Protein AF-A0A0C2CAP5-F1 (afdb_monomer_lite)

Sequence (432 aa):
MDYRCILIKFTSTAYALGDEIAAARPPFKQPLPSIPDRLLALMHGGPRNQCVFIHPQMMTFPEAQAATAAPPQESRSNHVREGPNVNIHMTAHPATVALGLMYMRTGNAAIARELALPATISMLEEIRPDLIFVRVLARSLVLWDQIEPTDAWIDKQIPGIIHEYVQSVLKFPSSVEVDISEKEQAYWDEVVDRETVAEVYLYAMSGACFAMSLKYSGAIGDTYESVSMILEDRLRYLMHDFNIESIDWPARHLIRAATRSVVNLCADMMLTSMAILNVGRGKVDTIRFARYRRSHDYELSYWSHYLWKYHEEMSVHRSLAMLFLGEGRLYHQPLRFLWTHAVEPRLLVPMCRKKNKPIQCDIEIRFKIASPLPYFGTAPMVLPPIDDMASIALRGAGVEEIHFDLTKEDRKRDLMEILTTGHGRVAITVTE

Structure (mmCIF, N/CA/C/O backbone):
data_AF-A0A0C2CAP5-F1
#
_entry.id   AF-A0A0C2CAP5-F1
#
loop_
_atom_site.group_PDB
_atom_site.id
_atom_site.type_symbol
_atom_site.label_atom_id
_atom_site.label_alt_id
_atom_site.label_comp_id
_atom_site.label_asym_id
_atom_site.label_entity_id
_atom_site.label_seq_id
_atom_site.pdbx_PDB_ins_code
_atom_site.Cartn_x
_atom_site.Cartn_y
_atom_site.Cartn_z
_atom_site.occupancy
_atom_site.B_iso_or_equiv
_atom_site.auth_seq_id
_atom_site.auth_comp_id
_atom_site.auth_asym_id
_atom_site.auth_atom_id
_atom_site.pdbx_PDB_model_num
ATOM 1 N N . MET A 1 1 ? -12.476 16.167 -25.157 1.00 24.86 1 MET A N 1
ATOM 2 C CA . MET A 1 1 ? -11.668 15.445 -24.150 1.00 24.86 1 MET A CA 1
ATOM 3 C C . MET A 1 1 ? -12.607 14.996 -23.045 1.00 24.86 1 MET A C 1
ATOM 5 O O . MET A 1 1 ? -12.873 15.751 -22.120 1.00 24.86 1 MET A O 1
ATOM 9 N N . ASP A 1 2 ? -13.191 13.808 -23.196 1.00 23.02 2 ASP A N 1
ATOM 10 C CA . ASP A 1 2 ? -14.144 13.261 -22.229 1.00 23.02 2 ASP A CA 1
ATOM 11 C C . ASP A 1 2 ? -13.398 12.554 -21.093 1.00 23.02 2 ASP A C 1
ATOM 13 O O . ASP A 1 2 ? -13.140 11.351 -21.129 1.00 23.02 2 ASP A O 1
ATOM 17 N N . TYR A 1 3 ? -13.098 13.302 -20.031 1.00 24.47 3 TYR A N 1
ATOM 18 C CA . TYR A 1 3 ? -12.662 12.750 -18.740 1.00 24.47 3 TYR A CA 1
ATOM 19 C C . TYR A 1 3 ? -13.713 11.806 -18.109 1.00 24.47 3 TYR A C 1
ATOM 21 O O . TYR A 1 3 ? -13.427 11.101 -17.141 1.00 24.47 3 TYR A O 1
ATOM 29 N N . ARG A 1 4 ? -14.917 11.722 -18.699 1.00 24.28 4 ARG A N 1
ATOM 30 C CA . ARG A 1 4 ? -15.974 10.763 -18.352 1.00 24.28 4 ARG A CA 1
ATOM 31 C C . ARG A 1 4 ? -15.560 9.308 -18.598 1.00 24.28 4 ARG A C 1
ATOM 33 O O . ARG A 1 4 ? -15.917 8.454 -17.798 1.00 24.28 4 ARG A O 1
ATOM 40 N N . CYS A 1 5 ? -14.739 9.008 -19.607 1.00 29.70 5 CYS A N 1
ATOM 41 C CA . CYS A 1 5 ? -14.359 7.619 -19.915 1.00 29.70 5 CYS A CA 1
ATOM 42 C C . CYS A 1 5 ? -13.440 6.962 -18.869 1.00 29.70 5 CYS A C 1
ATOM 44 O O . CYS A 1 5 ? -13.413 5.738 -18.773 1.00 29.70 5 CYS A O 1
ATOM 46 N N . ILE A 1 6 ? -12.693 7.743 -18.080 1.00 33.69 6 ILE A N 1
ATOM 47 C CA . ILE A 1 6 ? -11.801 7.204 -17.037 1.00 33.69 6 ILE A CA 1
ATOM 48 C C . ILE A 1 6 ? -12.577 6.994 -15.727 1.00 33.69 6 ILE A C 1
ATOM 50 O O . ILE A 1 6 ? -12.426 5.954 -15.089 1.00 33.69 6 ILE A O 1
ATOM 54 N N . LEU A 1 7 ? -13.495 7.906 -15.377 1.00 30.42 7 LEU A N 1
ATOM 55 C CA . LEU A 1 7 ? -14.393 7.725 -14.226 1.00 30.42 7 LEU A CA 1
ATOM 56 C C . LEU A 1 7 ? -15.429 6.603 -14.441 1.00 30.42 7 LEU A C 1
ATOM 58 O O . LEU A 1 7 ? -15.764 5.884 -13.500 1.00 30.42 7 LEU A O 1
ATOM 62 N N . ILE A 1 8 ? -15.901 6.403 -15.678 1.00 34.19 8 ILE A N 1
ATOM 63 C CA . ILE A 1 8 ? -16.797 5.284 -16.024 1.00 34.19 8 ILE A CA 1
ATOM 64 C C . ILE A 1 8 ? -16.083 3.925 -15.849 1.00 34.19 8 ILE A C 1
ATOM 66 O O . ILE A 1 8 ? -16.714 2.926 -15.513 1.00 34.19 8 ILE A O 1
ATOM 70 N N . LYS A 1 9 ? -14.750 3.872 -15.981 1.00 40.16 9 LYS A N 1
ATOM 71 C CA . LYS A 1 9 ? -13.981 2.634 -15.764 1.00 40.16 9 LYS A CA 1
ATOM 72 C C . LYS A 1 9 ? -13.825 2.284 -14.283 1.00 40.16 9 LYS A C 1
ATOM 74 O O . LYS A 1 9 ? -13.980 1.117 -13.943 1.00 40.16 9 LYS A O 1
ATOM 79 N N . PHE A 1 10 ? -13.636 3.276 -13.410 1.00 34.44 10 PHE A N 1
ATOM 80 C CA . PHE A 1 10 ? -13.612 3.074 -11.951 1.00 34.44 10 PHE A CA 1
ATOM 81 C C . PHE A 1 10 ? -14.962 2.597 -11.392 1.00 34.44 10 PHE A C 1
ATOM 83 O O . PHE A 1 10 ? -15.010 1.817 -10.447 1.00 34.44 10 PHE A O 1
ATOM 90 N N . THR A 1 11 ? -16.071 3.046 -11.988 1.00 37.19 11 THR A N 1
ATOM 91 C CA . THR A 1 11 ? -17.415 2.591 -11.599 1.00 37.19 11 THR A CA 1
ATOM 92 C C . THR A 1 11 ? -17.711 1.186 -12.117 1.00 37.19 11 THR A C 1
ATOM 94 O O . THR A 1 11 ? -18.304 0.402 -11.386 1.00 37.19 11 THR A O 1
ATOM 97 N N . SER A 1 12 ? -17.239 0.809 -13.312 1.00 38.91 12 SER A N 1
ATOM 98 C CA . SER A 1 12 ? -17.447 -0.550 -13.840 1.00 38.91 12 SER A CA 1
ATOM 99 C C . SER A 1 12 ? -16.808 -1.661 -12.991 1.00 38.91 12 SER A C 1
ATOM 101 O O . SER A 1 12 ? -17.379 -2.743 -12.902 1.00 38.91 12 SER A O 1
ATOM 103 N N . THR A 1 13 ? -15.684 -1.393 -12.314 1.00 41.78 13 THR A N 1
ATOM 104 C CA . THR A 1 13 ? -15.052 -2.342 -11.381 1.00 41.78 13 THR A CA 1
ATOM 105 C C . THR A 1 13 ? -15.752 -2.428 -10.031 1.00 41.78 13 THR A C 1
ATOM 107 O O . THR A 1 13 ? -15.792 -3.509 -9.456 1.00 41.78 13 THR A O 1
ATOM 110 N N . ALA A 1 14 ? -16.369 -1.345 -9.547 1.00 41.25 14 ALA A N 1
ATOM 111 C CA . ALA A 1 14 ? -17.201 -1.402 -8.340 1.00 41.25 14 ALA A CA 1
ATOM 112 C C . ALA A 1 14 ? -18.446 -2.296 -8.527 1.00 41.25 14 ALA A C 1
ATOM 114 O O . ALA A 1 14 ? -18.949 -2.859 -7.561 1.00 41.25 14 ALA A O 1
ATOM 115 N N . TYR A 1 15 ? -18.910 -2.470 -9.772 1.00 41.75 15 TYR A N 1
ATOM 116 C CA . TYR A 1 15 ? -19.996 -3.391 -10.130 1.00 41.75 15 TYR A CA 1
ATOM 117 C C . TYR A 1 15 ? -19.538 -4.837 -10.402 1.00 41.75 15 TYR A C 1
ATOM 119 O O . TYR A 1 15 ? -20.384 -5.689 -10.657 1.00 41.75 15 TYR A O 1
ATOM 127 N N . ALA A 1 16 ? -18.233 -5.132 -10.365 1.00 45.25 16 ALA A N 1
ATOM 128 C CA . ALA A 1 16 ? -17.669 -6.428 -10.751 1.00 45.25 16 ALA A CA 1
ATOM 129 C C . ALA A 1 16 ? -16.913 -7.117 -9.600 1.00 45.25 16 ALA A C 1
ATOM 131 O O . ALA A 1 16 ? -15.831 -7.668 -9.805 1.00 45.25 16 ALA A O 1
ATOM 132 N N . LEU A 1 17 ? -17.481 -7.100 -8.388 1.00 42.06 17 LEU A N 1
ATOM 133 C CA . LEU A 1 17 ? -17.112 -8.080 -7.367 1.00 42.06 17 LEU A CA 1
ATOM 134 C C . LEU A 1 17 ? -17.599 -9.467 -7.824 1.00 42.06 17 LEU A C 1
ATOM 136 O O . LEU A 1 17 ? -18.781 -9.776 -7.719 1.00 42.06 17 LEU A O 1
ATOM 140 N N . GLY A 1 18 ? -16.674 -10.294 -8.313 1.00 38.62 18 GLY A N 1
ATOM 141 C CA . GLY A 1 18 ? -16.852 -11.741 -8.448 1.00 38.62 18 GLY A CA 1
ATOM 142 C C . GLY A 1 18 ? -17.388 -12.247 -9.793 1.00 38.62 18 GLY A C 1
ATOM 143 O O . GLY A 1 18 ? -18.200 -11.615 -10.466 1.00 38.62 18 GLY A O 1
ATOM 144 N N . ASP A 1 19 ? -16.930 -13.448 -10.153 1.00 44.41 19 ASP A N 1
ATOM 145 C CA . ASP A 1 19 ? -17.206 -14.233 -11.370 1.00 44.41 19 ASP A CA 1
ATOM 146 C C . ASP A 1 19 ? -18.698 -14.502 -11.692 1.00 44.41 19 ASP A C 1
ATOM 148 O O . ASP A 1 19 ? -19.014 -15.141 -12.699 1.00 44.41 19 ASP A O 1
ATOM 152 N N . GLU A 1 20 ? -19.649 -14.001 -10.902 1.00 42.31 20 GLU A N 1
ATOM 153 C CA . GLU A 1 20 ? -21.086 -14.263 -11.075 1.00 42.31 20 GLU A CA 1
ATOM 154 C C . GLU A 1 20 ? -21.636 -13.755 -12.419 1.00 42.31 20 GLU A C 1
ATOM 156 O O . GLU A 1 20 ? -22.567 -14.329 -12.987 1.00 42.31 20 GLU A O 1
ATOM 161 N N . ILE A 1 21 ? -21.012 -12.732 -13.009 1.00 44.47 21 ILE A N 1
ATOM 162 C CA . ILE A 1 21 ? -21.429 -12.179 -14.305 1.00 44.47 21 ILE A CA 1
ATOM 163 C C . ILE A 1 21 ? -21.061 -13.113 -15.483 1.00 44.47 21 ILE A C 1
ATOM 165 O O . ILE A 1 21 ? -21.644 -13.000 -16.571 1.00 44.47 21 ILE A O 1
ATOM 169 N N . ALA A 1 22 ? -20.128 -14.054 -15.294 1.00 44.94 22 ALA A N 1
ATOM 170 C CA . ALA A 1 22 ? -19.727 -15.012 -16.326 1.00 44.94 22 ALA A CA 1
ATOM 171 C C . ALA A 1 22 ? -20.716 -16.186 -16.472 1.00 44.94 22 ALA A C 1
ATOM 173 O O . ALA A 1 22 ? -20.894 -16.692 -17.580 1.00 44.94 22 ALA A O 1
ATOM 174 N N . ALA A 1 23 ? -21.407 -16.575 -15.394 1.00 42.22 23 ALA A N 1
ATOM 175 C CA . ALA A 1 23 ? -22.261 -17.768 -15.361 1.00 42.22 23 ALA A CA 1
ATOM 176 C C . ALA A 1 23 ? -23.598 -17.622 -16.120 1.00 42.22 23 ALA A C 1
ATOM 178 O O . ALA A 1 23 ? -24.215 -18.619 -16.487 1.00 42.22 23 ALA A O 1
ATOM 179 N N . ALA A 1 24 ? -24.048 -16.395 -16.397 1.00 45.56 24 ALA A N 1
ATOM 180 C CA . ALA A 1 24 ? -25.378 -16.126 -16.956 1.00 45.56 24 ALA A CA 1
ATOM 181 C C . ALA A 1 24 ? -25.428 -15.977 -18.495 1.00 45.56 24 ALA A C 1
ATOM 183 O O . ALA A 1 24 ? -26.396 -15.421 -19.017 1.00 45.56 24 ALA A O 1
ATOM 184 N N . ARG A 1 25 ? -24.392 -16.385 -19.251 1.00 53.19 25 ARG A N 1
ATOM 185 C CA . ARG A 1 25 ? -24.240 -15.958 -20.660 1.00 53.19 25 ARG A CA 1
ATOM 186 C C . ARG A 1 25 ? -24.262 -17.104 -21.686 1.00 53.19 25 ARG A C 1
ATOM 188 O O . ARG A 1 25 ? -23.592 -18.113 -21.489 1.00 53.19 25 ARG A O 1
ATOM 195 N N . PRO A 1 26 ? -24.991 -16.947 -22.812 1.00 46.16 26 PRO A N 1
ATOM 196 C CA . PRO A 1 26 ? -25.122 -17.986 -23.830 1.00 46.16 26 PRO A CA 1
ATOM 197 C C . PRO A 1 26 ? -23.797 -18.233 -24.595 1.00 46.16 26 PRO A C 1
ATOM 199 O O . PRO A 1 26 ? -23.129 -17.273 -24.984 1.00 46.16 26 PRO A O 1
ATOM 202 N N . PRO A 1 27 ? -23.434 -19.501 -24.875 1.00 49.66 27 PRO A N 1
ATOM 203 C CA . PRO A 1 27 ? -22.063 -19.908 -25.223 1.00 49.66 27 PRO A CA 1
ATOM 204 C C . PRO A 1 27 ? -21.533 -19.558 -26.631 1.00 49.66 27 PRO A C 1
ATOM 206 O O . PRO A 1 27 ? -20.337 -19.691 -26.855 1.00 49.66 27 PRO A O 1
ATOM 209 N N . PHE A 1 28 ? -22.354 -19.108 -27.591 1.00 46.69 28 PHE A N 1
ATOM 210 C CA . PHE A 1 28 ? -21.954 -19.122 -29.019 1.00 46.69 28 PHE A CA 1
ATOM 211 C C . PHE A 1 28 ? -21.959 -17.774 -29.762 1.00 46.69 28 PHE A C 1
ATOM 213 O O . PHE A 1 28 ? -21.743 -17.741 -30.972 1.00 46.69 28 PHE A O 1
ATOM 220 N N . LYS A 1 29 ? -22.173 -16.641 -29.083 1.00 44.88 29 LYS A N 1
ATOM 221 C CA . LYS A 1 29 ? -22.168 -15.309 -29.725 1.00 44.88 29 LYS A CA 1
ATOM 222 C C . LYS A 1 29 ? -21.405 -14.283 -28.880 1.00 44.88 29 LYS A C 1
ATOM 224 O O . LYS A 1 29 ? -22.004 -13.410 -28.264 1.00 44.88 29 LYS A O 1
ATOM 229 N N . GLN A 1 30 ? -20.075 -14.361 -28.854 1.00 54.34 30 GLN A N 1
ATOM 230 C CA . GLN A 1 30 ? -19.252 -13.225 -28.423 1.00 54.34 30 GLN A CA 1
ATOM 231 C C . GLN A 1 30 ? -18.540 -12.608 -29.632 1.00 54.34 30 GLN A C 1
ATOM 233 O O . GLN A 1 30 ? -17.558 -13.167 -30.105 1.00 54.34 30 GLN A O 1
ATOM 238 N N . PRO A 1 31 ? -19.006 -11.455 -30.144 1.00 59.59 31 PRO A N 1
ATOM 239 C CA . PRO A 1 31 ? -18.235 -10.667 -31.103 1.00 59.59 31 PRO A CA 1
ATOM 240 C C . PRO A 1 31 ? -17.106 -9.854 -30.438 1.00 59.59 31 PRO A C 1
ATOM 242 O O . PRO A 1 31 ? -16.344 -9.205 -31.146 1.00 59.59 31 PRO A O 1
ATOM 245 N N . LEU A 1 32 ? -17.002 -9.846 -29.098 1.00 65.06 32 LEU A N 1
ATOM 246 C CA . LEU A 1 32 ? -16.056 -9.019 -28.338 1.00 65.06 32 LEU A CA 1
ATOM 247 C C . LEU A 1 32 ? -15.257 -9.851 -27.319 1.00 65.06 32 LEU A C 1
ATOM 249 O O . LEU A 1 32 ? -15.851 -10.746 -26.713 1.00 65.06 32 LEU A O 1
ATOM 253 N N . PRO A 1 33 ? -13.969 -9.526 -27.074 1.00 74.56 33 PRO A N 1
ATOM 254 C CA . PRO A 1 33 ? -13.145 -10.198 -26.064 1.00 74.56 33 PRO A CA 1
ATOM 255 C C . PRO A 1 33 ? -13.708 -10.060 -24.642 1.00 74.56 33 PRO A C 1
ATOM 257 O O . PRO A 1 33 ? -14.533 -9.179 -24.356 1.00 74.56 33 PRO A O 1
ATOM 260 N N . SER A 1 34 ? -13.236 -10.906 -23.722 1.00 82.00 34 SER A N 1
ATOM 261 C CA . SER A 1 34 ? -13.647 -10.859 -22.315 1.00 82.00 34 SER A CA 1
ATOM 262 C C . SER A 1 34 ? -13.276 -9.512 -21.657 1.00 82.00 34 SER A C 1
ATOM 264 O O . SER A 1 34 ? -12.495 -8.725 -22.190 1.00 82.00 34 SER A O 1
ATOM 266 N N . ILE A 1 35 ? -13.890 -9.156 -20.517 1.00 85.25 35 ILE A N 1
ATOM 267 C CA . ILE A 1 35 ? -13.495 -7.930 -19.781 1.00 85.25 35 ILE A CA 1
ATOM 268 C C . ILE A 1 35 ? -11.997 -7.960 -19.398 1.00 85.25 35 ILE A C 1
ATOM 270 O O . ILE A 1 35 ? -11.329 -6.961 -19.668 1.00 85.25 35 ILE A O 1
ATOM 274 N N . PRO A 1 36 ? -11.450 -9.067 -18.856 1.00 86.44 36 PRO A N 1
ATOM 275 C CA . PRO A 1 36 ? -10.016 -9.198 -18.599 1.00 86.44 36 PRO A CA 1
ATOM 276 C C . PRO A 1 36 ? -9.158 -8.960 -19.842 1.00 86.44 36 PRO A C 1
ATOM 278 O O . PRO A 1 36 ? -8.284 -8.101 -19.806 1.00 86.44 36 PRO A O 1
ATOM 281 N N . ASP A 1 37 ? -9.461 -9.625 -20.963 1.00 87.50 37 ASP A N 1
ATOM 282 C CA . ASP A 1 37 ? -8.672 -9.497 -22.201 1.00 87.50 37 ASP A CA 1
ATOM 283 C C . ASP A 1 37 ? -8.687 -8.062 -22.735 1.00 87.50 37 ASP A C 1
ATOM 285 O O . ASP A 1 37 ? -7.682 -7.544 -23.220 1.00 87.50 37 ASP A O 1
ATOM 289 N N . ARG A 1 38 ? -9.825 -7.374 -22.593 1.00 87.50 38 ARG A N 1
ATOM 290 C CA . ARG A 1 38 ? -9.953 -5.954 -22.940 1.00 87.50 38 ARG A CA 1
ATOM 291 C C . ARG A 1 38 ? -9.074 -5.069 -22.079 1.00 87.50 38 ARG A C 1
ATOM 293 O O . ARG A 1 38 ? -8.452 -4.147 -22.596 1.00 87.50 38 ARG A O 1
ATOM 300 N N . LEU A 1 39 ? -9.048 -5.307 -20.772 1.00 89.94 39 LEU A N 1
ATOM 301 C CA . LEU A 1 39 ? -8.201 -4.545 -19.861 1.00 89.94 39 LEU A CA 1
ATOM 302 C C . LEU A 1 39 ? -6.716 -4.847 -20.097 1.00 89.94 39 LEU A C 1
ATOM 304 O O . LEU A 1 39 ? -5.910 -3.924 -20.057 1.00 89.94 39 LEU A O 1
ATOM 308 N N . LEU A 1 40 ? -6.361 -6.091 -20.424 1.00 91.12 40 LEU A N 1
ATOM 309 C CA . LEU A 1 40 ? -5.001 -6.468 -20.810 1.00 91.12 40 LEU A CA 1
ATOM 310 C C . LEU A 1 40 ? -4.564 -5.768 -22.102 1.00 91.12 40 LEU A C 1
ATOM 312 O O . LEU A 1 40 ? -3.477 -5.199 -22.142 1.00 91.12 40 LEU A O 1
ATOM 316 N N . ALA A 1 41 ? -5.431 -5.699 -23.114 1.00 89.50 41 ALA A N 1
ATOM 317 C CA . ALA A 1 41 ? -5.161 -4.950 -24.343 1.00 89.50 41 ALA A CA 1
ATOM 318 C C . ALA A 1 41 ? -5.044 -3.430 -24.102 1.00 89.50 41 ALA A C 1
ATOM 320 O O . ALA A 1 41 ? -4.257 -2.754 -24.763 1.00 89.50 41 ALA A O 1
ATOM 321 N N . LEU A 1 42 ? -5.779 -2.877 -23.129 1.00 90.81 42 LEU A N 1
ATOM 322 C CA . LEU A 1 42 ? -5.586 -1.492 -22.681 1.00 90.81 42 LEU A CA 1
ATOM 323 C C . LEU A 1 42 ? -4.270 -1.293 -21.904 1.00 90.81 42 LEU A C 1
ATOM 325 O O . LEU A 1 42 ? -3.729 -0.191 -21.914 1.00 90.81 42 LEU A O 1
ATOM 329 N N . MET A 1 43 ? -3.774 -2.325 -21.219 1.00 91.75 43 MET A N 1
ATOM 330 C CA . MET A 1 43 ? -2.545 -2.273 -20.424 1.00 91.75 43 MET A CA 1
ATOM 331 C C . MET A 1 43 ? -1.284 -2.412 -21.278 1.00 91.75 43 MET A C 1
ATOM 333 O O . MET A 1 43 ? -0.402 -1.563 -21.194 1.00 91.75 43 MET A O 1
ATOM 337 N N . HIS A 1 44 ? -1.207 -3.457 -22.102 1.00 90.12 44 HIS A N 1
ATOM 338 C CA . HIS A 1 44 ? -0.050 -3.742 -22.955 1.00 90.12 44 HIS A CA 1
ATOM 339 C C . HIS A 1 44 ? -0.065 -2.967 -24.273 1.00 90.12 44 HIS A C 1
ATOM 341 O O . HIS A 1 44 ? 0.968 -2.810 -24.916 1.00 90.12 44 HIS A O 1
ATOM 347 N N . GLY A 1 45 ? -1.232 -2.466 -24.671 1.00 86.75 45 GLY A N 1
ATOM 348 C CA . GLY A 1 45 ? -1.449 -1.948 -26.010 1.00 86.75 45 GLY A CA 1
ATOM 349 C C . GLY A 1 45 ? -1.946 -3.042 -26.949 1.00 86.75 45 GLY A C 1
ATOM 350 O O . GLY A 1 45 ? -1.701 -4.234 -26.778 1.00 86.75 45 GLY A O 1
ATOM 351 N N . GLY A 1 46 ? -2.713 -2.620 -27.944 1.00 85.06 46 GLY A N 1
ATOM 352 C CA . GLY A 1 46 ? -3.378 -3.512 -28.880 1.00 85.06 46 GLY A CA 1
ATOM 353 C C . GLY A 1 46 ? -4.317 -2.736 -29.796 1.00 85.06 46 GLY A C 1
ATOM 354 O O . GLY A 1 46 ? -4.479 -1.517 -29.638 1.00 85.06 46 GLY A O 1
ATOM 355 N N . PRO A 1 47 ? -4.938 -3.409 -30.770 1.00 84.19 47 PRO A N 1
ATOM 356 C CA . PRO A 1 47 ? -5.841 -2.758 -31.700 1.00 84.19 47 PRO A CA 1
ATOM 357 C C . PRO A 1 47 ? -7.130 -2.337 -30.980 1.00 84.19 47 PRO A C 1
ATOM 359 O O . PRO A 1 47 ? -7.703 -3.059 -30.161 1.00 84.19 47 PRO A O 1
ATOM 362 N N . ARG A 1 48 ? -7.613 -1.130 -31.287 1.00 77.50 48 ARG A N 1
ATOM 363 C CA . ARG A 1 48 ? -8.747 -0.519 -30.574 1.00 77.50 48 ARG A CA 1
ATOM 364 C C . ARG A 1 48 ? -10.048 -1.319 -30.682 1.00 77.50 48 ARG A C 1
ATOM 366 O O . ARG A 1 48 ? -10.863 -1.276 -29.764 1.00 77.50 48 ARG A O 1
ATOM 373 N N . ASN A 1 49 ? -10.234 -2.056 -31.775 1.00 76.25 49 ASN A N 1
ATOM 374 C CA . ASN A 1 49 ? -11.403 -2.912 -32.000 1.00 76.25 49 ASN A CA 1
ATOM 375 C C . ASN A 1 49 ? -11.567 -4.002 -30.928 1.00 76.25 49 ASN A C 1
ATOM 377 O O . ASN A 1 49 ? -12.687 -4.429 -30.663 1.00 76.25 49 ASN A O 1
ATOM 381 N N . GLN A 1 50 ? -10.477 -4.412 -30.280 1.00 71.69 50 GLN A N 1
ATOM 382 C CA . GLN A 1 50 ? -10.521 -5.377 -29.194 1.00 71.69 50 GLN A CA 1
ATOM 383 C C . GLN A 1 50 ? -10.974 -4.734 -27.883 1.00 71.69 50 GLN A C 1
ATOM 385 O O . GLN A 1 50 ? -11.503 -5.446 -27.050 1.00 71.69 50 GLN A O 1
ATOM 390 N N . CYS A 1 51 ? -10.873 -3.410 -27.710 1.00 71.00 51 CYS A N 1
ATOM 391 C CA . CYS A 1 51 ? -11.060 -2.700 -26.436 1.00 71.00 51 CYS A CA 1
ATOM 392 C C . CYS A 1 51 ? -12.434 -2.011 -26.273 1.00 71.00 51 CYS A C 1
ATOM 394 O O . CYS A 1 51 ? -12.531 -0.942 -25.662 1.00 71.00 51 CYS A O 1
ATOM 396 N N . VAL A 1 52 ? -13.507 -2.583 -26.829 1.00 68.69 52 VAL A N 1
ATOM 397 C CA . VAL A 1 52 ? -14.851 -1.972 -26.801 1.00 68.69 52 VAL A CA 1
ATOM 398 C C . VAL A 1 52 ? -15.608 -2.340 -25.519 1.00 68.69 52 VAL A C 1
ATOM 400 O O . VAL A 1 52 ? -15.848 -3.518 -25.242 1.00 68.69 52 VAL A O 1
ATOM 403 N N . PHE A 1 53 ? -16.036 -1.325 -24.761 1.00 62.69 53 PHE A N 1
ATOM 404 C CA . PHE A 1 53 ? -16.940 -1.455 -23.612 1.00 62.69 53 PHE A CA 1
ATOM 405 C C . PHE A 1 53 ? -18.331 -0.965 -24.024 1.00 62.69 53 PHE A C 1
ATOM 407 O O . PHE A 1 53 ? -18.485 0.187 -24.426 1.00 62.69 53 PHE A O 1
ATOM 414 N N . ILE A 1 54 ? -19.340 -1.835 -23.961 1.00 59.31 54 ILE A N 1
ATOM 415 C CA . ILE A 1 54 ? -20.714 -1.467 -24.322 1.00 59.31 54 ILE A CA 1
ATOM 416 C C . ILE A 1 54 ? -21.303 -0.638 -23.175 1.00 59.31 54 ILE A C 1
ATOM 418 O O . ILE A 1 54 ? -21.335 -1.096 -22.034 1.00 59.31 54 ILE A O 1
ATOM 422 N N . HIS A 1 55 ? -21.760 0.581 -23.468 1.00 48.56 55 HIS A N 1
ATOM 423 C CA . HIS A 1 55 ? -22.408 1.436 -22.473 1.00 48.56 55 HIS A CA 1
ATOM 424 C C . HIS A 1 55 ? -23.791 0.862 -22.098 1.00 48.56 55 HIS A C 1
ATOM 426 O O . HIS A 1 55 ? -24.521 0.456 -23.003 1.00 48.56 55 HIS A O 1
ATOM 432 N N . PRO A 1 56 ? -24.224 0.873 -20.821 1.00 44.72 56 PRO A N 1
ATOM 433 C CA . PRO A 1 56 ? -25.535 0.343 -20.416 1.00 44.72 56 PRO A CA 1
ATOM 434 C C . PRO A 1 56 ? -26.721 0.957 -21.179 1.00 44.72 56 PRO A C 1
ATOM 436 O O . PRO A 1 56 ? -27.675 0.263 -21.506 1.00 44.72 56 PRO A O 1
ATOM 439 N N . GLN A 1 57 ? -26.630 2.236 -21.558 1.00 43.16 57 GLN A N 1
ATOM 440 C CA . GLN A 1 57 ? -27.655 2.915 -22.371 1.00 43.16 57 GLN A CA 1
ATOM 441 C C . GLN A 1 57 ? -27.748 2.397 -23.821 1.00 43.16 57 GLN A C 1
ATOM 443 O O . GLN A 1 57 ? -28.764 2.610 -24.474 1.00 43.16 57 GLN A O 1
ATOM 448 N N . MET A 1 58 ? -26.721 1.708 -24.336 1.00 42.12 58 MET A N 1
ATOM 449 C CA . MET A 1 58 ? -26.785 1.028 -25.639 1.00 42.12 58 MET A CA 1
ATOM 450 C C . MET A 1 58 ? -27.515 -0.320 -25.560 1.00 42.12 58 MET A C 1
ATOM 452 O O . MET A 1 58 ? -27.922 -0.841 -26.590 1.00 42.12 58 MET A O 1
ATOM 456 N N . MET A 1 59 ? -27.712 -0.879 -24.359 1.00 42.78 59 MET A N 1
ATOM 457 C CA . MET A 1 59 ? -28.498 -2.105 -24.165 1.00 42.78 59 MET A CA 1
ATOM 458 C C . MET A 1 59 ? -30.010 -1.829 -24.094 1.00 42.78 59 MET A C 1
ATOM 460 O O . MET A 1 59 ? -30.804 -2.742 -24.291 1.00 42.78 59 MET A O 1
ATOM 464 N N . THR A 1 60 ? -30.424 -0.583 -23.826 1.00 38.06 60 THR A N 1
ATOM 465 C CA . THR A 1 60 ? -31.835 -0.194 -23.629 1.00 38.06 60 THR A CA 1
ATOM 466 C C . THR A 1 60 ? -32.573 0.253 -24.895 1.00 38.06 60 THR A C 1
ATOM 468 O O . THR A 1 60 ? -33.778 0.471 -24.827 1.00 38.06 60 THR A O 1
ATOM 471 N N . PHE A 1 61 ? -31.906 0.367 -26.050 1.00 33.38 61 PHE A N 1
ATOM 472 C CA . PHE A 1 61 ? -32.542 0.784 -27.310 1.00 33.38 61 PHE A CA 1
ATOM 473 C C . PHE A 1 61 ? -32.241 -0.204 -28.450 1.00 33.38 61 PHE A C 1
ATOM 475 O O . PHE A 1 61 ? -31.212 -0.070 -29.114 1.00 33.38 61 PHE A O 1
ATOM 482 N N . PRO A 1 62 ? -33.131 -1.181 -28.721 1.00 37.03 62 PRO A N 1
ATOM 483 C CA . PRO A 1 62 ? -32.950 -2.152 -29.805 1.00 37.03 62 PRO A CA 1
ATOM 484 C C . PRO A 1 62 ? -33.087 -1.559 -31.221 1.00 37.03 62 PRO A C 1
ATOM 486 O O . PRO A 1 62 ? -32.736 -2.221 -32.192 1.00 37.03 62 PRO A O 1
ATOM 489 N N . GLU A 1 63 ? -33.601 -0.333 -31.368 1.00 31.70 63 GLU A N 1
ATOM 490 C CA . GLU A 1 63 ? -34.041 0.206 -32.669 1.00 31.70 63 GLU A CA 1
ATOM 491 C C . GLU A 1 63 ? -33.006 1.062 -33.422 1.00 31.70 63 GLU A C 1
ATOM 493 O O . GLU A 1 63 ? -33.257 1.479 -34.549 1.00 31.70 63 GLU A O 1
ATOM 498 N N . ALA A 1 64 ? -31.805 1.286 -32.882 1.00 35.06 64 ALA A N 1
ATOM 499 C CA . ALA A 1 64 ? -30.797 2.126 -33.548 1.00 35.06 64 ALA A CA 1
ATOM 500 C C . ALA A 1 64 ? -29.950 1.399 -34.622 1.00 35.06 64 ALA A C 1
ATOM 502 O O . ALA A 1 64 ? -28.929 1.927 -35.058 1.00 35.06 64 ALA A O 1
ATOM 503 N N . GLN A 1 65 ? -30.337 0.190 -35.051 1.00 35.75 65 GLN A N 1
ATOM 504 C CA . GLN A 1 65 ? -29.619 -0.599 -36.071 1.00 35.75 65 GLN A CA 1
ATOM 505 C C . GLN A 1 65 ? -30.340 -0.691 -37.427 1.00 35.75 65 GLN A C 1
ATOM 507 O O . GLN A 1 65 ? -30.028 -1.564 -38.237 1.00 35.75 65 GLN A O 1
ATOM 512 N N . ALA A 1 66 ? -31.261 0.227 -37.728 1.00 34.38 66 ALA A N 1
ATOM 513 C CA . ALA A 1 66 ? -31.807 0.362 -39.076 1.00 34.38 66 ALA A CA 1
ATOM 514 C C . ALA A 1 66 ? -31.046 1.432 -39.885 1.00 34.38 66 ALA A C 1
ATOM 516 O O . ALA A 1 66 ? -31.273 2.627 -39.747 1.00 34.38 66 ALA A O 1
ATOM 517 N N . ALA A 1 67 ? -30.163 0.937 -40.757 1.00 39.88 67 ALA A N 1
ATOM 518 C CA . ALA A 1 67 ? -29.726 1.524 -42.026 1.00 39.88 67 ALA A CA 1
ATOM 519 C C . ALA A 1 67 ? -29.103 2.937 -42.036 1.00 39.88 67 ALA A C 1
ATOM 521 O O . ALA A 1 67 ? -29.778 3.949 -42.186 1.00 39.88 67 ALA A O 1
ATOM 522 N N . THR A 1 68 ? -27.772 2.977 -42.141 1.00 31.67 68 THR A N 1
ATOM 523 C CA . THR A 1 68 ? -27.089 3.905 -43.063 1.00 31.67 68 THR A CA 1
ATOM 524 C C . THR A 1 68 ? -25.946 3.165 -43.759 1.00 31.67 68 THR A C 1
ATOM 526 O O . THR A 1 68 ? -25.057 2.618 -43.117 1.00 31.67 68 THR A O 1
ATOM 529 N N . ALA A 1 69 ? -26.000 3.102 -45.092 1.00 39.75 69 ALA A N 1
ATOM 530 C CA . ALA A 1 69 ? -25.050 2.400 -45.958 1.00 39.75 69 ALA A CA 1
ATOM 531 C C . ALA A 1 69 ? -23.826 3.271 -46.310 1.00 39.75 69 ALA A C 1
ATOM 533 O O . ALA A 1 69 ? -23.419 3.349 -47.467 1.00 39.75 69 ALA A O 1
ATOM 534 N N . ALA A 1 70 ? -23.257 3.956 -45.319 1.00 34.78 70 ALA A N 1
ATOM 535 C CA . ALA A 1 70 ? -22.003 4.688 -45.456 1.00 34.78 70 ALA A CA 1
ATOM 536 C C . ALA A 1 70 ? -20.979 4.084 -44.485 1.00 34.78 70 ALA A C 1
ATOM 538 O O . ALA A 1 70 ? -21.347 3.801 -43.341 1.00 34.78 70 ALA A O 1
ATOM 539 N N . PRO A 1 71 ? -19.713 3.859 -44.897 1.00 37.12 71 PRO A N 1
ATOM 540 C CA . PRO A 1 71 ? -18.682 3.453 -43.951 1.00 37.12 71 PRO A CA 1
ATOM 541 C C . PRO A 1 71 ? -18.630 4.498 -42.828 1.00 37.12 71 PRO A C 1
ATOM 543 O O . PRO A 1 71 ? -18.712 5.693 -43.131 1.00 37.12 71 PRO A O 1
ATOM 546 N N . PRO A 1 72 ? -18.541 4.090 -41.548 1.00 46.53 72 PRO A N 1
ATOM 547 C CA . PRO A 1 72 ? -18.528 5.033 -40.441 1.00 46.53 72 PRO A CA 1
ATOM 548 C C . PRO A 1 72 ? -17.365 5.998 -40.654 1.00 46.53 72 PRO A C 1
ATOM 550 O O . PRO A 1 72 ? -16.198 5.608 -40.621 1.00 46.53 72 PRO A O 1
ATOM 553 N N . GLN A 1 73 ? -17.692 7.256 -40.942 1.00 47.28 73 GLN A N 1
ATOM 554 C CA . GLN A 1 73 ? -16.709 8.312 -41.096 1.00 47.28 73 GLN A CA 1
ATOM 555 C C . GLN A 1 73 ? -16.010 8.433 -39.738 1.00 47.28 73 GLN A C 1
ATOM 557 O O . GLN A 1 73 ? -16.665 8.741 -38.741 1.00 47.28 73 GLN A O 1
ATOM 562 N N . GLU A 1 74 ? -14.717 8.097 -39.663 1.00 54.94 74 GLU A N 1
ATOM 563 C CA . GLU A 1 74 ? -13.958 8.197 -38.415 1.00 54.94 74 GLU A CA 1
ATOM 564 C C . GLU A 1 74 ? -14.075 9.634 -37.903 1.00 54.94 74 GLU A C 1
ATOM 566 O O . GLU A 1 74 ? -13.479 10.555 -38.465 1.00 54.94 74 GLU A O 1
ATOM 571 N N . SER A 1 75 ? -14.867 9.837 -36.850 1.00 57.81 75 SER A N 1
ATOM 572 C CA . SER A 1 75 ? -14.960 11.109 -36.141 1.00 57.81 75 SER A CA 1
ATOM 573 C C . SER A 1 75 ? -13.617 11.367 -35.463 1.00 57.81 75 SER A C 1
ATOM 575 O O . SER A 1 75 ? -13.403 11.016 -34.301 1.00 57.81 75 SER A O 1
ATOM 577 N N . ARG A 1 76 ? -12.674 11.931 -36.215 1.00 63.59 76 ARG A N 1
ATOM 578 C CA . ARG A 1 76 ? -11.338 12.269 -35.733 1.00 63.59 76 ARG A CA 1
ATOM 579 C C . ARG A 1 76 ? -11.432 13.517 -34.872 1.00 63.59 76 ARG A C 1
ATOM 581 O O . ARG A 1 76 ? -12.068 14.499 -35.242 1.00 63.59 76 ARG A O 1
ATOM 588 N N . SER A 1 77 ? -10.804 13.474 -33.703 1.00 75.31 77 SER A N 1
ATOM 589 C CA . SER A 1 77 ? -10.729 14.656 -32.853 1.00 75.31 77 SER A CA 1
ATOM 590 C C . SER A 1 77 ? -9.789 15.690 -33.485 1.00 75.31 77 SER A C 1
AT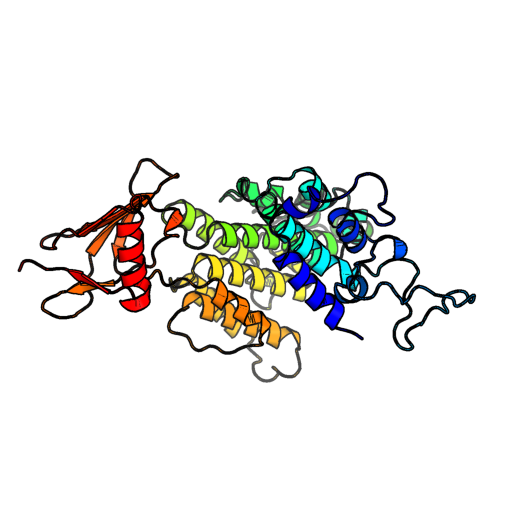OM 592 O O . SER A 1 77 ? -8.734 15.328 -34.003 1.00 75.31 77 SER A O 1
ATOM 594 N N . ASN A 1 78 ? -10.141 16.975 -33.411 1.00 81.38 78 ASN A N 1
ATOM 595 C CA . ASN A 1 78 ? -9.302 18.052 -33.956 1.00 81.38 78 ASN A CA 1
ATOM 596 C C . ASN A 1 78 ? -8.016 18.291 -33.140 1.00 81.38 78 ASN A C 1
ATOM 598 O O . ASN A 1 78 ? -7.085 18.913 -33.638 1.00 81.38 78 ASN A O 1
ATOM 602 N N . HIS A 1 79 ? -7.964 17.819 -31.887 1.00 79.44 79 HIS A N 1
ATOM 603 C CA . HIS A 1 79 ? -6.865 18.094 -30.951 1.00 79.44 79 HIS A CA 1
ATOM 604 C C . HIS A 1 79 ? -5.909 16.917 -30.741 1.00 79.44 79 HIS A C 1
ATOM 606 O O . HIS A 1 79 ? -4.754 17.131 -30.390 1.00 79.44 79 HIS A O 1
ATOM 612 N N . VAL A 1 80 ? -6.378 15.680 -30.916 1.00 80.06 80 VAL A N 1
ATOM 613 C CA . VAL A 1 80 ? -5.593 14.467 -30.659 1.00 80.06 80 VAL A CA 1
ATOM 614 C C . VAL A 1 80 ? -5.696 13.545 -31.864 1.00 80.06 80 VAL A C 1
ATOM 616 O O . VAL A 1 80 ? -6.776 13.060 -32.215 1.00 80.06 80 VAL A O 1
ATOM 619 N N . ARG A 1 81 ? -4.548 13.280 -32.488 1.00 80.94 81 ARG A N 1
ATOM 620 C CA . ARG A 1 81 ? -4.421 12.265 -33.528 1.00 80.94 81 ARG A CA 1
ATOM 621 C C . ARG A 1 81 ? -4.095 10.933 -32.869 1.00 80.94 81 ARG A C 1
ATOM 623 O O . ARG A 1 81 ? -2.955 10.687 -32.493 1.00 80.94 81 ARG A O 1
ATOM 630 N N . GLU A 1 82 ? -5.100 10.083 -32.735 1.00 78.75 82 GLU A N 1
ATOM 631 C CA . GLU A 1 82 ? -4.911 8.723 -32.237 1.00 78.75 82 GLU A CA 1
ATOM 632 C C . GLU A 1 82 ? -4.658 7.756 -33.402 1.00 78.75 82 GLU A C 1
ATOM 634 O O . GLU A 1 82 ? -5.210 7.919 -34.491 1.00 78.75 82 GLU A O 1
ATOM 639 N N . GLY A 1 83 ? -3.790 6.768 -33.178 1.00 81.62 83 GLY A N 1
ATOM 640 C CA . GLY A 1 83 ? -3.553 5.678 -34.123 1.00 81.62 83 GLY A CA 1
ATOM 641 C C . GLY A 1 83 ? -4.616 4.570 -34.035 1.00 81.62 83 GLY A C 1
ATOM 642 O O . GLY A 1 83 ? -5.524 4.638 -33.201 1.00 81.62 83 GLY A O 1
ATOM 643 N N . PRO A 1 84 ? -4.485 3.513 -34.860 1.00 82.25 84 PRO A N 1
ATOM 644 C CA . PRO A 1 84 ? -5.368 2.340 -34.804 1.00 82.25 84 PRO A CA 1
ATOM 645 C C . PRO A 1 84 ? -5.222 1.551 -33.492 1.00 82.25 84 PRO A C 1
ATOM 647 O O . PRO A 1 84 ? -6.152 0.861 -33.063 1.00 82.25 84 PRO A O 1
ATOM 650 N N . ASN A 1 85 ? -4.068 1.684 -32.835 1.00 85.25 85 ASN A N 1
ATOM 651 C CA . ASN A 1 85 ? -3.781 1.070 -31.549 1.00 85.25 85 ASN A CA 1
ATOM 652 C C . ASN A 1 85 ? -4.205 1.969 -30.386 1.00 85.25 85 ASN A C 1
ATOM 654 O O . ASN A 1 85 ? -4.325 3.193 -30.498 1.00 85.25 85 ASN A O 1
ATOM 658 N N . VAL A 1 86 ? -4.439 1.333 -29.247 1.00 86.56 86 VAL A N 1
ATOM 659 C CA . VAL A 1 86 ? -4.739 2.010 -27.991 1.00 86.56 86 VAL A CA 1
ATOM 660 C C . VAL A 1 86 ? -3.526 2.804 -27.510 1.00 86.56 86 VAL A C 1
ATOM 662 O O . VAL A 1 86 ? -2.395 2.329 -27.546 1.00 86.56 86 VAL A O 1
ATOM 665 N N . ASN A 1 87 ? -3.780 4.014 -27.007 1.00 87.88 87 ASN A N 1
ATOM 666 C CA . ASN A 1 87 ? -2.761 4.819 -26.352 1.00 87.88 87 ASN A CA 1
ATOM 667 C C . ASN A 1 87 ? -2.514 4.324 -24.913 1.00 87.88 87 ASN A C 1
ATOM 669 O O . ASN A 1 87 ? -3.254 4.682 -23.984 1.00 87.88 87 ASN A O 1
ATOM 673 N N . ILE A 1 88 ? -1.470 3.513 -24.725 1.00 88.75 88 ILE A N 1
ATOM 674 C CA . ILE A 1 88 ? -1.083 2.940 -23.423 1.00 88.75 88 ILE A CA 1
ATOM 675 C C . ILE A 1 88 ? -0.794 4.019 -22.372 1.00 88.75 88 ILE A C 1
ATOM 677 O O . ILE A 1 88 ? -1.162 3.874 -21.210 1.00 88.75 88 ILE A O 1
ATOM 681 N N . HIS A 1 89 ? -0.273 5.174 -22.788 1.00 86.25 89 HIS A N 1
ATOM 682 C CA . HIS A 1 89 ? 0.063 6.292 -21.904 1.00 86.25 89 HIS A CA 1
ATOM 683 C C . HIS A 1 89 ? -1.132 6.889 -21.153 1.00 86.25 89 HIS A C 1
ATOM 685 O O . HIS A 1 89 ? -0.940 7.551 -20.130 1.00 86.25 89 HIS A O 1
ATOM 691 N N . MET A 1 90 ? -2.348 6.681 -21.664 1.00 86.75 90 MET A N 1
ATOM 692 C CA . MET A 1 90 ? -3.595 7.124 -21.035 1.00 86.75 90 MET A CA 1
ATOM 693 C C . MET A 1 90 ? -4.386 5.978 -20.406 1.00 86.75 90 MET A C 1
ATOM 695 O O . MET A 1 90 ? -5.207 6.207 -19.519 1.00 86.75 90 MET A O 1
ATOM 699 N N . THR A 1 91 ? -4.205 4.758 -20.906 1.00 90.12 91 THR A N 1
ATOM 700 C CA . THR A 1 91 ? -5.105 3.637 -20.616 1.00 90.12 91 THR A CA 1
ATOM 701 C C . THR A 1 91 ? -4.490 2.579 -19.717 1.00 90.12 91 THR A C 1
ATOM 703 O O . THR A 1 91 ? -5.245 1.941 -18.986 1.00 90.12 91 THR A O 1
ATOM 706 N N . ALA A 1 92 ? -3.162 2.451 -19.690 1.00 91.00 92 ALA A N 1
ATOM 707 C CA . ALA A 1 92 ? -2.503 1.381 -18.961 1.00 91.00 92 ALA A CA 1
ATOM 708 C C . ALA A 1 92 ? -2.682 1.516 -17.448 1.00 91.00 92 ALA A C 1
ATOM 710 O O . ALA A 1 92 ? -3.195 0.601 -16.818 1.00 91.00 92 ALA A O 1
ATOM 711 N N . HIS A 1 93 ? -2.397 2.691 -16.880 1.00 91.94 93 HIS A N 1
ATOM 712 C CA . HIS A 1 93 ? -2.561 2.951 -15.445 1.00 91.94 93 HIS A CA 1
ATOM 713 C C . HIS A 1 93 ? -3.974 2.609 -14.915 1.00 91.94 93 HIS A C 1
ATOM 715 O O . HIS A 1 93 ? -4.081 1.783 -14.006 1.00 91.94 93 HIS A O 1
ATOM 721 N N . PRO A 1 94 ? -5.083 3.150 -15.472 1.00 90.44 94 PRO A N 1
ATOM 722 C CA . PRO A 1 94 ? -6.419 2.783 -15.001 1.00 90.44 94 PRO A CA 1
ATOM 723 C C . PRO A 1 94 ? -6.795 1.327 -15.314 1.00 90.44 94 PRO A C 1
ATOM 725 O O . PRO A 1 94 ? -7.557 0.737 -14.551 1.00 90.44 94 PRO A O 1
ATOM 728 N N . ALA A 1 95 ? -6.285 0.731 -16.399 1.00 91.31 95 ALA A N 1
ATOM 729 C CA . ALA A 1 95 ? -6.543 -0.674 -16.715 1.00 91.31 95 ALA A CA 1
ATOM 730 C C . ALA A 1 95 ? -5.869 -1.626 -15.716 1.00 91.31 95 ALA A C 1
ATOM 732 O O . ALA A 1 95 ? -6.510 -2.570 -15.261 1.00 91.31 95 ALA A O 1
ATOM 733 N N . THR A 1 96 ? -4.626 -1.347 -15.314 1.00 94.81 96 THR A N 1
ATOM 734 C CA . THR A 1 96 ? -3.896 -2.115 -14.297 1.00 94.81 96 THR A CA 1
ATOM 735 C C . THR A 1 96 ? -4.601 -2.053 -12.942 1.00 94.81 96 THR A C 1
ATOM 737 O O . THR A 1 96 ? -4.818 -3.093 -12.323 1.00 94.81 96 THR A O 1
ATOM 740 N N . VAL A 1 97 ? -5.034 -0.861 -12.506 1.00 93.12 97 VAL A N 1
ATOM 741 C CA . VAL A 1 97 ? -5.826 -0.716 -11.268 1.00 93.12 97 VAL A CA 1
ATOM 742 C C . VAL A 1 97 ? -7.134 -1.499 -11.367 1.00 93.12 97 VAL A C 1
ATOM 744 O O . VAL A 1 97 ? -7.489 -2.221 -10.438 1.00 93.12 97 VAL A O 1
ATOM 747 N N . ALA A 1 98 ? -7.841 -1.393 -12.495 1.00 89.81 98 ALA A N 1
ATOM 748 C CA . ALA A 1 98 ? -9.100 -2.099 -12.691 1.00 89.81 98 ALA A CA 1
ATOM 749 C C . ALA A 1 98 ? -8.924 -3.626 -12.644 1.00 89.81 98 ALA A C 1
ATOM 751 O O . ALA A 1 98 ? -9.693 -4.300 -11.966 1.00 89.81 98 ALA A O 1
ATOM 752 N N . LEU A 1 99 ? -7.892 -4.168 -13.299 1.00 90.56 99 LEU A N 1
ATOM 753 C CA . LEU A 1 99 ? -7.556 -5.594 -13.228 1.00 90.56 99 LEU A CA 1
ATOM 754 C C . LEU A 1 99 ? -7.238 -6.036 -11.798 1.00 90.56 99 LEU A C 1
ATOM 756 O O . LEU A 1 99 ? -7.762 -7.054 -11.351 1.00 90.56 99 LEU A O 1
ATOM 760 N N . GLY A 1 100 ? -6.425 -5.257 -11.078 1.00 91.69 100 GLY A N 1
ATOM 761 C CA . GLY A 1 100 ? -6.069 -5.543 -9.688 1.00 91.69 100 GLY A CA 1
ATOM 762 C C . GLY A 1 100 ? -7.282 -5.587 -8.759 1.00 91.69 100 GLY A C 1
ATOM 763 O O . GLY A 1 100 ? -7.382 -6.491 -7.937 1.00 91.69 100 GLY A O 1
ATOM 764 N N . LEU A 1 101 ? -8.226 -4.650 -8.917 1.00 90.62 101 LEU A N 1
ATOM 765 C CA . LEU A 1 101 ? -9.462 -4.608 -8.127 1.00 90.62 101 LEU A CA 1
ATOM 766 C C . LEU A 1 101 ? -10.451 -5.713 -8.520 1.00 90.62 101 LEU A C 1
ATOM 768 O O . LEU A 1 101 ? -11.054 -6.322 -7.643 1.00 90.62 101 LEU A O 1
ATOM 772 N N . MET A 1 102 ? -10.599 -5.999 -9.816 1.00 89.44 102 MET A N 1
ATOM 773 C CA . MET A 1 102 ? -11.513 -7.034 -10.317 1.00 89.44 102 MET A CA 1
ATOM 774 C C . MET A 1 102 ? -11.119 -8.437 -9.838 1.00 89.44 102 MET A C 1
ATOM 776 O O . MET A 1 102 ? -11.984 -9.262 -9.567 1.00 89.44 102 MET A O 1
ATOM 780 N N . TYR A 1 103 ? -9.816 -8.695 -9.708 1.00 90.25 103 TYR A N 1
ATOM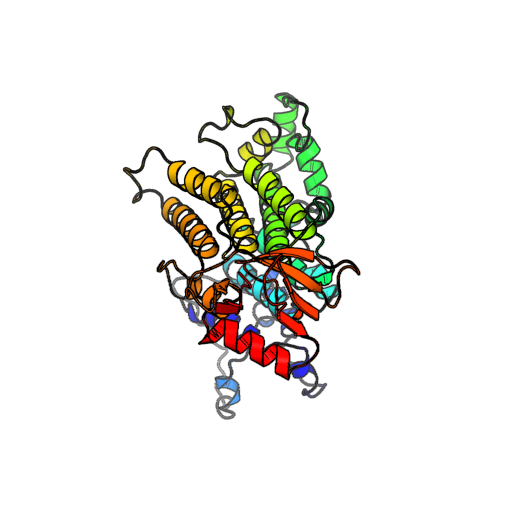 781 C CA . TYR A 1 103 ? -9.267 -9.966 -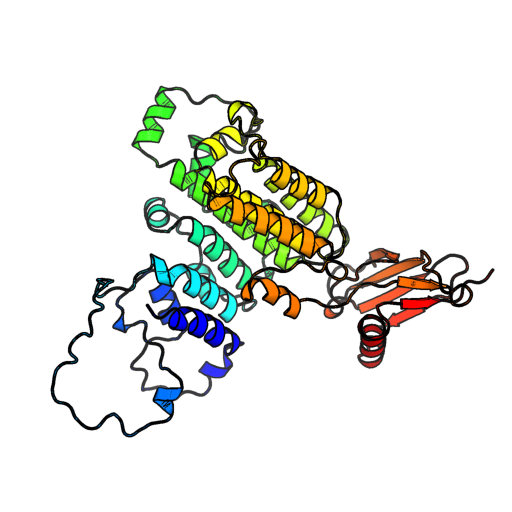9.234 1.00 90.25 103 TYR A CA 1
ATOM 782 C C . TYR A 1 103 ? -8.711 -9.894 -7.806 1.00 90.25 103 TYR A C 1
ATOM 784 O O . TYR A 1 103 ? -7.955 -10.779 -7.392 1.00 90.25 103 TYR A O 1
ATOM 792 N N . MET A 1 104 ? -9.072 -8.864 -7.041 1.00 91.38 104 MET A N 1
ATOM 793 C CA . MET A 1 104 ? -8.578 -8.669 -5.681 1.00 91.38 104 MET A CA 1
ATOM 794 C C . MET A 1 104 ? -8.898 -9.889 -4.807 1.00 91.38 104 MET A C 1
ATOM 796 O O . MET A 1 104 ? -10.035 -10.354 -4.776 1.00 91.38 104 MET A O 1
ATOM 800 N N . ARG A 1 105 ? -7.890 -10.406 -4.091 1.00 91.94 105 ARG A N 1
ATOM 801 C CA . ARG A 1 105 ? -7.987 -11.590 -3.209 1.00 91.94 105 ARG A CA 1
ATOM 802 C C . ARG A 1 105 ? -8.469 -12.883 -3.888 1.00 91.94 105 ARG A C 1
ATOM 804 O O . ARG A 1 105 ? -8.868 -13.815 -3.202 1.00 91.94 105 ARG A O 1
ATOM 811 N N . THR A 1 106 ? -8.421 -12.976 -5.218 1.00 91.00 106 THR A N 1
ATOM 812 C CA . THR A 1 106 ? -8.840 -14.199 -5.933 1.00 91.00 106 THR A CA 1
ATOM 813 C C . THR A 1 106 ? -7.744 -15.261 -6.023 1.00 91.00 106 THR A C 1
ATOM 815 O O . THR A 1 106 ? -8.039 -16.419 -6.304 1.00 91.00 106 THR A O 1
ATOM 818 N N . GLY A 1 107 ? -6.469 -14.887 -5.851 1.00 91.75 107 GLY A N 1
ATOM 819 C CA . GLY A 1 107 ? -5.344 -15.810 -6.024 1.00 91.75 107 GLY A CA 1
ATOM 820 C C . GLY A 1 107 ? -5.109 -16.262 -7.474 1.00 91.75 107 GLY A C 1
ATOM 821 O O . GLY A 1 107 ? -4.368 -17.217 -7.705 1.00 91.75 107 GLY A O 1
ATOM 822 N N . ASN A 1 108 ? -5.717 -15.602 -8.470 1.00 93.31 108 ASN A N 1
ATOM 823 C CA . ASN A 1 108 ? -5.610 -16.004 -9.873 1.00 93.31 108 ASN A CA 1
ATOM 824 C C . ASN A 1 108 ? -4.183 -15.805 -10.425 1.00 93.31 108 ASN A C 1
ATOM 826 O O . ASN A 1 108 ? -3.764 -14.695 -10.767 1.00 93.31 108 ASN A O 1
ATOM 830 N N . ALA A 1 109 ? -3.452 -16.913 -10.570 1.00 95.12 109 ALA A N 1
ATOM 831 C CA . ALA A 1 109 ? -2.067 -16.917 -11.032 1.00 95.12 109 ALA A CA 1
ATOM 832 C C . ALA A 1 109 ? -1.887 -16.480 -12.498 1.00 95.12 109 ALA A C 1
ATOM 834 O O . ALA A 1 109 ? -0.814 -15.989 -12.848 1.00 95.12 109 ALA A O 1
ATOM 835 N N . ALA A 1 110 ? -2.899 -16.647 -13.357 1.00 94.44 110 ALA A N 1
ATOM 836 C CA . ALA A 1 110 ? -2.810 -16.252 -14.763 1.00 94.44 110 ALA A CA 1
ATOM 837 C C . ALA A 1 110 ? -2.789 -14.724 -14.889 1.00 94.44 110 ALA A C 1
ATOM 839 O O . ALA A 1 110 ? -1.850 -14.164 -15.445 1.00 94.44 110 ALA A O 1
ATOM 840 N N . ILE A 1 111 ? -3.749 -14.041 -14.262 1.00 92.81 111 ILE A N 1
ATOM 841 C CA . ILE A 1 111 ? -3.796 -12.571 -14.250 1.00 92.81 111 ILE A CA 1
ATOM 842 C C . ILE A 1 111 ? -2.598 -11.986 -13.501 1.00 92.81 111 ILE A C 1
ATOM 844 O O . ILE A 1 111 ? -2.009 -10.998 -13.937 1.00 92.81 111 ILE A O 1
ATOM 848 N N . ALA A 1 112 ? -2.180 -12.617 -12.401 1.00 95.06 112 ALA A N 1
ATOM 849 C CA . ALA A 1 112 ? -0.992 -12.186 -11.675 1.00 95.06 112 ALA A CA 1
ATOM 850 C C . ALA A 1 112 ? 0.300 -12.286 -12.510 1.00 95.06 112 ALA A C 1
ATOM 852 O O . ALA A 1 112 ? 1.235 -11.523 -12.266 1.00 95.06 112 ALA A O 1
ATOM 853 N N . ARG A 1 113 ? 0.363 -13.204 -13.487 1.00 95.75 113 ARG A N 1
ATOM 854 C CA . ARG A 1 113 ? 1.476 -13.305 -14.443 1.00 95.75 113 ARG A CA 1
ATOM 855 C C . ARG A 1 113 ? 1.453 -12.159 -15.449 1.00 95.75 113 ARG A C 1
ATOM 857 O O . ARG A 1 113 ? 2.497 -11.567 -15.682 1.00 95.75 113 ARG A O 1
ATOM 864 N N . GLU A 1 114 ? 0.283 -11.801 -15.970 1.00 94.94 114 GLU A N 1
ATOM 865 C CA . GLU A 1 114 ? 0.137 -10.655 -16.880 1.00 94.94 114 GLU A CA 1
ATOM 866 C C . GLU A 1 114 ? 0.475 -9.320 -16.191 1.00 94.94 114 GLU A C 1
ATOM 868 O O . GLU A 1 114 ? 1.084 -8.421 -16.770 1.00 94.94 114 GLU A O 1
ATOM 873 N N . LEU A 1 115 ? 0.137 -9.184 -14.905 1.00 95.44 115 LEU A N 1
ATOM 874 C CA . LEU A 1 115 ? 0.486 -8.004 -14.110 1.00 95.44 115 LEU A CA 1
ATOM 875 C C . LEU A 1 115 ? 1.974 -7.950 -13.726 1.00 95.44 115 LEU A C 1
ATOM 877 O O . LEU A 1 115 ? 2.452 -6.871 -13.380 1.00 95.44 115 LEU A O 1
ATOM 881 N N . ALA A 1 116 ? 2.706 -9.067 -13.793 1.00 95.62 116 ALA A N 1
ATOM 882 C CA . ALA A 1 116 ? 4.108 -9.132 -13.394 1.00 95.62 116 ALA A CA 1
ATOM 883 C C . ALA A 1 116 ? 5.010 -8.258 -14.274 1.00 95.62 116 ALA A C 1
ATOM 885 O O . ALA A 1 116 ? 4.767 -8.061 -15.466 1.00 95.62 116 ALA A O 1
ATOM 886 N N . LEU A 1 117 ? 6.074 -7.735 -13.671 1.00 96.00 117 LEU A N 1
ATOM 887 C CA . LEU A 1 117 ? 7.076 -6.964 -14.391 1.00 96.00 117 LEU A CA 1
ATOM 888 C C . LEU A 1 117 ? 7.862 -7.881 -15.351 1.00 96.00 117 LEU A C 1
ATOM 890 O O . LEU A 1 117 ? 8.192 -9.007 -14.967 1.00 96.00 117 LEU A O 1
ATOM 894 N N . PRO A 1 118 ? 8.156 -7.436 -16.587 1.00 94.31 118 PRO A N 1
ATOM 895 C CA . PRO A 1 118 ? 8.969 -8.200 -17.528 1.00 94.31 118 PRO A CA 1
ATOM 896 C C . PRO A 1 118 ? 10.372 -8.514 -16.998 1.00 94.31 118 PRO A C 1
ATOM 898 O O . PRO A 1 118 ? 10.937 -7.765 -16.204 1.00 94.31 118 PRO A O 1
ATOM 901 N N . ALA A 1 119 ? 10.953 -9.611 -17.486 1.00 90.75 119 ALA A N 1
ATOM 902 C CA . ALA A 1 119 ? 12.280 -10.078 -17.076 1.00 90.75 119 ALA A CA 1
ATOM 903 C C . ALA A 1 119 ? 13.440 -9.507 -17.917 1.00 90.75 119 ALA A C 1
ATOM 905 O O . ALA A 1 119 ? 14.593 -9.832 -17.658 1.00 90.75 119 ALA A O 1
ATOM 906 N N . THR A 1 120 ? 13.155 -8.687 -18.931 1.00 91.44 120 THR A N 1
ATOM 907 C CA . THR A 1 120 ? 14.153 -8.136 -19.865 1.00 91.44 120 THR A CA 1
ATOM 908 C C . THR A 1 120 ? 14.126 -6.615 -19.848 1.00 91.44 120 THR A C 1
ATOM 910 O O . THR A 1 120 ? 13.038 -6.037 -19.887 1.00 91.44 120 THR A O 1
ATOM 913 N N . ILE A 1 121 ? 15.300 -5.978 -19.878 1.00 89.25 121 ILE A N 1
ATOM 914 C CA . ILE A 1 121 ? 15.430 -4.515 -19.795 1.00 89.25 121 ILE A CA 1
ATOM 915 C C . ILE A 1 121 ? 14.672 -3.786 -20.911 1.00 89.25 121 ILE A C 1
ATOM 917 O O . ILE A 1 121 ? 13.910 -2.877 -20.619 1.00 89.25 121 ILE A O 1
ATOM 921 N N . SER A 1 122 ? 14.735 -4.272 -22.154 1.00 90.06 122 SER A N 1
ATOM 922 C CA . SER A 1 122 ? 14.053 -3.630 -23.287 1.00 90.06 122 SER A CA 1
ATOM 923 C C . SER A 1 122 ? 12.531 -3.566 -23.111 1.00 90.06 122 SER A C 1
ATOM 925 O O . SER A 1 122 ? 11.903 -2.576 -23.454 1.00 90.06 122 SER A O 1
ATOM 927 N N . MET A 1 123 ? 11.921 -4.595 -22.511 1.00 91.38 123 MET A N 1
ATOM 928 C CA . MET A 1 123 ? 10.484 -4.569 -22.194 1.00 91.38 123 MET A CA 1
ATOM 929 C C . MET A 1 123 ? 10.161 -3.678 -20.986 1.00 91.38 123 MET A C 1
ATOM 931 O O . MET A 1 123 ? 9.019 -3.251 -20.836 1.00 91.38 123 MET A O 1
ATOM 935 N N . LEU A 1 124 ? 11.126 -3.447 -20.089 1.00 92.06 124 LEU A N 1
ATOM 936 C CA . LEU A 1 124 ? 10.971 -2.515 -18.971 1.00 92.06 124 LEU A CA 1
ATOM 937 C C . LEU A 1 124 ? 11.062 -1.063 -19.454 1.00 92.06 124 LEU A C 1
ATOM 939 O O . LEU A 1 124 ? 10.256 -0.256 -19.010 1.00 92.06 124 LEU A O 1
ATOM 943 N N . GLU A 1 125 ? 11.943 -0.765 -20.411 1.00 90.75 125 GLU A N 1
ATOM 944 C CA . GLU A 1 125 ? 12.063 0.550 -21.067 1.00 90.75 125 GLU A CA 1
ATOM 945 C C . GLU A 1 125 ? 10.786 0.951 -21.833 1.00 90.75 125 GLU A C 1
ATOM 947 O O . GLU A 1 125 ? 10.447 2.129 -21.929 1.00 90.75 125 GLU A O 1
ATOM 952 N N . GLU A 1 126 ? 10.022 -0.022 -22.344 1.00 89.25 126 GLU A N 1
ATOM 953 C CA . GLU A 1 126 ? 8.715 0.226 -22.976 1.00 89.25 126 GLU A CA 1
ATOM 954 C C . GLU A 1 126 ? 7.619 0.629 -21.972 1.00 89.25 126 GLU A C 1
ATOM 956 O O . GLU A 1 126 ? 6.583 1.194 -22.347 1.00 89.25 126 GLU A O 1
ATOM 961 N N . ILE A 1 127 ? 7.815 0.330 -20.685 1.00 91.38 127 ILE A N 1
ATOM 962 C CA . ILE A 1 127 ? 6.847 0.609 -19.631 1.00 91.38 127 ILE A CA 1
ATOM 963 C C . ILE A 1 127 ? 7.166 1.958 -19.006 1.00 91.38 127 ILE A C 1
ATOM 965 O O . ILE A 1 127 ? 8.263 2.208 -18.523 1.00 91.38 127 ILE A O 1
ATOM 969 N N . ARG A 1 128 ? 6.153 2.823 -18.917 1.00 89.62 128 ARG A N 1
ATOM 970 C CA . ARG A 1 128 ? 6.306 4.070 -18.169 1.00 89.62 128 ARG A CA 1
ATOM 971 C C . ARG A 1 128 ? 6.638 3.766 -16.688 1.00 89.62 128 ARG A C 1
ATOM 973 O O . ARG A 1 128 ? 5.905 2.984 -16.078 1.00 89.62 128 ARG A O 1
ATOM 980 N N . PRO A 1 129 ? 7.648 4.418 -16.089 1.00 86.31 129 PRO A N 1
ATOM 981 C CA . PRO A 1 129 ? 8.114 4.130 -14.728 1.00 86.31 129 PRO A CA 1
ATOM 982 C C . PRO A 1 129 ? 7.028 4.127 -13.635 1.00 86.31 129 PRO A C 1
ATOM 984 O O . PRO A 1 129 ? 6.975 3.217 -12.813 1.00 86.31 129 PRO A O 1
ATOM 987 N N . ASP A 1 130 ? 6.080 5.070 -13.650 1.00 87.25 130 ASP A N 1
ATOM 988 C CA . ASP A 1 130 ? 4.971 5.123 -12.676 1.00 87.25 130 ASP A CA 1
ATOM 989 C C . ASP A 1 130 ? 4.038 3.898 -12.747 1.00 87.25 130 ASP A C 1
ATOM 991 O O . ASP A 1 130 ? 3.411 3.522 -11.753 1.00 87.25 130 ASP A O 1
ATOM 995 N N . LEU A 1 131 ? 3.939 3.254 -13.914 1.00 94.31 131 LEU A N 1
ATOM 996 C CA . LEU A 1 131 ? 3.131 2.053 -14.102 1.00 94.31 131 LEU A CA 1
ATOM 997 C C . LEU A 1 131 ? 3.747 0.846 -13.386 1.00 94.31 131 LEU A C 1
ATOM 999 O O . LEU A 1 131 ? 3.006 -0.055 -12.992 1.00 94.31 131 LEU A O 1
ATOM 1003 N N . ILE A 1 132 ? 5.066 0.837 -13.164 1.00 96.56 132 ILE A N 1
ATOM 1004 C CA . ILE A 1 132 ? 5.772 -0.215 -12.417 1.00 96.56 132 ILE A CA 1
ATOM 1005 C C . ILE A 1 132 ? 5.186 -0.344 -11.009 1.00 96.56 132 ILE A C 1
ATOM 1007 O O . ILE A 1 132 ? 4.805 -1.443 -10.598 1.00 96.56 132 ILE A O 1
ATOM 1011 N N . PHE A 1 133 ? 5.012 0.785 -10.312 1.00 96.62 133 PHE A N 1
ATOM 1012 C CA . PHE A 1 133 ? 4.393 0.833 -8.984 1.00 96.62 133 PHE A CA 1
ATOM 1013 C C . PHE A 1 133 ? 3.002 0.191 -8.993 1.00 96.62 133 PHE A C 1
ATOM 1015 O O . PHE A 1 133 ? 2.694 -0.679 -8.177 1.00 96.62 133 PHE A O 1
ATOM 1022 N N . VAL A 1 134 ? 2.158 0.591 -9.948 1.00 96.06 134 VAL A N 1
ATOM 1023 C CA . VAL A 1 134 ? 0.769 0.121 -10.028 1.00 96.06 134 VAL A CA 1
ATOM 1024 C C . VAL A 1 134 ? 0.692 -1.350 -10.418 1.00 96.06 134 VAL A C 1
ATOM 1026 O O . VAL A 1 134 ? -0.183 -2.053 -9.921 1.00 96.06 134 VAL A O 1
ATOM 1029 N N . ARG A 1 135 ? 1.598 -1.844 -11.266 1.00 97.06 135 ARG A N 1
ATOM 1030 C CA . ARG A 1 135 ? 1.672 -3.265 -11.633 1.00 97.06 135 ARG A CA 1
ATOM 1031 C C . ARG A 1 135 ? 2.027 -4.135 -10.437 1.00 97.06 135 ARG A C 1
ATOM 1033 O O . ARG A 1 135 ? 1.334 -5.123 -10.191 1.00 97.06 135 ARG A O 1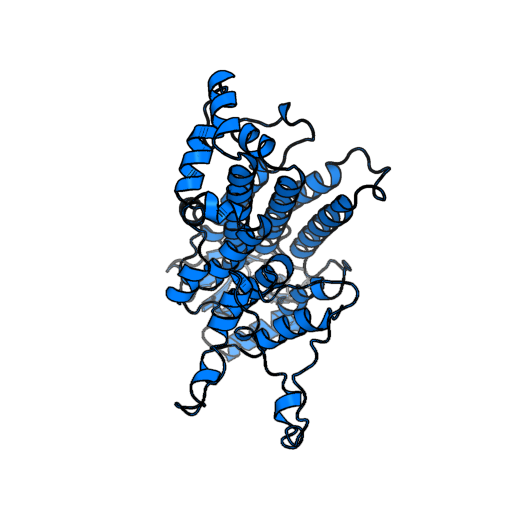
ATOM 1040 N N . VAL A 1 136 ? 3.032 -3.737 -9.655 1.00 97.88 136 VAL A N 1
ATOM 1041 C CA . VAL A 1 136 ? 3.400 -4.439 -8.416 1.00 97.88 136 VAL A CA 1
ATOM 1042 C C . VAL A 1 136 ? 2.252 -4.401 -7.409 1.00 97.88 136 VAL A C 1
ATOM 1044 O O . VAL A 1 136 ? 1.891 -5.442 -6.855 1.00 97.88 136 VAL A O 1
ATOM 1047 N N . LEU A 1 137 ? 1.622 -3.238 -7.222 1.00 97.50 137 LEU A N 1
ATOM 1048 C CA . LEU A 1 137 ? 0.471 -3.092 -6.333 1.00 97.50 137 LEU A CA 1
ATOM 1049 C C . LEU A 1 137 ? -0.700 -3.979 -6.776 1.00 97.50 137 LEU A C 1
ATOM 1051 O O . LEU A 1 137 ? -1.179 -4.793 -5.993 1.00 97.50 137 LEU A O 1
ATOM 1055 N N . ALA A 1 138 ? -1.136 -3.876 -8.032 1.00 96.81 138 ALA A N 1
ATOM 1056 C CA . ALA A 1 138 ? -2.252 -4.649 -8.572 1.00 96.81 138 ALA A CA 1
ATOM 1057 C C . ALA A 1 138 ? -1.995 -6.157 -8.484 1.00 96.81 138 ALA A C 1
ATOM 1059 O O . ALA A 1 138 ? -2.867 -6.899 -8.039 1.00 96.81 138 ALA A O 1
ATOM 1060 N N . ARG A 1 139 ? -0.786 -6.616 -8.833 1.00 97.56 139 ARG A N 1
ATOM 1061 C CA . ARG A 1 139 ? -0.395 -8.024 -8.682 1.00 97.56 139 ARG A CA 1
ATOM 1062 C C . ARG A 1 139 ? -0.473 -8.478 -7.224 1.00 97.56 139 ARG A C 1
ATOM 1064 O O . ARG A 1 139 ? -0.984 -9.564 -6.955 1.00 97.56 139 ARG A O 1
ATOM 1071 N N . SER A 1 140 ? -0.002 -7.646 -6.297 1.00 97.75 140 SER A N 1
ATOM 1072 C CA . SER A 1 140 ? -0.052 -7.930 -4.859 1.00 97.75 140 SER A CA 1
ATOM 1073 C C . SER A 1 140 ? -1.491 -7.982 -4.334 1.00 97.75 140 SER A C 1
ATOM 1075 O O . SER A 1 140 ? -1.800 -8.828 -3.504 1.00 97.75 140 SER A O 1
ATOM 1077 N N . LEU A 1 141 ? -2.400 -7.146 -4.854 1.00 95.06 141 LEU A N 1
ATOM 1078 C CA . LEU A 1 141 ? -3.832 -7.202 -4.523 1.00 95.06 141 LEU A CA 1
ATOM 1079 C C . LEU A 1 141 ? -4.495 -8.501 -5.003 1.00 95.06 141 LEU A C 1
ATOM 1081 O O . LEU A 1 141 ? -5.343 -9.049 -4.297 1.00 95.06 141 LEU A O 1
ATOM 1085 N N . VAL A 1 142 ? -4.110 -9.013 -6.177 1.00 94.88 142 VAL A N 1
ATOM 1086 C CA . VAL A 1 142 ? -4.600 -10.305 -6.689 1.00 94.88 142 VAL A CA 1
ATOM 1087 C C . VAL A 1 142 ? -4.080 -11.466 -5.840 1.00 94.88 142 VAL A C 1
ATOM 1089 O O . VAL A 1 142 ? -4.853 -12.340 -5.445 1.00 94.88 142 VAL A O 1
ATOM 1092 N N . LEU A 1 143 ? -2.783 -11.456 -5.519 1.00 96.69 143 LEU A N 1
ATOM 1093 C CA . LEU A 1 143 ? -2.098 -12.467 -4.702 1.00 96.69 143 LEU A CA 1
ATOM 1094 C C . LEU A 1 143 ? -2.031 -12.074 -3.217 1.00 96.69 143 LEU A C 1
ATOM 1096 O O . LEU A 1 143 ? -1.014 -12.281 -2.556 1.00 96.69 143 LEU A O 1
ATOM 1100 N N . TRP A 1 144 ? -3.119 -11.506 -2.695 1.00 95.00 144 TRP A N 1
ATOM 1101 C CA . TRP A 1 144 ? -3.184 -10.892 -1.364 1.00 95.00 144 TRP A CA 1
ATOM 1102 C C . TRP A 1 144 ? -2.653 -11.780 -0.232 1.00 95.00 144 TRP A C 1
ATOM 1104 O O . TRP A 1 144 ? -1.928 -11.323 0.659 1.00 95.00 144 TRP A O 1
ATOM 1114 N N . ASP A 1 145 ? -2.974 -13.070 -0.273 1.00 94.00 145 ASP A N 1
ATOM 1115 C CA . ASP A 1 145 ? -2.611 -14.008 0.788 1.00 94.00 145 ASP A CA 1
ATOM 1116 C C . ASP A 1 145 ? -1.102 -14.282 0.837 1.00 94.00 145 ASP A C 1
ATOM 1118 O O . ASP A 1 145 ? -0.576 -14.541 1.915 1.00 94.00 145 ASP A O 1
ATOM 1122 N N . GLN A 1 146 ? -0.388 -14.105 -0.281 1.00 95.88 146 GLN A N 1
ATOM 1123 C CA . GLN A 1 146 ? 1.059 -14.333 -0.395 1.00 95.88 146 GLN A CA 1
ATOM 1124 C C . GLN A 1 146 ? 1.917 -13.158 0.090 1.00 95.88 146 GLN A C 1
ATOM 1126 O O . GLN A 1 146 ? 3.140 -13.259 0.081 1.00 95.88 146 GLN A O 1
ATOM 1131 N N . ILE A 1 147 ? 1.313 -12.022 0.450 1.00 96.81 147 ILE A N 1
ATOM 1132 C CA . ILE A 1 147 ? 2.050 -10.884 1.015 1.00 96.81 147 ILE A CA 1
ATOM 1133 C C . ILE A 1 147 ? 2.589 -11.277 2.397 1.00 96.81 147 ILE A C 1
ATOM 1135 O O . ILE A 1 147 ? 1.805 -11.672 3.259 1.00 96.81 147 ILE A O 1
ATOM 1139 N N . GLU A 1 148 ? 3.893 -11.139 2.617 1.00 95.69 148 GLU A N 1
ATOM 1140 C CA . GLU A 1 148 ? 4.562 -11.461 3.884 1.00 95.69 148 GLU A CA 1
ATOM 1141 C C . GLU A 1 148 ? 5.247 -10.212 4.461 1.00 95.69 148 GLU A C 1
ATOM 1143 O O . GLU A 1 148 ? 5.728 -9.380 3.690 1.00 95.69 148 GLU A O 1
ATOM 1148 N N . PRO A 1 149 ? 5.334 -10.060 5.795 1.00 95.31 149 PRO A N 1
ATOM 1149 C CA . PRO A 1 149 ? 5.949 -8.902 6.440 1.00 95.31 149 PRO A CA 1
ATOM 1150 C C . PRO A 1 149 ? 7.481 -9.060 6.495 1.00 95.31 149 PRO A C 1
ATOM 1152 O O . PRO A 1 149 ? 8.069 -9.072 7.573 1.00 95.31 149 PRO A O 1
ATOM 1155 N N . THR A 1 150 ? 8.123 -9.269 5.341 1.00 96.44 150 THR A N 1
ATOM 1156 C CA . THR A 1 150 ? 9.566 -9.542 5.233 1.00 96.44 150 THR A CA 1
ATOM 1157 C C . THR A 1 150 ? 10.206 -8.766 4.082 1.00 96.44 150 THR A C 1
ATOM 1159 O O . THR A 1 150 ? 9.587 -8.563 3.036 1.00 96.44 150 THR A O 1
ATOM 1162 N N . ASP A 1 151 ? 11.478 -8.383 4.236 1.00 94.12 151 ASP A N 1
ATOM 1163 C CA . ASP A 1 151 ? 12.273 -7.778 3.157 1.00 94.12 151 ASP A CA 1
ATOM 1164 C C . ASP A 1 151 ? 12.365 -8.699 1.935 1.00 94.12 151 ASP A C 1
ATOM 1166 O O . ASP A 1 151 ? 12.168 -8.268 0.800 1.00 94.12 151 ASP A O 1
ATOM 1170 N N . ALA A 1 152 ? 12.541 -10.002 2.176 1.00 96.06 152 ALA A N 1
ATOM 1171 C CA . ALA A 1 152 ? 12.616 -11.012 1.125 1.00 96.06 152 ALA A CA 1
ATOM 1172 C C . ALA A 1 152 ? 11.357 -11.048 0.244 1.00 96.06 152 ALA A C 1
ATOM 1174 O O . ALA A 1 152 ? 11.433 -11.397 -0.934 1.00 96.06 152 ALA A O 1
ATOM 1175 N N . TRP A 1 153 ? 10.185 -10.712 0.790 1.00 97.12 153 TRP A N 1
ATOM 1176 C CA . TRP A 1 153 ? 8.964 -10.624 -0.003 1.00 97.12 153 TRP A CA 1
ATOM 1177 C C . TRP A 1 153 ? 8.944 -9.396 -0.921 1.00 97.12 153 TRP A C 1
ATOM 1179 O O . TRP A 1 153 ? 8.494 -9.508 -2.067 1.00 97.12 153 TRP A O 1
ATOM 1189 N N . ILE A 1 154 ? 9.460 -8.256 -0.449 1.00 96.38 154 ILE A N 1
ATOM 1190 C CA . ILE A 1 154 ? 9.612 -7.034 -1.253 1.00 96.38 154 ILE A CA 1
ATOM 1191 C C . ILE A 1 154 ? 10.580 -7.295 -2.404 1.00 96.38 154 ILE A C 1
ATOM 1193 O O . ILE A 1 154 ? 10.245 -7.028 -3.558 1.00 96.38 154 ILE A O 1
ATOM 1197 N N . ASP A 1 155 ? 11.734 -7.897 -2.111 1.00 93.94 155 ASP A N 1
ATOM 1198 C CA . ASP A 1 155 ? 12.767 -8.169 -3.112 1.00 93.94 155 ASP A CA 1
ATOM 1199 C C . ASP A 1 155 ? 12.269 -9.106 -4.218 1.00 93.94 155 ASP A C 1
ATOM 1201 O O . ASP A 1 155 ? 12.626 -8.928 -5.381 1.00 93.94 155 ASP A O 1
ATOM 1205 N N . LYS A 1 156 ? 11.371 -10.049 -3.897 1.00 95.88 156 LYS A N 1
ATOM 1206 C CA . LYS A 1 156 ? 10.713 -10.927 -4.884 1.00 95.88 156 LYS A CA 1
ATOM 1207 C C . LYS A 1 156 ? 9.793 -10.188 -5.862 1.00 95.88 156 LYS A C 1
ATOM 1209 O O . LYS A 1 156 ? 9.442 -10.766 -6.890 1.00 95.88 156 LYS A O 1
ATOM 1214 N N . GLN A 1 157 ? 9.352 -8.964 -5.555 1.00 96.06 157 GLN A N 1
ATOM 1215 C CA . GLN A 1 157 ? 8.526 -8.173 -6.480 1.00 96.06 157 GLN A CA 1
ATOM 1216 C C . GLN A 1 157 ? 9.360 -7.465 -7.553 1.00 96.06 157 GLN A C 1
ATOM 1218 O O . GLN A 1 157 ? 8.810 -7.024 -8.564 1.00 96.06 157 GLN A O 1
ATOM 1223 N N . ILE A 1 158 ? 10.671 -7.359 -7.341 1.00 95.69 158 ILE A N 1
ATOM 1224 C CA . ILE A 1 158 ? 11.611 -6.703 -8.245 1.00 95.69 158 ILE A CA 1
ATOM 1225 C C . ILE A 1 158 ? 12.202 -7.775 -9.180 1.00 95.69 158 ILE A C 1
ATOM 1227 O O . ILE A 1 158 ? 12.624 -8.831 -8.702 1.00 95.69 158 ILE A O 1
ATOM 1231 N N . PRO A 1 159 ? 12.237 -7.559 -10.510 1.00 95.25 159 PRO A N 1
ATOM 1232 C CA . PRO A 1 159 ? 12.817 -8.524 -11.440 1.00 95.25 159 PRO A CA 1
ATOM 1233 C C . PRO A 1 159 ? 14.276 -8.842 -11.099 1.00 95.25 159 PRO A C 1
ATOM 1235 O O . PRO A 1 159 ? 15.055 -7.933 -10.821 1.00 95.25 159 PRO A O 1
ATOM 1238 N N . GLY A 1 160 ? 14.669 -10.118 -11.191 1.00 93.19 160 GLY A N 1
ATOM 1239 C CA . GLY A 1 160 ? 16.042 -10.553 -10.889 1.00 93.19 160 GLY A CA 1
ATOM 1240 C C . GLY A 1 160 ? 17.106 -9.794 -11.688 1.00 93.19 160 GLY A C 1
ATOM 1241 O O . GLY A 1 160 ? 18.118 -9.390 -11.127 1.00 93.19 160 GLY A O 1
ATOM 1242 N N . ILE A 1 161 ? 16.811 -9.481 -12.954 1.00 92.50 161 ILE A N 1
ATOM 1243 C CA . ILE A 1 161 ? 17.689 -8.678 -13.811 1.00 92.50 161 ILE A CA 1
ATOM 1244 C C . ILE A 1 161 ? 17.978 -7.289 -13.218 1.00 92.50 161 ILE A C 1
ATOM 1246 O O . ILE A 1 161 ? 19.103 -6.809 -13.276 1.00 92.50 161 ILE A O 1
ATOM 1250 N N . ILE A 1 162 ? 16.989 -6.652 -12.583 1.00 94.06 162 ILE A N 1
ATOM 1251 C CA . ILE A 1 162 ? 17.165 -5.340 -11.953 1.00 94.06 162 ILE A CA 1
ATOM 1252 C C . ILE A 1 162 ? 18.029 -5.464 -10.701 1.00 94.06 162 ILE A C 1
ATOM 1254 O O . ILE A 1 162 ? 18.893 -4.621 -10.499 1.00 94.06 162 ILE A O 1
ATOM 1258 N N . HIS A 1 163 ? 17.877 -6.526 -9.902 1.00 92.06 163 HIS A N 1
ATOM 1259 C CA . HIS A 1 163 ? 18.791 -6.780 -8.779 1.00 92.06 163 HIS A CA 1
ATOM 1260 C C . HIS A 1 163 ? 20.243 -6.915 -9.246 1.00 92.06 163 HIS A C 1
ATOM 1262 O O . HIS A 1 163 ? 21.131 -6.296 -8.663 1.00 92.06 163 HIS A O 1
ATOM 1268 N N . GLU A 1 164 ? 20.484 -7.656 -10.329 1.00 90.19 164 GLU A N 1
ATOM 1269 C CA . GLU A 1 164 ? 21.825 -7.828 -10.904 1.00 90.19 164 GLU A CA 1
ATOM 1270 C C . GLU A 1 164 ? 22.426 -6.497 -11.387 1.00 90.19 164 GLU A C 1
ATOM 1272 O O . GLU A 1 164 ? 23.592 -6.203 -11.106 1.00 90.19 164 GLU A O 1
ATOM 1277 N N . TYR A 1 165 ? 21.645 -5.651 -12.067 1.00 89.50 165 TYR A N 1
ATOM 1278 C CA . TYR A 1 165 ? 22.108 -4.332 -12.513 1.00 89.50 165 TYR A CA 1
ATOM 1279 C C . TYR A 1 165 ? 22.306 -3.348 -11.358 1.00 89.50 165 TYR A C 1
ATOM 1281 O O . TYR A 1 165 ? 23.294 -2.619 -11.334 1.00 89.50 165 TYR A O 1
ATOM 1289 N N . VAL A 1 166 ? 21.420 -3.335 -10.365 1.00 88.62 166 VAL A N 1
ATOM 1290 C CA . VAL A 1 166 ? 21.549 -2.453 -9.196 1.00 88.62 166 VAL A CA 1
ATOM 1291 C C . VAL A 1 166 ? 22.796 -2.815 -8.378 1.00 88.62 166 VAL A C 1
ATOM 1293 O O . VAL A 1 166 ? 23.532 -1.927 -7.947 1.00 88.62 166 VAL A O 1
ATOM 1296 N N . GLN A 1 167 ? 23.109 -4.105 -8.242 1.00 88.44 167 GLN A N 1
ATOM 1297 C CA . GLN A 1 167 ? 24.332 -4.560 -7.577 1.00 88.44 167 GLN A CA 1
ATOM 1298 C 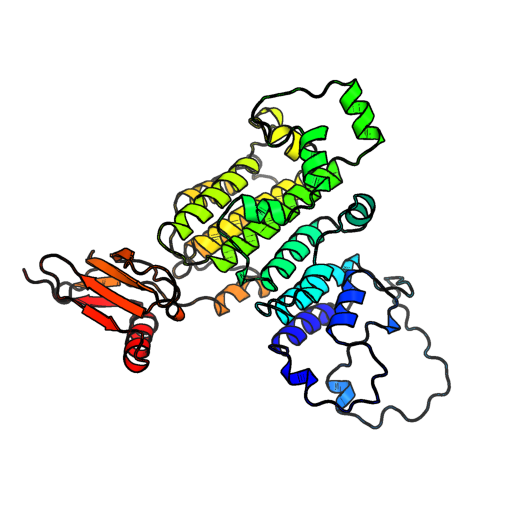C . GLN A 1 167 ? 25.592 -4.271 -8.399 1.00 88.44 167 GLN A C 1
ATOM 1300 O O . GLN A 1 167 ? 26.601 -3.828 -7.850 1.00 88.44 167 GLN A O 1
ATOM 1305 N N . SER A 1 168 ? 25.555 -4.518 -9.709 1.00 84.19 168 SER A N 1
ATOM 1306 C CA . SER A 1 168 ? 26.740 -4.403 -10.566 1.00 84.19 168 SER A CA 1
ATOM 1307 C C . SER A 1 168 ? 27.061 -2.956 -10.947 1.00 84.19 168 SER A C 1
ATOM 1309 O O . SER A 1 168 ? 28.224 -2.561 -10.859 1.00 84.19 168 SER A O 1
ATOM 1311 N N . VAL A 1 169 ? 26.048 -2.158 -11.290 1.00 82.31 169 VAL A N 1
ATOM 1312 C CA . VAL A 1 169 ? 26.185 -0.778 -11.781 1.00 82.31 169 VAL A CA 1
ATOM 1313 C C . VAL A 1 169 ? 26.087 0.238 -10.652 1.00 82.31 169 VAL A C 1
ATOM 1315 O O . VAL A 1 169 ? 26.897 1.154 -10.586 1.00 82.31 169 VAL A O 1
ATOM 1318 N N . LEU A 1 170 ? 25.112 0.087 -9.750 1.00 83.50 170 LEU A N 1
ATOM 1319 C CA . LEU A 1 170 ? 24.835 1.075 -8.697 1.00 83.50 170 LEU A CA 1
ATOM 1320 C C . LEU A 1 170 ? 25.462 0.701 -7.346 1.00 83.50 170 LEU A C 1
ATOM 1322 O O . LEU A 1 170 ? 25.341 1.461 -6.390 1.00 83.50 170 LEU A O 1
ATOM 1326 N N . LYS A 1 171 ? 26.123 -0.464 -7.255 1.00 83.38 171 LYS A N 1
ATOM 1327 C CA . LYS A 1 171 ? 26.738 -1.009 -6.030 1.00 83.38 171 LYS A CA 1
ATOM 1328 C C . LYS A 1 171 ? 25.775 -1.047 -4.832 1.00 83.38 171 LYS A C 1
ATOM 1330 O O . LYS A 1 171 ? 26.202 -0.981 -3.684 1.00 83.38 171 LYS A O 1
ATOM 1335 N N . PHE A 1 172 ? 24.473 -1.196 -5.074 1.00 82.81 172 PHE A N 1
ATOM 1336 C CA . PHE A 1 172 ? 23.437 -1.208 -4.038 1.00 82.81 172 PHE A CA 1
ATOM 1337 C C . PHE A 1 172 ? 22.863 -2.628 -3.850 1.00 82.81 172 PHE A C 1
ATOM 1339 O O . PHE A 1 172 ? 22.695 -3.337 -4.843 1.00 82.81 172 PHE A O 1
ATOM 1346 N N . PRO A 1 173 ? 22.547 -3.084 -2.617 1.00 76.38 173 PRO A N 1
ATOM 1347 C CA . PRO A 1 173 ? 22.683 -2.419 -1.315 1.00 76.38 173 PRO A CA 1
ATOM 1348 C C . PRO A 1 173 ? 24.006 -2.776 -0.600 1.00 76.38 173 PRO A C 1
ATOM 1350 O O . PRO A 1 173 ? 23.998 -3.103 0.586 1.00 76.38 173 PRO A O 1
ATOM 1353 N N . SER A 1 174 ? 25.151 -2.790 -1.299 1.00 75.44 174 SER A N 1
ATOM 1354 C CA . SER A 1 174 ? 26.444 -3.076 -0.648 1.00 75.44 174 SER A CA 1
ATOM 1355 C C . SER A 1 174 ? 26.682 -2.058 0.456 1.00 75.44 174 SER A C 1
ATOM 1357 O O . SER A 1 174 ? 26.596 -0.880 0.174 1.00 75.44 174 SER A O 1
ATOM 1359 N N . SER A 1 175 ? 27.030 -2.463 1.677 1.00 70.94 175 SER A N 1
ATOM 1360 C CA . SER A 1 175 ? 27.391 -1.534 2.763 1.00 70.94 175 SER A CA 1
ATOM 1361 C C . SER A 1 175 ? 28.836 -1.031 2.686 1.00 70.94 175 SER A C 1
ATOM 1363 O O . SER A 1 175 ? 29.213 -0.127 3.427 1.00 70.94 175 SER A O 1
ATOM 1365 N N . VAL A 1 176 ? 29.644 -1.605 1.792 1.00 74.69 176 VAL A N 1
ATOM 1366 C CA . VAL A 1 176 ? 31.023 -1.182 1.537 1.00 74.69 176 VAL A CA 1
ATOM 1367 C C . VAL A 1 176 ? 31.020 -0.141 0.428 1.00 74.69 176 VAL A C 1
ATOM 1369 O O . VAL A 1 176 ? 30.570 -0.456 -0.675 1.00 74.69 176 VAL A O 1
ATOM 1372 N N . GLU A 1 177 ? 31.526 1.060 0.729 1.00 69.88 177 GLU A N 1
ATOM 1373 C CA . GLU A 1 177 ? 31.716 2.137 -0.247 1.00 69.88 177 GLU A CA 1
ATOM 1374 C C . GLU A 1 177 ? 32.740 1.699 -1.292 1.00 69.88 177 GLU A C 1
ATOM 1376 O O . GLU A 1 177 ? 33.910 1.455 -0.996 1.00 69.88 177 GLU A O 1
ATOM 1381 N N . VAL A 1 178 ? 32.251 1.523 -2.517 1.00 73.44 178 VAL A N 1
ATOM 1382 C CA . VAL A 1 178 ? 33.059 1.175 -3.681 1.00 73.44 178 VAL A CA 1
ATOM 1383 C C . VAL A 1 178 ? 32.797 2.237 -4.730 1.00 73.44 178 VAL A C 1
ATOM 1385 O O . VAL A 1 178 ? 31.711 2.288 -5.312 1.00 73.44 178 VAL A O 1
ATOM 1388 N N . ASP A 1 179 ? 33.800 3.077 -4.962 1.00 70.62 179 ASP A N 1
ATOM 1389 C CA . ASP A 1 179 ? 33.759 4.052 -6.042 1.00 70.62 179 ASP A CA 1
ATOM 1390 C C . ASP A 1 179 ? 33.772 3.338 -7.394 1.00 70.62 179 ASP A C 1
ATOM 1392 O O . ASP A 1 179 ? 34.544 2.403 -7.633 1.00 70.62 179 ASP A O 1
ATOM 1396 N N . ILE A 1 180 ? 32.911 3.795 -8.298 1.00 72.31 180 ILE A N 1
ATOM 1397 C CA . ILE A 1 180 ? 32.870 3.305 -9.672 1.00 72.31 180 ILE A CA 1
ATOM 1398 C C . ILE A 1 180 ? 34.023 3.974 -10.426 1.00 72.31 180 ILE A C 1
ATOM 1400 O O . ILE A 1 180 ? 34.106 5.200 -10.492 1.00 72.31 180 ILE A O 1
ATOM 1404 N N . SER A 1 181 ? 34.930 3.180 -11.001 1.00 79.75 181 SER A N 1
ATOM 1405 C CA . SER A 1 181 ? 36.017 3.722 -11.826 1.00 79.75 181 SER A CA 1
ATOM 1406 C C . SER A 1 181 ? 35.450 4.442 -13.054 1.00 79.75 181 SER A C 1
ATOM 1408 O O . SER A 1 181 ? 34.509 3.945 -13.664 1.00 79.75 181 SER A O 1
ATOM 1410 N N . GLU A 1 182 ? 36.073 5.537 -13.503 1.00 78.25 182 GLU A N 1
ATOM 1411 C CA . GLU A 1 182 ? 35.657 6.274 -14.714 1.00 78.25 182 GLU A CA 1
ATOM 1412 C C . GLU A 1 182 ? 35.483 5.370 -15.950 1.00 78.25 182 GLU A C 1
ATOM 1414 O O . GLU A 1 182 ? 34.600 5.595 -16.774 1.00 78.25 182 GLU A O 1
ATOM 1419 N N . LYS A 1 183 ? 36.292 4.308 -16.070 1.00 79.31 183 LYS A N 1
ATOM 1420 C CA . LYS A 1 183 ? 36.189 3.331 -17.169 1.00 79.31 183 LYS A CA 1
ATOM 1421 C C . LYS A 1 183 ? 34.960 2.433 -17.052 1.00 79.31 183 LYS A C 1
ATOM 1423 O O . LYS A 1 183 ? 34.325 2.129 -18.055 1.00 79.31 183 LYS A O 1
ATOM 1428 N N . GLU A 1 184 ? 34.654 1.995 -15.835 1.00 78.12 184 GLU A N 1
ATOM 1429 C CA . GLU A 1 184 ? 33.453 1.211 -15.543 1.00 78.12 184 GLU A CA 1
ATOM 1430 C C . GLU A 1 184 ? 32.207 2.081 -15.731 1.00 78.12 184 GLU A C 1
ATOM 1432 O O . GLU A 1 184 ? 31.223 1.643 -16.322 1.00 78.12 184 GLU A O 1
ATOM 1437 N N . GLN A 1 185 ? 32.292 3.348 -15.324 1.00 75.44 185 GLN A N 1
ATOM 1438 C CA . GLN A 1 185 ? 31.248 4.333 -15.538 1.00 75.44 185 GLN A CA 1
ATOM 1439 C C . GLN A 1 185 ? 30.974 4.546 -17.036 1.00 75.44 185 GLN A C 1
ATOM 1441 O O . GLN A 1 185 ? 29.834 4.395 -17.468 1.00 75.44 185 GLN A O 1
ATOM 1446 N N . ALA A 1 186 ? 32.002 4.795 -17.850 1.00 79.19 186 ALA A N 1
ATOM 1447 C CA . ALA A 1 186 ? 31.829 4.977 -19.292 1.00 79.19 186 ALA A CA 1
ATOM 1448 C C . ALA A 1 186 ? 31.213 3.746 -19.986 1.00 79.19 186 ALA A C 1
ATOM 1450 O O . ALA A 1 186 ? 30.342 3.899 -20.835 1.00 79.19 186 ALA A O 1
ATOM 1451 N N . TYR A 1 187 ? 31.619 2.532 -19.593 1.00 81.56 187 TYR A N 1
ATOM 1452 C CA . TYR A 1 187 ? 31.051 1.292 -20.132 1.00 81.56 187 TYR A CA 1
ATOM 1453 C C . TYR A 1 187 ? 29.552 1.176 -19.841 1.00 81.56 187 TYR A C 1
ATOM 1455 O O . TYR A 1 187 ? 28.756 0.917 -20.740 1.00 81.56 187 TYR A O 1
ATOM 1463 N N . TRP A 1 188 ? 29.147 1.386 -18.587 1.00 77.06 188 TRP A N 1
ATOM 1464 C CA . TRP A 1 188 ? 27.741 1.243 -18.223 1.00 77.06 188 TRP A CA 1
ATOM 1465 C C . TRP A 1 188 ? 26.865 2.356 -18.789 1.00 77.06 188 TRP A C 1
ATOM 1467 O O . TRP A 1 188 ? 25.727 2.067 -19.128 1.00 77.06 188 TRP A O 1
ATOM 1477 N N . ASP A 1 189 ? 27.381 3.582 -18.921 1.00 77.50 189 ASP A N 1
ATOM 1478 C CA . ASP A 1 189 ? 26.637 4.693 -19.537 1.00 77.50 189 ASP A CA 1
ATOM 1479 C C . ASP A 1 189 ? 26.371 4.461 -21.039 1.00 77.50 189 ASP A C 1
ATOM 1481 O O . ASP A 1 189 ? 25.400 4.986 -21.577 1.00 77.50 189 ASP A O 1
ATOM 1485 N N . GLU A 1 190 ? 27.198 3.659 -21.721 1.00 82.06 190 GLU A N 1
ATOM 1486 C CA . GLU A 1 190 ? 26.980 3.278 -23.125 1.00 82.06 190 GLU A CA 1
ATOM 1487 C C . GLU A 1 190 ? 26.003 2.097 -23.275 1.00 82.06 190 GLU A C 1
ATOM 1489 O O . GLU A 1 190 ? 25.254 2.029 -24.248 1.00 82.06 190 GLU A O 1
ATOM 1494 N N . VAL A 1 191 ? 26.016 1.153 -22.326 1.00 79.44 191 VAL A N 1
ATOM 1495 C CA . VAL A 1 191 ? 25.330 -0.145 -22.466 1.00 79.44 191 VAL A CA 1
ATOM 1496 C C . VAL A 1 191 ? 23.966 -0.188 -21.774 1.00 79.44 191 VAL A C 1
ATOM 1498 O O . VAL A 1 191 ? 23.091 -0.934 -22.215 1.00 79.44 191 VAL A O 1
ATOM 1501 N N . VAL A 1 192 ? 23.777 0.552 -20.677 1.00 81.75 192 VAL A N 1
ATOM 1502 C CA . VAL A 1 192 ? 22.594 0.434 -19.813 1.00 81.75 192 VAL A CA 1
ATOM 1503 C C . VAL A 1 192 ? 22.101 1.805 -19.387 1.00 81.75 192 VAL A C 1
ATOM 1505 O O . VAL A 1 192 ? 22.844 2.587 -18.795 1.00 81.75 192 VAL A O 1
ATOM 1508 N N . ASP A 1 193 ? 20.808 2.057 -19.575 1.00 87.19 193 ASP A N 1
ATOM 1509 C CA . ASP A 1 193 ? 20.183 3.220 -18.966 1.00 87.19 193 ASP A CA 1
ATOM 1510 C C . ASP A 1 193 ? 20.034 3.032 -17.446 1.00 87.19 193 ASP A C 1
ATOM 1512 O O . ASP A 1 193 ? 19.184 2.285 -16.945 1.00 87.19 193 ASP A O 1
ATOM 1516 N N . ARG A 1 194 ? 20.889 3.726 -16.691 1.00 87.56 194 ARG A N 1
ATOM 1517 C CA . ARG A 1 194 ? 20.882 3.695 -15.224 1.00 87.56 194 ARG A CA 1
ATOM 1518 C C . ARG A 1 194 ? 19.628 4.316 -14.634 1.00 87.56 194 ARG A C 1
ATOM 1520 O O . ARG A 1 194 ? 19.235 3.906 -13.541 1.00 87.56 194 ARG A O 1
ATOM 1527 N N . GLU A 1 195 ? 19.030 5.282 -15.330 1.00 90.00 195 GLU A N 1
ATOM 1528 C CA . GLU A 1 195 ? 17.799 5.929 -14.889 1.00 90.00 195 GLU A CA 1
ATOM 1529 C C . GLU A 1 195 ? 16.677 4.894 -14.857 1.00 90.00 195 GLU A C 1
ATOM 1531 O O . GLU A 1 195 ? 16.122 4.639 -13.789 1.00 90.00 195 GLU A O 1
ATOM 1536 N N . THR A 1 196 ? 16.451 4.175 -15.962 1.00 91.25 196 THR A N 1
ATOM 1537 C CA . THR A 1 196 ? 15.474 3.076 -16.012 1.00 91.25 196 THR A CA 1
ATOM 1538 C C . THR A 1 196 ? 15.709 2.037 -14.911 1.00 91.25 196 THR A C 1
ATOM 1540 O O . THR A 1 196 ? 14.765 1.646 -14.219 1.00 91.25 196 THR A O 1
ATOM 1543 N N . VAL A 1 197 ? 16.955 1.598 -14.690 1.00 92.50 197 VAL A N 1
ATOM 1544 C CA . VAL A 1 197 ? 17.270 0.613 -13.637 1.00 92.50 197 VAL A CA 1
ATOM 1545 C C . VAL A 1 197 ? 16.892 1.137 -12.247 1.00 92.50 197 VAL A C 1
ATOM 1547 O O . VAL A 1 197 ? 16.233 0.431 -11.475 1.00 92.50 197 VAL A O 1
ATOM 1550 N N . ALA A 1 198 ? 17.286 2.371 -11.927 1.00 92.62 198 ALA A N 1
ATOM 1551 C CA . ALA A 1 198 ? 17.021 2.977 -10.630 1.00 92.62 198 ALA A CA 1
ATOM 1552 C C . ALA A 1 198 ? 15.522 3.244 -10.417 1.00 92.62 198 ALA A C 1
ATOM 1554 O O . ALA A 1 198 ? 14.978 2.924 -9.358 1.00 92.62 198 ALA A O 1
ATOM 1555 N N . GLU A 1 199 ? 14.828 3.770 -11.425 1.00 93.75 199 GLU A N 1
ATOM 1556 C CA . GLU A 1 199 ? 13.401 4.072 -11.352 1.00 93.75 199 GLU A CA 1
ATOM 1557 C C . GLU A 1 199 ? 12.550 2.809 -11.202 1.00 93.75 199 GLU A C 1
ATOM 1559 O O . GLU A 1 199 ? 11.664 2.767 -10.344 1.00 93.75 199 GLU A O 1
ATOM 1564 N N . VAL A 1 200 ? 12.838 1.751 -11.972 1.00 95.12 200 VAL A N 1
ATOM 1565 C CA . VAL A 1 200 ? 12.133 0.466 -11.851 1.00 95.12 200 VAL A CA 1
ATOM 1566 C C . VAL A 1 200 ? 12.321 -0.115 -10.451 1.00 95.12 200 VAL A C 1
ATOM 1568 O O . VAL A 1 200 ? 11.340 -0.548 -9.844 1.00 95.12 200 VAL A O 1
ATOM 1571 N N . TYR A 1 201 ? 13.547 -0.090 -9.914 1.00 95.06 201 TYR A N 1
ATOM 1572 C CA . TYR A 1 201 ? 13.823 -0.566 -8.558 1.00 95.06 201 TYR A CA 1
ATOM 1573 C C . TYR A 1 201 ? 13.006 0.211 -7.514 1.00 95.06 201 TYR A C 1
ATOM 1575 O O . TYR A 1 201 ? 12.279 -0.387 -6.715 1.00 95.06 201 TYR A O 1
ATOM 1583 N N . LEU A 1 202 ? 13.074 1.546 -7.547 1.00 94.69 202 LEU A N 1
ATOM 1584 C CA . LEU A 1 202 ? 12.409 2.418 -6.578 1.00 94.69 202 LEU A CA 1
ATOM 1585 C C . LEU A 1 202 ? 10.881 2.303 -6.632 1.00 94.69 202 LEU A C 1
ATOM 1587 O O . LEU A 1 202 ? 10.240 2.176 -5.583 1.00 94.69 202 LEU A O 1
ATOM 1591 N N . TYR A 1 203 ? 10.286 2.300 -7.828 1.00 96.62 203 TYR A N 1
ATOM 1592 C CA . TYR A 1 203 ? 8.839 2.158 -7.983 1.00 96.62 203 TYR A CA 1
ATOM 1593 C C . TYR A 1 203 ? 8.344 0.761 -7.608 1.00 96.62 203 TYR A C 1
ATOM 1595 O O . TYR A 1 203 ? 7.287 0.652 -6.982 1.00 96.62 203 TYR A O 1
ATOM 1603 N N . ALA A 1 204 ? 9.083 -0.300 -7.946 1.00 96.94 204 ALA A N 1
ATOM 1604 C CA . ALA A 1 204 ? 8.706 -1.664 -7.583 1.00 96.94 204 ALA A CA 1
ATOM 1605 C C . ALA A 1 204 ? 8.777 -1.885 -6.065 1.00 96.94 204 ALA A C 1
ATOM 1607 O O . ALA A 1 204 ? 7.812 -2.377 -5.475 1.00 96.94 204 ALA A O 1
ATOM 1608 N N . MET A 1 205 ? 9.866 -1.442 -5.423 1.00 95.75 205 MET A N 1
ATOM 1609 C CA . MET A 1 205 ? 10.018 -1.456 -3.964 1.00 95.75 205 MET A CA 1
ATOM 1610 C C . MET A 1 205 ? 8.883 -0.675 -3.295 1.00 95.75 205 MET A C 1
ATOM 1612 O O . MET A 1 205 ? 8.194 -1.196 -2.416 1.00 95.75 205 MET A O 1
ATOM 1616 N N . SER A 1 206 ? 8.611 0.539 -3.782 1.00 96.31 206 SER A N 1
ATOM 1617 C CA . SER A 1 206 ? 7.545 1.380 -3.240 1.00 96.31 206 SER A CA 1
ATOM 1618 C C . SER A 1 206 ? 6.158 0.751 -3.419 1.00 96.31 206 SER A C 1
ATOM 1620 O O . SER A 1 206 ? 5.327 0.806 -2.516 1.00 96.31 206 SER A O 1
ATOM 1622 N N . GLY A 1 207 ? 5.889 0.115 -4.562 1.00 97.19 207 GLY A N 1
ATOM 1623 C CA . GLY A 1 207 ? 4.624 -0.579 -4.822 1.00 97.19 207 GLY A CA 1
ATOM 1624 C C . GLY A 1 207 ? 4.408 -1.768 -3.886 1.00 97.19 207 GLY A C 1
ATOM 1625 O O . GLY A 1 207 ? 3.305 -1.960 -3.368 1.00 97.19 207 GLY A O 1
ATOM 1626 N N . ALA A 1 208 ? 5.471 -2.530 -3.617 1.00 97.75 208 ALA A N 1
ATOM 1627 C CA . ALA A 1 208 ? 5.447 -3.657 -2.690 1.00 97.75 208 ALA A CA 1
ATOM 1628 C C . ALA A 1 208 ? 5.212 -3.194 -1.242 1.00 97.75 208 ALA A C 1
ATOM 1630 O O . ALA A 1 208 ? 4.300 -3.685 -0.576 1.00 97.75 208 ALA A O 1
ATOM 1631 N N . CYS A 1 209 ? 5.966 -2.196 -0.775 1.00 97.69 209 CYS A N 1
ATOM 1632 C CA . CYS A 1 209 ? 5.794 -1.588 0.547 1.00 97.69 209 CYS A CA 1
ATOM 1633 C C . CYS A 1 209 ? 4.383 -1.004 0.741 1.00 97.69 209 CYS A C 1
ATOM 1635 O O . CYS A 1 209 ? 3.769 -1.187 1.795 1.00 97.69 209 CYS A O 1
ATOM 1637 N N . PHE A 1 210 ? 3.817 -0.372 -0.294 1.00 97.25 210 PHE A N 1
ATOM 1638 C CA . PHE A 1 210 ? 2.445 0.131 -0.252 1.00 97.25 210 PHE A CA 1
ATOM 1639 C C . PHE A 1 210 ? 1.432 -1.009 -0.098 1.00 97.25 210 PHE A C 1
ATOM 1641 O O . PHE A 1 210 ? 0.573 -0.951 0.783 1.00 97.25 210 PHE A O 1
ATOM 1648 N N . ALA A 1 211 ? 1.559 -2.084 -0.881 1.00 97.31 211 ALA A N 1
ATOM 1649 C CA . ALA A 1 211 ? 0.703 -3.264 -0.754 1.00 97.31 211 ALA A CA 1
ATOM 1650 C C . ALA A 1 211 ? 0.818 -3.932 0.630 1.00 97.31 211 ALA A C 1
ATOM 1652 O O . ALA A 1 211 ? -0.196 -4.310 1.220 1.00 97.31 211 ALA A O 1
ATOM 1653 N N . MET A 1 212 ? 2.033 -4.021 1.178 1.00 96.88 212 MET A N 1
ATOM 1654 C CA . MET A 1 212 ? 2.280 -4.535 2.527 1.00 96.88 212 MET A CA 1
ATOM 1655 C C . MET A 1 212 ? 1.568 -3.686 3.587 1.00 96.88 212 MET A C 1
ATOM 1657 O O . MET A 1 212 ? 0.889 -4.231 4.458 1.00 96.88 212 MET A O 1
ATOM 1661 N N . SER A 1 213 ? 1.646 -2.355 3.477 1.00 95.75 213 SER A N 1
ATOM 1662 C CA . SER A 1 213 ? 0.958 -1.448 4.402 1.00 95.75 213 SER A CA 1
ATOM 1663 C C . SER A 1 213 ? -0.565 -1.586 4.353 1.00 95.75 213 SER A C 1
ATOM 1665 O O . SER A 1 213 ? -1.208 -1.555 5.399 1.00 95.75 213 SER A O 1
ATOM 1667 N N . LEU A 1 214 ? -1.142 -1.812 3.165 1.00 93.69 214 LEU A N 1
ATOM 1668 C CA . LEU A 1 214 ? -2.576 -2.066 3.007 1.00 93.69 214 LEU A CA 1
ATOM 1669 C C . LEU A 1 214 ? -3.000 -3.377 3.671 1.00 93.69 214 LEU A C 1
ATOM 1671 O O . LEU A 1 214 ? -4.071 -3.435 4.268 1.00 93.69 214 LEU A O 1
ATOM 1675 N N . LYS A 1 215 ? -2.191 -4.438 3.565 1.00 93.00 215 LYS A N 1
ATOM 1676 C CA . LYS A 1 215 ? -2.526 -5.732 4.176 1.00 93.00 215 LYS A CA 1
ATOM 1677 C C . LYS A 1 215 ? -2.480 -5.686 5.691 1.00 93.00 215 LYS A C 1
ATOM 1679 O O . LYS A 1 215 ? -3.368 -6.228 6.342 1.00 93.00 215 LYS A O 1
ATOM 1684 N N . TYR A 1 216 ? -1.452 -5.050 6.235 1.00 92.25 216 TYR A N 1
ATOM 1685 C CA . TYR A 1 216 ? -1.198 -5.033 7.672 1.00 92.25 216 TYR A CA 1
ATOM 1686 C C . TYR A 1 216 ? -1.700 -3.757 8.356 1.00 92.25 216 TYR A C 1
ATOM 1688 O O . TYR A 1 216 ? -1.364 -3.508 9.515 1.00 92.25 216 TYR A O 1
ATOM 1696 N N . SER A 1 217 ? -2.541 -2.960 7.688 1.00 88.50 217 SER A N 1
ATOM 1697 C CA . SER A 1 217 ? -3.162 -1.783 8.294 1.00 88.50 217 SER A CA 1
ATOM 1698 C C . SER A 1 217 ? -3.982 -2.197 9.520 1.00 88.50 217 SER A C 1
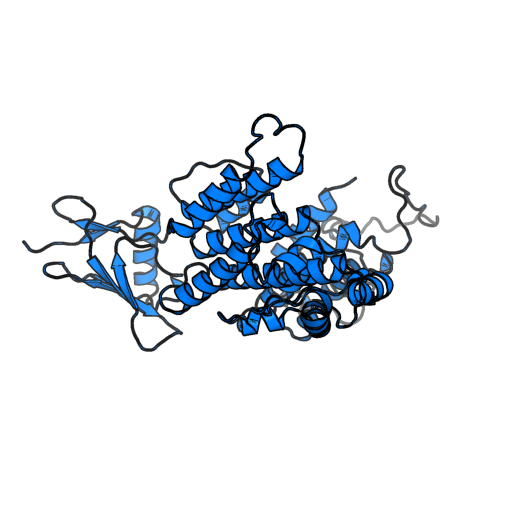ATOM 1700 O O . SER A 1 217 ? -4.926 -2.980 9.417 1.00 88.50 217 SER A O 1
ATOM 1702 N N . GLY A 1 218 ? -3.628 -1.685 10.699 1.00 80.50 218 GLY A N 1
ATOM 1703 C CA . GLY A 1 218 ? -4.285 -2.062 11.953 1.00 80.50 218 GLY A CA 1
ATOM 1704 C C . GLY A 1 218 ? -3.795 -3.365 12.597 1.00 80.50 218 GLY A C 1
ATOM 1705 O O . GLY A 1 218 ? -4.372 -3.761 13.610 1.00 80.50 218 GLY A O 1
ATOM 1706 N N . ALA A 1 219 ? -2.731 -3.993 12.083 1.00 86.88 219 ALA A N 1
ATOM 1707 C CA . ALA A 1 219 ? -2.048 -5.091 12.767 1.00 86.88 219 ALA A CA 1
ATOM 1708 C C . ALA A 1 219 ? -1.484 -4.646 14.133 1.00 86.88 219 ALA A C 1
ATOM 1710 O O . ALA A 1 219 ? -1.259 -3.457 14.391 1.00 86.88 219 ALA A O 1
ATOM 1711 N N . ILE A 1 220 ? -1.252 -5.601 15.032 1.00 86.81 220 ILE A N 1
ATOM 1712 C CA . ILE A 1 220 ? -0.636 -5.382 16.350 1.00 86.81 220 ILE A CA 1
ATOM 1713 C C . ILE A 1 220 ? 0.409 -6.467 16.636 1.00 86.81 220 ILE A C 1
ATOM 1715 O O . ILE A 1 220 ? 0.459 -7.476 15.935 1.00 86.81 220 ILE A O 1
ATOM 1719 N N . GLY A 1 221 ? 1.230 -6.256 17.666 1.00 86.94 221 GLY A N 1
ATOM 1720 C CA . GLY A 1 221 ? 2.296 -7.185 18.051 1.00 86.94 221 GLY A CA 1
ATOM 1721 C C . GLY A 1 221 ? 3.432 -7.246 17.028 1.00 86.94 221 GLY A C 1
ATOM 1722 O O . GLY A 1 221 ? 3.678 -6.282 16.301 1.00 86.94 221 GLY A O 1
ATOM 1723 N N . ASP A 1 222 ? 4.100 -8.394 16.954 1.00 89.00 222 ASP A N 1
ATOM 1724 C CA . ASP A 1 222 ? 5.350 -8.570 16.200 1.00 89.00 222 ASP A CA 1
ATOM 1725 C C . ASP A 1 222 ? 5.202 -8.311 14.697 1.00 89.00 222 ASP A C 1
ATOM 1727 O O . ASP A 1 222 ? 6.107 -7.770 14.059 1.00 89.00 222 ASP A O 1
ATOM 1731 N N . THR A 1 223 ? 4.047 -8.652 14.115 1.00 90.75 223 THR A N 1
ATOM 1732 C CA . THR A 1 223 ? 3.766 -8.387 12.697 1.00 90.75 223 THR A CA 1
ATOM 1733 C C . THR A 1 223 ? 3.767 -6.891 12.405 1.00 90.75 223 THR A C 1
ATOM 1735 O O . THR A 1 223 ? 4.341 -6.461 11.408 1.00 90.75 223 THR A O 1
ATOM 1738 N N . TYR A 1 224 ? 3.150 -6.091 13.278 1.00 91.94 224 TYR A N 1
ATOM 1739 C CA . TYR A 1 224 ? 3.137 -4.639 13.127 1.00 91.94 224 TYR A CA 1
ATOM 1740 C C . TYR A 1 224 ? 4.546 -4.054 13.262 1.00 91.94 224 TYR A C 1
ATOM 1742 O O . TYR A 1 224 ? 4.937 -3.246 12.422 1.00 91.94 224 TYR A O 1
ATOM 1750 N N . GLU A 1 225 ? 5.318 -4.488 14.263 1.00 92.88 225 GLU A N 1
ATOM 1751 C CA . GLU A 1 225 ? 6.683 -3.988 14.473 1.00 92.88 225 GLU A CA 1
ATOM 1752 C C . GLU A 1 225 ? 7.598 -4.344 13.294 1.00 92.88 225 GLU A C 1
ATOM 1754 O O . GLU A 1 225 ? 8.347 -3.493 12.819 1.00 92.88 225 GLU A O 1
ATOM 1759 N N . SER A 1 226 ? 7.464 -5.557 12.744 1.00 94.62 226 SER A N 1
ATOM 1760 C CA . SER A 1 226 ? 8.221 -6.003 11.565 1.00 94.62 226 SER A CA 1
ATOM 1761 C C . SER A 1 226 ? 7.942 -5.117 10.346 1.00 94.62 226 SER A C 1
ATOM 1763 O O . SER A 1 226 ? 8.868 -4.585 9.738 1.00 94.62 226 SER A O 1
ATOM 1765 N N . VAL A 1 227 ? 6.663 -4.893 10.016 1.00 96.00 227 VAL A N 1
ATOM 1766 C CA . VAL A 1 227 ? 6.275 -4.034 8.881 1.00 96.00 227 VAL A CA 1
ATOM 1767 C C . VAL A 1 227 ? 6.681 -2.581 9.129 1.00 96.00 227 VAL A C 1
ATOM 1769 O O . VAL A 1 227 ? 7.185 -1.927 8.220 1.00 96.00 227 VAL A O 1
ATOM 1772 N N . SER A 1 228 ? 6.502 -2.070 10.352 1.00 95.25 228 SER A N 1
ATOM 1773 C CA . SER A 1 228 ? 6.904 -0.706 10.709 1.00 95.25 228 SER A CA 1
ATOM 1774 C C . SER A 1 228 ? 8.407 -0.504 10.525 1.00 95.25 228 SER A C 1
ATOM 1776 O O . SER A 1 228 ? 8.807 0.513 9.962 1.00 95.25 228 SER A O 1
ATOM 1778 N N . MET A 1 229 ? 9.226 -1.468 10.955 1.00 95.19 229 MET A N 1
ATOM 1779 C CA . MET A 1 229 ? 10.681 -1.414 10.820 1.00 95.19 229 MET A CA 1
ATOM 1780 C C . MET A 1 229 ? 11.115 -1.415 9.350 1.00 95.19 229 MET A C 1
ATOM 1782 O O . MET A 1 229 ? 11.941 -0.591 8.969 1.00 95.19 229 MET A O 1
ATOM 1786 N N . ILE A 1 230 ? 10.519 -2.276 8.518 1.00 95.62 230 ILE A N 1
ATOM 1787 C CA . ILE A 1 230 ? 10.801 -2.337 7.074 1.00 95.62 230 ILE A CA 1
ATOM 1788 C C . ILE A 1 230 ? 10.446 -1.012 6.388 1.00 95.62 230 ILE A C 1
ATOM 1790 O O . ILE A 1 230 ? 11.262 -0.453 5.657 1.00 95.62 230 ILE A O 1
ATOM 1794 N N . LEU A 1 231 ? 9.237 -0.484 6.622 1.00 95.62 231 LEU A N 1
ATOM 1795 C CA . LEU A 1 231 ? 8.800 0.768 5.996 1.00 95.62 231 LEU A CA 1
ATOM 1796 C C . LEU A 1 231 ? 9.666 1.953 6.430 1.00 95.62 231 LEU A C 1
ATOM 1798 O O . LEU A 1 231 ? 9.991 2.809 5.610 1.00 95.62 231 LEU A O 1
ATOM 1802 N N . GLU A 1 232 ? 10.036 2.002 7.710 1.00 93.06 232 GLU A N 1
ATOM 1803 C CA . GLU A 1 232 ? 10.914 3.037 8.236 1.00 93.06 232 GLU A CA 1
ATOM 1804 C C . GLU A 1 232 ? 12.319 2.950 7.629 1.00 93.06 232 GLU A C 1
ATOM 1806 O O . GLU A 1 232 ? 12.842 3.969 7.184 1.00 93.06 232 GLU A O 1
ATOM 1811 N N . ASP A 1 233 ? 12.908 1.755 7.550 1.00 90.50 233 ASP A N 1
ATOM 1812 C CA . ASP A 1 233 ? 14.208 1.537 6.910 1.00 90.50 233 ASP A CA 1
ATOM 1813 C C . ASP A 1 233 ? 14.203 2.011 5.449 1.00 90.50 233 ASP A C 1
ATOM 1815 O O . ASP A 1 233 ? 15.033 2.825 5.041 1.00 90.50 233 ASP A O 1
ATOM 1819 N N . ARG A 1 234 ? 13.187 1.597 4.678 1.00 90.94 234 ARG A N 1
ATOM 1820 C CA . ARG A 1 234 ? 13.043 1.992 3.271 1.00 90.94 234 ARG A CA 1
ATOM 1821 C C . ARG A 1 234 ? 12.798 3.479 3.086 1.00 90.94 234 ARG A C 1
ATOM 1823 O O . ARG A 1 234 ? 13.337 4.060 2.148 1.00 90.94 234 ARG A O 1
ATOM 1830 N N . LEU A 1 235 ? 12.026 4.109 3.970 1.00 90.06 235 LEU A N 1
ATOM 1831 C CA . LEU A 1 235 ? 11.818 5.549 3.912 1.00 90.06 235 LEU A CA 1
ATOM 1832 C C . LEU A 1 235 ? 13.104 6.315 4.247 1.00 90.06 235 LEU A C 1
ATOM 1834 O O . LEU A 1 235 ? 13.404 7.289 3.562 1.00 90.06 235 LEU A O 1
ATOM 1838 N N . ARG A 1 236 ? 13.893 5.878 5.237 1.00 87.00 236 ARG A N 1
ATOM 1839 C CA . ARG A 1 236 ? 15.174 6.527 5.567 1.00 87.00 236 ARG A CA 1
ATOM 1840 C C . ARG A 1 236 ? 16.127 6.560 4.367 1.00 87.00 236 ARG A C 1
ATOM 1842 O O . ARG A 1 236 ? 16.734 7.601 4.149 1.00 87.00 236 ARG A O 1
ATOM 1849 N N . TYR A 1 237 ? 16.180 5.507 3.541 1.00 81.06 237 TYR A N 1
ATOM 1850 C CA . TYR A 1 237 ? 16.963 5.510 2.290 1.00 81.06 237 TYR A CA 1
ATOM 1851 C C . TYR A 1 237 ? 16.454 6.474 1.215 1.00 81.06 237 TYR A C 1
ATOM 1853 O O . TYR A 1 237 ? 17.097 6.616 0.186 1.00 81.06 237 TYR A O 1
ATOM 1861 N N . LEU A 1 238 ? 15.270 7.063 1.364 1.00 83.38 238 LEU A N 1
ATOM 1862 C CA . LEU A 1 238 ? 14.737 8.042 0.411 1.00 83.38 238 LEU A CA 1
ATOM 1863 C C . LEU A 1 238 ? 14.732 9.457 0.994 1.00 83.38 238 LEU A C 1
ATOM 1865 O O . LEU A 1 238 ? 14.409 10.420 0.297 1.00 83.38 238 LEU A O 1
ATOM 1869 N N . MET A 1 239 ? 15.063 9.594 2.278 1.00 78.44 239 MET A N 1
ATOM 1870 C CA . MET A 1 239 ? 15.030 10.851 3.007 1.00 78.44 239 MET A CA 1
ATOM 1871 C C . MET A 1 239 ? 16.430 11.427 3.113 1.00 78.44 239 MET A C 1
ATOM 1873 O O . MET A 1 239 ? 17.182 11.120 4.032 1.00 78.44 239 MET A O 1
ATOM 1877 N N . HIS A 1 240 ? 16.751 12.296 2.163 1.00 69.38 240 HIS A N 1
ATOM 1878 C CA . HIS A 1 240 ? 18.068 12.897 2.050 1.00 69.38 240 HIS A CA 1
ATOM 1879 C C . HIS A 1 240 ? 17.973 14.380 1.781 1.00 69.38 240 HIS A C 1
ATOM 1881 O O . HIS A 1 240 ? 17.165 14.784 0.948 1.00 69.38 240 HIS A O 1
ATOM 1887 N N . ASP A 1 241 ? 18.820 15.159 2.457 1.00 59.03 241 ASP A N 1
ATOM 1888 C CA . ASP A 1 241 ? 18.983 16.595 2.234 1.00 59.03 241 ASP A CA 1
ATOM 1889 C C . ASP A 1 241 ? 19.321 16.899 0.766 1.00 59.03 241 ASP A C 1
ATOM 1891 O O . ASP A 1 241 ? 19.831 16.057 0.029 1.00 59.03 241 ASP A O 1
ATOM 1895 N N . PHE A 1 242 ? 19.050 18.136 0.339 1.00 56.22 242 PHE A N 1
ATOM 1896 C CA . PHE A 1 242 ? 19.282 18.620 -1.030 1.00 56.22 242 PHE A CA 1
ATOM 1897 C C . PHE A 1 242 ? 20.681 18.314 -1.582 1.00 56.22 242 PHE A C 1
ATOM 1899 O O . PHE A 1 242 ? 20.861 18.281 -2.802 1.00 56.22 242 PHE A O 1
ATOM 1906 N N . ASN A 1 243 ? 21.669 18.132 -0.705 1.00 59.53 243 ASN A N 1
ATOM 1907 C CA . ASN A 1 243 ? 23.005 17.761 -1.110 1.00 59.53 243 ASN A CA 1
ATOM 1908 C C . ASN A 1 243 ? 23.110 16.238 -1.287 1.00 59.53 243 ASN A C 1
ATOM 1910 O O . ASN A 1 243 ? 23.204 15.486 -0.322 1.00 59.53 243 ASN A O 1
ATOM 1914 N N . ILE A 1 244 ? 23.164 15.781 -2.540 1.00 62.41 244 ILE A N 1
ATOM 1915 C CA . ILE A 1 244 ? 23.412 14.366 -2.870 1.00 62.41 244 ILE A CA 1
ATOM 1916 C C . ILE A 1 244 ? 24.730 13.876 -2.235 1.00 62.41 244 ILE A C 1
ATOM 1918 O O . ILE A 1 244 ? 24.866 12.698 -1.914 1.00 62.41 244 ILE A O 1
ATOM 1922 N N . GLU A 1 245 ? 25.690 14.773 -1.991 1.00 62.47 245 GLU A N 1
ATOM 1923 C CA . GLU A 1 245 ? 26.961 14.443 -1.339 1.00 62.47 245 GLU A CA 1
ATOM 1924 C C . GLU A 1 245 ? 26.822 14.188 0.170 1.00 62.47 245 GLU A C 1
ATOM 1926 O O . GLU A 1 245 ? 27.662 13.499 0.739 1.00 62.47 245 GLU A O 1
ATOM 1931 N N . SER A 1 246 ? 25.751 14.667 0.820 1.00 64.25 246 SER A N 1
ATOM 1932 C CA . SER A 1 246 ? 25.444 14.330 2.220 1.00 64.25 246 SER A CA 1
ATOM 1933 C C . SER A 1 246 ? 24.655 13.027 2.372 1.00 64.25 246 SER A C 1
ATOM 1935 O O . SER A 1 246 ? 24.240 12.687 3.475 1.00 64.25 246 SER A O 1
ATOM 1937 N N . ILE A 1 247 ? 24.405 12.305 1.275 1.00 65.88 247 ILE A N 1
ATOM 1938 C CA . ILE A 1 247 ? 23.741 11.002 1.315 1.00 65.88 247 ILE A CA 1
ATOM 1939 C C . ILE A 1 247 ? 24.727 9.957 1.817 1.00 65.88 247 ILE A C 1
ATOM 1941 O O . ILE A 1 247 ? 25.758 9.722 1.176 1.00 65.88 247 ILE A O 1
ATOM 1945 N N . ASP A 1 248 ? 24.378 9.308 2.925 1.00 65.31 248 ASP A N 1
ATOM 1946 C CA . ASP A 1 248 ? 25.119 8.166 3.444 1.00 65.31 248 ASP A CA 1
ATOM 1947 C C . ASP A 1 248 ? 25.064 6.982 2.466 1.00 65.31 248 ASP A C 1
ATOM 1949 O O . ASP A 1 248 ? 24.055 6.692 1.810 1.00 65.31 248 ASP A O 1
ATOM 1953 N N . TRP A 1 249 ? 26.188 6.280 2.366 1.00 61.03 249 TRP A N 1
ATOM 1954 C CA . TRP A 1 249 ? 26.279 4.986 1.701 1.00 61.03 249 TRP A CA 1
ATOM 1955 C C . TRP A 1 249 ? 25.291 3.998 2.360 1.00 61.03 249 TRP A C 1
ATOM 1957 O O . TRP A 1 249 ? 25.243 3.969 3.591 1.00 61.03 249 TRP A O 1
ATOM 1967 N N . PRO A 1 250 ? 24.478 3.202 1.627 1.00 65.75 250 PRO A N 1
ATOM 1968 C CA . PRO A 1 250 ? 24.643 2.725 0.245 1.00 65.75 250 PRO A CA 1
ATOM 1969 C C . PRO A 1 250 ? 23.745 3.385 -0.818 1.00 65.75 250 PRO A C 1
ATOM 1971 O O . PRO A 1 250 ? 23.874 3.094 -2.005 1.00 65.75 250 PRO A O 1
ATOM 1974 N N . ALA A 1 251 ? 22.812 4.258 -0.431 1.00 74.06 251 ALA A N 1
ATOM 1975 C CA . ALA A 1 251 ? 21.735 4.716 -1.320 1.00 74.06 251 ALA A CA 1
ATOM 1976 C C . ALA A 1 251 ? 22.167 5.781 -2.352 1.00 74.06 251 ALA A C 1
ATOM 1978 O O . ALA A 1 251 ? 21.449 6.031 -3.322 1.00 74.06 251 ALA A O 1
ATOM 1979 N N . ARG A 1 252 ? 23.350 6.391 -2.178 1.00 78.88 252 ARG A N 1
ATOM 1980 C CA . ARG A 1 252 ? 23.843 7.529 -2.979 1.00 78.88 252 ARG A CA 1
ATOM 1981 C C . ARG A 1 252 ? 23.799 7.278 -4.488 1.00 78.88 252 ARG A C 1
ATOM 1983 O O . ARG A 1 252 ? 23.289 8.113 -5.229 1.00 78.88 252 ARG A O 1
ATOM 1990 N N . HIS A 1 253 ? 24.311 6.137 -4.946 1.00 79.88 253 HIS A N 1
ATOM 1991 C CA . HIS A 1 253 ? 24.369 5.805 -6.373 1.00 79.88 253 HIS A CA 1
ATOM 1992 C C . HIS A 1 253 ? 22.984 5.557 -6.977 1.00 79.88 253 HIS A C 1
ATOM 1994 O O . HIS A 1 253 ? 22.710 6.024 -8.080 1.00 79.88 253 HIS A O 1
ATOM 2000 N N . LEU A 1 254 ? 22.097 4.891 -6.231 1.00 84.81 254 LEU A N 1
ATOM 2001 C CA . LEU A 1 254 ? 20.718 4.643 -6.647 1.00 84.81 254 LEU A CA 1
ATOM 2002 C C . LEU A 1 254 ? 19.935 5.954 -6.799 1.00 84.81 254 LEU A C 1
ATOM 2004 O O . LEU A 1 254 ? 19.285 6.178 -7.815 1.00 84.81 254 LEU A O 1
ATOM 2008 N N . ILE A 1 255 ? 20.044 6.847 -5.816 1.00 84.50 255 ILE A N 1
ATOM 2009 C CA . ILE A 1 255 ? 19.345 8.140 -5.816 1.00 84.50 255 ILE A CA 1
ATOM 2010 C C . ILE A 1 255 ? 19.905 9.080 -6.876 1.00 84.50 255 ILE A C 1
ATOM 2012 O O . ILE A 1 255 ? 19.148 9.833 -7.476 1.00 84.50 255 ILE A O 1
ATOM 2016 N N . ARG A 1 256 ? 21.221 9.049 -7.112 1.00 83.69 256 ARG A N 1
ATOM 2017 C CA . ARG A 1 256 ? 21.863 9.865 -8.147 1.00 83.69 256 ARG A CA 1
ATOM 2018 C C . ARG A 1 256 ? 21.484 9.412 -9.555 1.00 83.69 256 ARG A C 1
ATOM 2020 O O . ARG A 1 256 ? 21.420 10.252 -10.446 1.00 83.69 256 ARG A O 1
ATOM 2027 N N . ALA A 1 257 ? 21.287 8.109 -9.748 1.00 86.75 257 ALA A N 1
ATOM 2028 C CA . ALA A 1 257 ? 20.852 7.548 -11.021 1.00 86.75 257 ALA A CA 1
ATOM 2029 C C . ALA A 1 257 ? 19.366 7.820 -11.304 1.00 86.75 257 ALA A C 1
ATOM 2031 O O . ALA A 1 257 ? 19.003 8.023 -12.455 1.00 86.75 257 ALA A O 1
ATOM 2032 N N . ALA A 1 258 ? 18.515 7.850 -10.274 1.00 86.94 258 ALA A N 1
ATOM 2033 C CA . ALA A 1 258 ? 17.099 8.172 -10.426 1.00 86.94 258 ALA A CA 1
ATOM 2034 C C . ALA A 1 258 ? 16.848 9.683 -10.557 1.00 86.94 258 ALA A C 1
ATOM 2036 O O . ALA A 1 258 ? 17.486 10.511 -9.901 1.00 86.94 258 ALA A O 1
ATOM 2037 N N . THR A 1 259 ? 15.820 10.062 -11.317 1.00 84.12 259 THR A N 1
ATOM 2038 C CA . THR A 1 259 ? 15.370 11.454 -11.346 1.00 84.12 259 THR A CA 1
ATOM 2039 C C . THR A 1 259 ? 14.814 11.881 -9.980 1.00 84.12 259 THR A C 1
ATOM 2041 O O . THR A 1 259 ? 14.035 11.175 -9.335 1.00 84.12 259 THR A O 1
ATOM 2044 N N . ARG A 1 260 ? 15.147 13.107 -9.549 1.00 81.62 260 ARG A N 1
ATOM 2045 C CA . ARG A 1 260 ? 14.701 13.696 -8.269 1.00 81.62 260 ARG A CA 1
ATOM 2046 C C . ARG A 1 260 ? 13.191 13.577 -8.037 1.00 81.62 260 ARG A C 1
ATOM 2048 O O . ARG A 1 260 ? 12.751 13.287 -6.927 1.00 81.62 260 ARG A O 1
ATOM 2055 N N . SER A 1 261 ? 12.398 13.800 -9.083 1.00 83.69 261 SER A N 1
ATOM 2056 C CA . SER A 1 261 ? 10.939 13.671 -9.033 1.00 83.69 261 SER A CA 1
ATOM 2057 C C . SER A 1 261 ? 10.499 12.255 -8.659 1.00 83.69 261 SER A C 1
ATOM 2059 O O . SER A 1 261 ? 9.574 12.104 -7.867 1.00 83.69 261 SER A O 1
ATOM 2061 N N . VAL A 1 262 ? 11.169 11.220 -9.174 1.00 88.50 262 VAL A N 1
ATOM 2062 C CA . VAL A 1 262 ? 10.857 9.817 -8.868 1.00 88.50 262 VAL A CA 1
ATOM 2063 C C . VAL A 1 262 ? 11.196 9.484 -7.424 1.00 88.50 262 VAL A C 1
ATOM 2065 O O . VAL A 1 262 ? 10.361 8.911 -6.725 1.00 88.50 262 VAL A O 1
ATOM 2068 N N . VAL A 1 263 ? 12.371 9.905 -6.949 1.00 88.12 263 VAL A N 1
ATOM 2069 C CA . VAL A 1 263 ? 12.783 9.713 -5.550 1.00 88.12 263 VAL A CA 1
ATOM 2070 C C . VAL A 1 263 ? 11.778 10.373 -4.603 1.00 88.12 263 VAL A C 1
ATOM 2072 O O . VAL A 1 263 ? 11.310 9.736 -3.661 1.00 88.12 263 VAL A O 1
ATOM 2075 N N . ASN A 1 264 ? 11.364 11.610 -4.897 1.00 86.38 264 ASN A N 1
ATOM 2076 C CA . ASN A 1 264 ? 10.359 12.320 -4.105 1.00 86.38 264 ASN A CA 1
ATOM 2077 C C . ASN A 1 264 ? 8.990 11.629 -4.129 1.00 86.38 264 ASN A C 1
ATOM 2079 O O . ASN A 1 264 ? 8.379 11.478 -3.074 1.00 86.38 264 ASN A O 1
ATOM 2083 N N . LEU A 1 265 ? 8.523 11.171 -5.294 1.00 88.44 265 LEU A N 1
ATOM 2084 C CA . LEU A 1 265 ? 7.261 10.436 -5.405 1.00 88.44 265 LEU A CA 1
ATOM 2085 C C . LEU A 1 265 ? 7.306 9.114 -4.627 1.00 88.44 265 LEU A C 1
ATOM 2087 O O . LEU A 1 265 ? 6.351 8.786 -3.926 1.00 88.44 265 LEU A O 1
ATOM 2091 N N . CYS A 1 266 ? 8.411 8.370 -4.705 1.00 92.31 266 CYS A N 1
ATOM 2092 C CA . CYS A 1 266 ? 8.600 7.134 -3.946 1.00 92.31 266 CYS A CA 1
ATOM 2093 C C . CYS A 1 266 ? 8.633 7.407 -2.436 1.00 92.31 266 CYS A C 1
ATOM 2095 O O . CYS A 1 266 ? 7.929 6.734 -1.684 1.00 92.31 266 CYS A O 1
ATOM 2097 N N . ALA A 1 267 ? 9.351 8.445 -1.991 1.00 91.00 267 ALA A N 1
ATOM 2098 C CA . ALA A 1 267 ? 9.373 8.872 -0.591 1.00 91.00 267 ALA A CA 1
ATOM 2099 C C . ALA A 1 267 ? 7.969 9.245 -0.087 1.00 91.00 267 ALA A C 1
ATOM 2101 O O . ALA A 1 267 ? 7.572 8.860 1.012 1.00 91.00 267 ALA A O 1
ATOM 2102 N N . ASP A 1 268 ? 7.183 9.941 -0.908 1.00 89.88 268 ASP A N 1
ATOM 2103 C CA . ASP A 1 268 ? 5.807 10.316 -0.591 1.00 89.88 268 ASP A CA 1
ATOM 2104 C C . ASP A 1 268 ? 4.874 9.092 -0.515 1.00 89.88 268 ASP A C 1
ATOM 2106 O O . ASP A 1 268 ? 3.996 9.032 0.354 1.00 89.88 268 ASP A O 1
ATOM 2110 N N . MET A 1 269 ? 5.061 8.094 -1.388 1.00 92.62 269 MET A N 1
ATOM 2111 C CA . MET A 1 269 ? 4.325 6.824 -1.321 1.00 92.62 269 MET A CA 1
ATOM 2112 C C . MET A 1 269 ? 4.731 5.999 -0.092 1.00 92.62 269 MET A C 1
ATOM 2114 O O . MET A 1 269 ? 3.867 5.388 0.538 1.00 92.62 269 MET A O 1
ATOM 2118 N N . MET A 1 270 ? 6.005 6.023 0.305 1.00 94.56 270 MET A N 1
ATOM 2119 C CA . MET A 1 270 ? 6.504 5.407 1.544 1.00 94.56 270 MET A CA 1
ATOM 2120 C C . MET A 1 270 ? 5.950 6.080 2.790 1.00 94.56 270 MET A C 1
ATOM 2122 O O . MET A 1 270 ? 5.421 5.394 3.666 1.00 94.56 270 MET A O 1
ATOM 2126 N N . LEU A 1 271 ? 5.937 7.412 2.834 1.00 93.81 271 LEU A N 1
ATOM 2127 C CA . LEU A 1 271 ? 5.304 8.153 3.920 1.00 93.81 271 LEU A CA 1
ATOM 2128 C C . LEU A 1 271 ? 3.803 7.840 4.016 1.00 93.81 271 LEU A C 1
ATOM 2130 O O . LEU A 1 271 ? 3.287 7.615 5.112 1.00 93.81 271 LEU A O 1
ATOM 2134 N N . THR A 1 272 ? 3.116 7.752 2.873 1.00 92.94 272 THR A N 1
ATOM 2135 C CA . THR A 1 272 ? 1.704 7.346 2.828 1.00 92.94 272 THR A CA 1
ATOM 2136 C C . THR A 1 272 ? 1.524 5.909 3.327 1.00 92.94 272 THR A C 1
ATOM 2138 O O . THR A 1 272 ? 0.596 5.643 4.084 1.00 92.94 272 THR A O 1
ATOM 2141 N N . SER A 1 273 ? 2.423 4.991 2.969 1.00 95.62 273 SER A N 1
ATOM 2142 C CA . SER A 1 273 ? 2.396 3.592 3.428 1.00 95.62 273 SER A CA 1
ATOM 2143 C C . SER A 1 273 ? 2.560 3.499 4.948 1.00 95.62 273 SER A C 1
ATOM 2145 O O . SER A 1 273 ? 1.789 2.819 5.625 1.00 95.62 273 SER A O 1
ATOM 2147 N N . MET A 1 274 ? 3.502 4.254 5.521 1.00 94.00 274 MET A N 1
ATOM 2148 C CA . MET A 1 274 ? 3.650 4.356 6.976 1.00 94.00 274 MET A CA 1
ATOM 2149 C C . MET A 1 274 ? 2.405 4.947 7.640 1.00 94.00 274 MET A C 1
ATOM 2151 O O . MET A 1 274 ? 1.998 4.491 8.707 1.00 94.00 274 MET A O 1
ATOM 2155 N N . ALA A 1 275 ? 1.783 5.952 7.022 1.00 92.62 275 ALA A N 1
ATOM 2156 C CA . ALA A 1 275 ? 0.558 6.547 7.538 1.00 92.62 275 ALA A CA 1
ATOM 2157 C C . ALA A 1 275 ? -0.628 5.572 7.501 1.00 92.62 275 ALA A C 1
ATOM 2159 O O . ALA A 1 275 ? -1.389 5.539 8.464 1.00 92.62 275 ALA A O 1
ATOM 2160 N N . ILE A 1 276 ? -0.751 4.749 6.450 1.00 92.06 276 ILE A N 1
ATOM 2161 C CA . ILE A 1 276 ? -1.756 3.676 6.328 1.00 92.06 276 ILE A CA 1
ATOM 2162 C C . ILE A 1 276 ? -1.568 2.619 7.426 1.00 92.06 276 ILE A C 1
ATOM 2164 O O . ILE A 1 276 ? -2.542 2.192 8.048 1.00 92.06 276 ILE A O 1
ATOM 2168 N N . LEU A 1 277 ? -0.325 2.223 7.711 1.00 92.81 277 LEU A N 1
ATOM 2169 C CA . LEU A 1 277 ? -0.034 1.291 8.804 1.00 92.81 277 LEU A CA 1
ATOM 2170 C C . LEU A 1 277 ? -0.439 1.878 10.171 1.00 92.81 277 LEU A C 1
ATOM 2172 O O . LEU A 1 277 ? -0.994 1.175 11.017 1.00 92.81 277 LEU A O 1
ATOM 2176 N N . ASN A 1 278 ? -0.193 3.179 10.360 1.00 90.19 278 ASN A N 1
ATOM 2177 C CA . ASN A 1 278 ? -0.339 3.906 11.624 1.00 90.19 278 ASN A CA 1
ATOM 2178 C C . ASN A 1 278 ? -1.637 4.719 11.752 1.00 90.19 278 ASN A C 1
ATOM 2180 O O . ASN A 1 278 ? -1.702 5.655 12.559 1.00 90.19 278 ASN A O 1
ATOM 2184 N N . VAL A 1 279 ? -2.674 4.374 10.984 1.00 87.25 279 VAL A N 1
ATOM 2185 C CA . VAL A 1 279 ? -3.955 5.095 10.999 1.00 87.25 279 VAL A CA 1
ATOM 2186 C C . VAL A 1 279 ? -4.519 5.180 12.418 1.00 87.25 279 VAL A C 1
ATOM 2188 O O . VAL A 1 279 ? -4.685 4.169 13.101 1.00 87.25 279 VAL A O 1
ATOM 2191 N N . GLY A 1 280 ? -4.807 6.405 12.865 1.00 80.62 280 GLY A N 1
ATOM 2192 C CA . GLY A 1 280 ? -5.384 6.692 14.184 1.00 80.62 280 GLY A CA 1
ATOM 2193 C C . GLY A 1 280 ? -4.462 6.452 15.389 1.00 80.62 280 GLY A C 1
ATOM 2194 O O . GLY A 1 280 ? -4.892 6.672 16.518 1.00 80.62 280 GLY A O 1
ATOM 2195 N N . ARG A 1 281 ? -3.211 6.006 15.191 1.00 84.12 281 ARG A N 1
ATOM 2196 C CA . ARG A 1 281 ? -2.254 5.728 16.284 1.00 84.12 281 ARG A CA 1
ATOM 2197 C C . ARG A 1 281 ? -1.327 6.897 16.606 1.00 84.12 281 ARG A C 1
ATOM 2199 O O . ARG A 1 281 ? -0.741 6.917 17.682 1.00 84.12 281 ARG A O 1
ATOM 2206 N N . GLY A 1 282 ? -1.151 7.842 15.680 1.00 84.62 282 GLY A N 1
ATOM 2207 C CA . GLY A 1 282 ? -0.290 9.008 15.899 1.00 84.62 282 GLY A CA 1
ATOM 2208 C C . GLY A 1 282 ? 1.184 8.674 16.178 1.00 84.62 282 GLY A C 1
ATOM 2209 O O . GLY A 1 282 ? 1.800 9.321 17.023 1.00 84.62 282 GLY A O 1
ATOM 2210 N N . LYS A 1 283 ? 1.765 7.665 15.506 1.00 89.06 283 LYS A N 1
ATOM 2211 C CA . LYS A 1 283 ? 3.167 7.258 15.721 1.00 89.06 283 LYS A CA 1
ATOM 2212 C C . LYS A 1 283 ? 4.121 8.440 15.496 1.00 89.06 283 LYS A C 1
ATOM 2214 O O . LYS A 1 283 ? 4.148 9.042 14.421 1.00 89.06 283 LYS A O 1
ATOM 2219 N N . VAL A 1 284 ? 4.925 8.743 16.517 1.00 91.81 284 VAL A N 1
ATOM 2220 C CA . VAL A 1 284 ? 5.816 9.914 16.545 1.00 91.81 284 VAL A CA 1
ATOM 2221 C C . VAL A 1 284 ? 6.812 9.898 15.389 1.00 91.81 284 VAL A C 1
ATOM 2223 O O . VAL A 1 284 ? 7.022 10.936 14.770 1.00 91.81 284 VAL A O 1
ATOM 2226 N N . ASP A 1 285 ? 7.375 8.742 15.045 1.00 90.75 285 ASP A N 1
ATOM 2227 C CA . ASP A 1 285 ? 8.379 8.647 13.978 1.00 90.75 285 ASP A CA 1
ATOM 2228 C C . ASP A 1 285 ? 7.791 8.997 12.606 1.00 90.75 285 ASP A C 1
ATOM 2230 O O . ASP A 1 285 ? 8.361 9.812 11.884 1.00 90.75 285 ASP A O 1
ATOM 2234 N N . THR A 1 286 ? 6.577 8.530 12.288 1.00 91.56 286 THR A N 1
ATOM 2235 C CA . THR A 1 286 ? 5.876 8.938 11.057 1.00 91.56 286 THR A CA 1
ATOM 2236 C C . THR A 1 286 ? 5.597 10.445 11.032 1.00 91.56 286 THR A C 1
ATOM 2238 O O . THR A 1 286 ? 5.747 11.084 9.991 1.00 91.56 286 THR A O 1
ATOM 2241 N N . ILE A 1 287 ? 5.259 11.051 12.179 1.00 90.88 287 ILE A N 1
ATOM 2242 C CA . ILE A 1 287 ? 5.095 12.512 12.293 1.00 90.88 287 ILE A CA 1
ATOM 2243 C C . ILE A 1 287 ? 6.431 13.226 12.063 1.00 90.88 287 ILE A C 1
ATOM 2245 O O . ILE A 1 287 ? 6.460 14.257 11.393 1.00 90.88 287 ILE A O 1
ATOM 2249 N N . ARG A 1 288 ? 7.540 12.706 12.600 1.00 91.00 288 ARG A N 1
ATOM 2250 C CA . ARG A 1 288 ? 8.882 13.275 12.401 1.00 91.00 288 ARG A CA 1
ATOM 2251 C C . ARG A 1 288 ? 9.274 13.235 10.931 1.00 91.00 288 ARG A C 1
ATOM 2253 O O . ARG A 1 288 ? 9.718 14.261 10.425 1.00 91.00 288 ARG A O 1
ATOM 2260 N N . PHE A 1 289 ? 9.029 12.125 10.236 1.00 90.06 289 PHE A N 1
ATOM 2261 C CA . PHE A 1 289 ? 9.291 12.026 8.801 1.00 90.06 289 PHE A CA 1
ATOM 2262 C C . PHE A 1 289 ? 8.421 12.981 7.977 1.00 90.06 289 PHE A C 1
ATOM 2264 O O . PHE A 1 289 ? 8.938 13.710 7.132 1.00 90.06 289 PHE A O 1
ATOM 2271 N N . ALA A 1 290 ? 7.123 13.066 8.280 1.00 88.56 290 ALA A N 1
ATOM 2272 C CA . ALA A 1 290 ? 6.222 14.029 7.648 1.00 88.56 290 ALA A CA 1
ATOM 2273 C C . ALA A 1 290 ? 6.675 15.483 7.875 1.00 88.56 290 ALA A C 1
ATOM 2275 O O . ALA A 1 290 ? 6.701 16.289 6.945 1.00 88.56 290 ALA A O 1
ATOM 2276 N N . ARG A 1 291 ? 7.077 15.825 9.107 1.00 86.56 291 ARG A N 1
ATOM 2277 C CA . ARG A 1 291 ? 7.603 17.154 9.445 1.00 86.56 291 ARG A CA 1
ATOM 2278 C C . ARG A 1 291 ? 8.910 17.446 8.732 1.00 86.56 291 ARG A C 1
ATOM 2280 O O . ARG A 1 291 ? 9.047 18.550 8.224 1.00 86.56 291 ARG A O 1
ATOM 2287 N N . TYR A 1 292 ? 9.822 16.479 8.679 1.00 84.62 292 TYR A N 1
ATOM 2288 C CA . TYR A 1 292 ? 11.076 16.621 7.952 1.00 84.62 292 TYR A CA 1
ATOM 2289 C C . TYR A 1 292 ? 10.810 16.898 6.471 1.00 84.62 292 TYR A C 1
ATOM 2291 O O . TYR A 1 292 ? 11.359 17.856 5.946 1.00 84.62 292 TYR A O 1
ATOM 2299 N N . ARG A 1 293 ? 9.915 16.141 5.816 1.00 81.50 293 ARG A N 1
ATOM 2300 C CA . ARG A 1 293 ? 9.553 16.356 4.401 1.00 81.50 293 ARG A CA 1
ATOM 2301 C C . ARG A 1 293 ? 8.928 17.731 4.160 1.00 81.50 293 ARG A C 1
ATOM 2303 O O . ARG A 1 293 ? 9.256 18.371 3.171 1.00 81.50 293 ARG A O 1
ATOM 2310 N N . ARG A 1 294 ? 8.105 18.221 5.092 1.00 79.94 294 ARG A N 1
ATOM 2311 C CA . ARG A 1 294 ? 7.568 19.593 5.061 1.00 79.94 294 ARG A CA 1
ATOM 2312 C C . ARG A 1 294 ? 8.656 20.660 5.222 1.00 79.94 294 ARG A C 1
ATOM 2314 O O . ARG A 1 294 ? 8.615 21.689 4.564 1.00 79.94 294 ARG A O 1
ATOM 2321 N N . SER A 1 295 ? 9.601 20.456 6.140 1.00 76.19 295 SER A N 1
ATOM 2322 C CA . SER A 1 295 ? 10.687 21.413 6.405 1.00 76.19 295 SER A CA 1
ATOM 2323 C C . SER A 1 295 ? 11.861 21.285 5.442 1.00 76.19 295 SER A C 1
ATOM 2325 O O . SER A 1 295 ? 12.809 22.055 5.545 1.00 76.19 295 SER A O 1
ATOM 2327 N N . HIS A 1 296 ? 11.818 20.296 4.552 1.00 66.94 296 HIS A N 1
ATOM 2328 C CA . HIS A 1 296 ? 12.908 19.947 3.657 1.00 66.94 296 HIS A CA 1
ATOM 2329 C C . HIS A 1 296 ? 13.271 21.096 2.706 1.00 66.94 296 HIS A C 1
ATOM 2331 O O . HIS A 1 296 ? 14.412 21.181 2.272 1.00 66.94 296 HIS A O 1
ATOM 2337 N N . ASP A 1 297 ? 12.340 22.021 2.451 1.00 61.34 297 ASP A N 1
ATOM 2338 C CA . ASP A 1 297 ? 12.561 23.211 1.634 1.00 61.34 297 ASP A CA 1
ATOM 2339 C C . ASP A 1 297 ? 12.778 24.472 2.477 1.00 61.34 297 ASP A C 1
ATOM 2341 O O . ASP A 1 297 ? 11.852 25.025 3.074 1.00 61.34 297 ASP A O 1
ATOM 2345 N N . TYR A 1 298 ? 14.009 24.982 2.443 1.00 52.62 298 TYR A N 1
ATOM 2346 C CA . TYR A 1 298 ? 14.374 26.278 3.020 1.00 52.62 298 TYR A CA 1
ATOM 2347 C C . TYR A 1 298 ? 13.778 27.467 2.232 1.00 52.62 298 TYR A C 1
ATOM 2349 O O . TYR A 1 298 ? 13.535 28.533 2.796 1.00 52.62 298 TYR A O 1
ATOM 2357 N N . GLU A 1 299 ? 13.457 27.291 0.944 1.00 54.06 299 GLU A N 1
ATOM 2358 C CA . GLU A 1 299 ? 12.899 28.347 0.086 1.00 54.06 299 GLU A CA 1
ATOM 2359 C C . GLU A 1 299 ? 11.361 28.339 0.042 1.00 54.06 299 GLU A C 1
ATOM 2361 O O . GLU A 1 299 ? 10.724 28.222 -1.004 1.00 54.06 299 GLU A O 1
ATOM 2366 N N . LEU A 1 300 ? 10.734 28.546 1.202 1.00 50.25 300 LEU A N 1
ATOM 2367 C CA . LEU A 1 300 ? 9.285 28.772 1.336 1.00 50.25 300 LEU A CA 1
ATOM 2368 C C . LEU A 1 300 ? 8.750 29.975 0.523 1.00 50.25 300 LEU A C 1
ATOM 2370 O O . LEU A 1 300 ? 7.538 30.138 0.398 1.00 50.25 300 LEU A O 1
ATOM 2374 N N . SER A 1 301 ? 9.624 30.797 -0.062 1.00 49.06 301 SER A N 1
ATOM 2375 C CA . SER A 1 301 ? 9.260 32.002 -0.816 1.00 49.06 301 SER A CA 1
ATOM 2376 C C . SER A 1 301 ? 8.727 31.747 -2.236 1.00 49.06 301 SER A C 1
ATOM 2378 O O . SER A 1 301 ? 8.205 32.680 -2.841 1.00 49.06 301 SER A O 1
ATOM 2380 N N . TYR A 1 302 ? 8.804 30.520 -2.777 1.00 53.59 302 TYR A N 1
ATOM 2381 C CA . TYR A 1 302 ? 8.482 30.245 -4.193 1.00 53.59 302 TYR A CA 1
ATOM 2382 C C . TYR A 1 302 ? 7.554 29.040 -4.434 1.00 53.59 302 TYR A C 1
ATOM 2384 O O . TYR A 1 302 ? 7.627 28.378 -5.471 1.00 53.59 302 TYR A O 1
ATOM 2392 N N . TRP A 1 303 ? 6.614 28.772 -3.523 1.00 53.62 303 TRP A N 1
ATOM 2393 C CA . TRP A 1 303 ? 5.615 27.698 -3.681 1.00 53.62 303 TRP A CA 1
ATOM 2394 C C . TRP A 1 303 ? 4.815 27.754 -4.997 1.00 53.62 303 TRP A C 1
ATOM 2396 O O . TRP A 1 303 ? 4.339 26.727 -5.474 1.00 53.62 303 TRP A O 1
ATOM 2406 N N . SER A 1 304 ? 4.670 28.936 -5.606 1.00 57.81 304 SER A N 1
ATOM 2407 C CA . SER A 1 304 ? 3.948 29.130 -6.870 1.00 57.81 304 SER A CA 1
ATOM 2408 C C . SER A 1 304 ? 4.722 28.708 -8.124 1.00 57.81 304 SER A C 1
ATOM 2410 O O . SER A 1 304 ? 4.102 28.566 -9.175 1.00 57.81 304 SER A O 1
ATOM 2412 N N . HIS A 1 305 ? 6.044 28.518 -8.053 1.00 58.62 305 HIS A N 1
ATOM 2413 C CA . HIS A 1 305 ? 6.878 28.255 -9.237 1.00 58.62 305 HIS A CA 1
ATOM 2414 C C . HIS A 1 305 ? 7.148 26.767 -9.489 1.00 58.62 305 HIS A C 1
ATOM 2416 O O . HIS A 1 305 ? 7.497 26.392 -10.607 1.00 58.62 305 HIS A O 1
ATOM 2422 N N . TYR A 1 306 ? 6.930 25.910 -8.491 1.00 63.94 306 TYR A N 1
ATOM 2423 C CA . TYR A 1 306 ? 7.250 24.487 -8.570 1.00 63.94 306 TYR A CA 1
ATOM 2424 C C . TYR A 1 306 ? 5.993 23.631 -8.398 1.00 63.94 306 TYR A C 1
ATOM 2426 O O . TYR A 1 306 ? 5.565 23.341 -7.283 1.00 63.94 306 TYR A O 1
ATOM 2434 N N . LEU A 1 307 ? 5.391 23.194 -9.514 1.00 63.53 307 LEU A N 1
ATOM 2435 C CA . LEU A 1 307 ? 4.142 22.413 -9.502 1.00 63.53 307 LEU A CA 1
ATOM 2436 C C . LEU A 1 307 ? 4.234 21.114 -8.678 1.00 63.53 307 LEU A C 1
ATOM 2438 O O . LEU A 1 307 ? 3.220 20.655 -8.150 1.00 63.53 307 LEU A O 1
ATOM 2442 N N . TRP A 1 308 ? 5.426 20.527 -8.536 1.00 68.19 308 TRP A N 1
ATOM 2443 C CA . TRP A 1 308 ? 5.633 19.319 -7.730 1.00 68.19 308 TRP A CA 1
ATOM 2444 C C . TRP A 1 308 ? 5.513 19.572 -6.222 1.00 68.19 308 TRP A C 1
ATOM 2446 O O . TRP A 1 308 ? 5.081 18.680 -5.497 1.00 68.19 308 TRP A O 1
ATOM 2456 N N . LYS A 1 309 ? 5.782 20.794 -5.740 1.00 73.56 309 LYS A N 1
ATOM 2457 C CA . LYS A 1 309 ? 5.700 21.122 -4.307 1.00 73.56 309 LYS A CA 1
ATOM 2458 C C . LYS A 1 309 ? 4.292 21.021 -3.759 1.00 73.56 309 LYS A C 1
ATOM 2460 O O . LYS A 1 309 ? 4.087 20.521 -2.657 1.00 73.56 309 LYS A O 1
ATOM 2465 N N . TYR A 1 310 ? 3.306 21.413 -4.565 1.00 77.50 310 TYR A N 1
ATOM 2466 C CA . TYR A 1 310 ? 1.911 21.196 -4.209 1.00 77.50 310 TYR A CA 1
ATOM 2467 C C . TYR A 1 310 ? 1.629 19.708 -3.972 1.00 77.50 310 TYR A C 1
ATOM 2469 O O . TYR A 1 310 ? 0.957 19.364 -3.008 1.00 77.50 310 TYR A O 1
ATOM 2477 N N . HIS A 1 311 ? 2.140 18.811 -4.819 1.00 78.00 311 HIS A N 1
ATOM 2478 C CA . HIS A 1 311 ? 1.931 17.374 -4.641 1.00 78.00 311 HIS A CA 1
ATOM 2479 C C . HIS A 1 311 ? 2.567 16.851 -3.347 1.00 78.00 311 HIS A C 1
ATOM 2481 O O . HIS A 1 311 ? 1.866 16.204 -2.567 1.00 78.00 311 HIS A O 1
ATOM 2487 N N . GLU A 1 312 ? 3.842 17.169 -3.116 1.00 78.75 312 GLU A N 1
ATOM 2488 C CA . GLU A 1 312 ? 4.598 16.726 -1.935 1.00 78.75 312 GLU A CA 1
ATOM 2489 C C . GLU A 1 312 ? 3.883 17.142 -0.647 1.00 78.75 312 GLU A C 1
ATOM 2491 O O . GLU A 1 312 ? 3.569 16.324 0.218 1.00 78.75 312 GLU A O 1
ATOM 2496 N N . GLU A 1 313 ? 3.491 18.410 -0.564 1.00 80.56 313 GLU A N 1
ATOM 2497 C CA . GLU A 1 313 ? 2.808 18.953 0.605 1.00 80.56 313 GLU A CA 1
ATOM 2498 C C . GLU A 1 313 ? 1.434 18.325 0.789 1.00 80.56 313 GLU A C 1
ATOM 2500 O O . GLU A 1 313 ? 1.062 17.943 1.898 1.00 80.56 313 GLU A O 1
ATOM 2505 N N . MET A 1 314 ? 0.682 18.116 -0.289 1.00 80.94 314 MET A N 1
ATOM 2506 C CA . MET A 1 314 ? -0.580 17.386 -0.204 1.00 80.94 314 MET A CA 1
ATOM 2507 C C . MET A 1 314 ? -0.398 15.949 0.298 1.00 80.94 314 MET A C 1
ATOM 2509 O O . MET A 1 314 ? -1.267 15.452 1.019 1.00 80.94 314 MET A O 1
ATOM 2513 N N . SER A 1 315 ? 0.687 15.275 -0.085 1.00 83.88 315 SER A N 1
ATOM 2514 C CA . SER A 1 315 ? 0.998 13.919 0.372 1.00 83.88 315 SER A CA 1
ATOM 2515 C C . SER A 1 315 ? 1.346 13.898 1.862 1.00 83.88 315 SER A C 1
ATOM 2517 O O . SER A 1 315 ? 0.788 13.104 2.626 1.00 83.88 315 SER A O 1
ATOM 2519 N N . VAL A 1 316 ? 2.171 14.847 2.311 1.00 86.88 316 VAL A N 1
ATOM 2520 C CA . VAL A 1 316 ? 2.539 15.023 3.721 1.00 86.88 316 VAL A CA 1
ATOM 2521 C C . VAL A 1 316 ? 1.312 15.314 4.585 1.00 86.88 316 VAL A C 1
ATOM 2523 O O . VAL A 1 316 ? 1.086 14.633 5.586 1.00 86.88 316 VAL A O 1
ATOM 2526 N N . HIS A 1 317 ? 0.472 16.279 4.195 1.00 84.75 317 HIS A N 1
ATOM 2527 C CA . HIS A 1 317 ? -0.735 16.612 4.957 1.00 84.75 317 HIS A CA 1
ATOM 2528 C C . HIS A 1 317 ? -1.738 15.459 4.969 1.00 84.75 317 HIS A C 1
ATOM 2530 O O . HIS A 1 317 ? -2.386 15.239 5.990 1.00 84.75 317 HIS A O 1
ATOM 2536 N N . ARG A 1 318 ? -1.862 14.697 3.873 1.00 84.38 318 ARG A N 1
ATOM 2537 C CA . ARG A 1 318 ? -2.702 13.491 3.843 1.00 84.38 318 ARG A CA 1
ATOM 2538 C C . ARG A 1 318 ? -2.184 12.436 4.812 1.00 84.38 318 ARG A C 1
ATOM 2540 O O . ARG A 1 318 ? -2.973 11.878 5.565 1.00 84.38 318 ARG A O 1
ATOM 2547 N N . SER A 1 319 ? -0.879 12.197 4.808 1.00 88.69 319 SER A N 1
ATOM 2548 C CA . SER A 1 319 ? -0.235 11.239 5.704 1.00 88.69 319 SER A CA 1
ATOM 2549 C C . SER A 1 319 ? -0.442 11.640 7.167 1.00 88.69 319 SER A C 1
ATOM 2551 O O . SER A 1 319 ? -0.878 10.827 7.975 1.00 88.69 319 SER A O 1
ATOM 2553 N N . LEU A 1 320 ? -0.261 12.923 7.501 1.00 87.12 320 LEU A N 1
ATOM 2554 C CA . LEU A 1 320 ? -0.578 13.455 8.832 1.00 87.12 320 LEU A CA 1
ATOM 2555 C C . LEU A 1 320 ? -2.067 13.312 9.178 1.00 87.12 320 LEU A C 1
ATOM 2557 O O . LEU A 1 320 ? -2.395 12.915 10.291 1.00 87.12 320 LEU A O 1
ATOM 2561 N N . ALA A 1 321 ? -2.972 13.592 8.238 1.00 83.38 321 ALA A N 1
ATOM 2562 C CA . ALA A 1 321 ? -4.408 13.438 8.456 1.00 83.38 321 ALA A CA 1
ATOM 2563 C C . ALA A 1 321 ? -4.790 11.982 8.772 1.00 83.38 321 ALA A C 1
ATOM 2565 O O . ALA A 1 321 ? -5.583 11.747 9.678 1.00 83.38 321 ALA A O 1
ATOM 2566 N N . MET A 1 322 ? -4.193 11.009 8.074 1.00 85.00 322 MET A N 1
ATOM 2567 C CA . MET A 1 322 ? -4.399 9.574 8.313 1.00 85.00 322 MET A CA 1
ATOM 2568 C C . MET A 1 322 ? -3.954 9.143 9.719 1.00 85.00 322 MET A C 1
ATOM 2570 O O . MET A 1 322 ? -4.636 8.344 10.361 1.00 85.00 322 MET A O 1
ATOM 2574 N N . LEU A 1 323 ? -2.863 9.711 10.243 1.00 85.19 323 LEU A N 1
ATOM 2575 C CA . LEU A 1 323 ? -2.393 9.424 11.605 1.00 85.19 323 LEU A CA 1
ATOM 2576 C C . LEU A 1 323 ? -3.376 9.882 12.693 1.00 85.19 323 LEU A C 1
ATOM 2578 O O . LEU A 1 323 ? -3.442 9.248 13.745 1.00 85.19 323 LEU A O 1
ATOM 2582 N N . PHE A 1 324 ? -4.143 10.946 12.432 1.00 81.50 324 PHE A N 1
ATOM 2583 C CA . PHE A 1 324 ? -5.088 11.572 13.369 1.00 81.50 324 PHE A CA 1
ATOM 2584 C C . PHE A 1 324 ? -6.552 11.458 12.910 1.00 81.50 324 PHE A C 1
ATOM 2586 O O . PHE A 1 324 ? -7.379 12.347 13.155 1.00 81.50 324 PHE A O 1
ATOM 2593 N N . LEU A 1 325 ? -6.873 10.364 12.216 1.00 74.19 325 LEU A N 1
ATOM 2594 C CA . LEU A 1 325 ? -8.213 10.080 11.711 1.00 74.19 325 LEU A CA 1
ATOM 2595 C C . LEU A 1 325 ? -9.229 10.058 12.862 1.00 74.19 325 LEU A C 1
ATOM 2597 O O . LEU A 1 325 ? -9.176 9.180 13.717 1.00 74.19 325 LEU A O 1
ATOM 2601 N N . GLY A 1 326 ? -10.141 11.036 12.893 1.00 59.88 326 GLY A N 1
ATOM 2602 C CA . GLY A 1 326 ? -11.169 11.173 13.935 1.00 59.88 326 GLY A CA 1
ATOM 2603 C C . GLY A 1 326 ? -11.200 12.535 14.637 1.00 59.88 326 GLY A C 1
ATOM 2604 O O . GLY A 1 326 ? -12.271 12.959 15.059 1.00 59.88 326 GLY A O 1
ATOM 2605 N N . GLU A 1 327 ? -10.082 13.270 14.677 1.00 54.47 327 GLU A N 1
ATOM 2606 C CA . GLU A 1 327 ? -10.025 14.628 15.261 1.00 54.47 327 GLU A CA 1
ATOM 2607 C C . GLU A 1 327 ? -9.574 15.712 14.258 1.00 54.47 327 GLU A C 1
ATOM 2609 O O . GLU A 1 327 ? -9.836 16.901 14.452 1.00 54.47 327 GLU A O 1
ATOM 2614 N N . GLY A 1 328 ? -8.945 15.324 13.141 1.00 43.22 328 GLY A N 1
ATOM 2615 C CA . GLY A 1 328 ? -8.423 16.247 12.130 1.00 43.22 328 GLY A CA 1
ATOM 2616 C C . GLY A 1 328 ? -9.419 16.593 11.019 1.00 43.22 328 GLY A C 1
ATOM 2617 O O . GLY A 1 328 ? -9.614 15.823 10.080 1.00 43.22 328 GLY A O 1
ATOM 2618 N N . ARG A 1 329 ? -10.002 17.797 11.056 1.00 40.25 329 ARG A N 1
ATOM 2619 C CA . ARG A 1 329 ? -10.690 18.403 9.899 1.00 40.25 329 ARG A CA 1
ATOM 2620 C C . ARG A 1 329 ? -9.652 18.900 8.887 1.00 40.25 329 ARG A C 1
ATOM 2622 O O . ARG A 1 329 ? -9.276 20.067 8.918 1.00 40.25 329 ARG A O 1
ATOM 2629 N N . LEU A 1 330 ? -9.177 18.034 7.995 1.00 43.91 330 LEU A N 1
ATOM 2630 C CA . LEU A 1 330 ? -8.289 18.432 6.897 1.00 43.91 330 LEU A CA 1
ATOM 2631 C C . LEU A 1 330 ? -8.981 18.187 5.552 1.00 43.91 330 LEU A C 1
ATOM 2633 O O . LEU A 1 330 ? -9.476 17.097 5.277 1.00 43.91 330 LEU A O 1
ATOM 2637 N N . TYR A 1 331 ? -9.069 19.244 4.741 1.00 39.16 331 TYR A N 1
ATOM 2638 C CA . TYR A 1 331 ? -9.908 19.322 3.544 1.00 39.16 331 TYR A CA 1
ATOM 2639 C C . TYR A 1 331 ? -9.067 19.269 2.263 1.00 39.16 331 TYR A C 1
ATOM 2641 O O . TYR A 1 331 ? -8.309 20.203 2.034 1.00 39.16 331 TYR A O 1
ATOM 2649 N N . HIS A 1 332 ? -9.237 18.267 1.384 1.00 44.50 332 HIS A N 1
ATOM 2650 C CA . HIS A 1 332 ? -8.690 18.281 0.014 1.00 44.50 332 HIS A CA 1
ATOM 2651 C C . HIS A 1 332 ? -9.511 17.456 -0.993 1.00 44.50 332 HIS A C 1
ATOM 2653 O O . HIS A 1 332 ? -9.956 16.378 -0.654 1.00 44.50 332 HIS A O 1
ATOM 2659 N N . GLN A 1 333 ? -9.623 17.953 -2.239 1.00 48.16 333 GLN A N 1
ATOM 2660 C CA . GLN A 1 333 ? -10.202 17.378 -3.483 1.00 48.16 333 GLN A CA 1
ATOM 2661 C C . GLN A 1 333 ? -11.060 16.075 -3.396 1.00 48.16 333 GLN A C 1
ATOM 2663 O O . GLN A 1 333 ? -10.570 15.056 -2.924 1.00 48.16 333 GLN A O 1
ATOM 2668 N N . PRO A 1 334 ? -12.261 16.004 -4.018 1.00 43.81 334 PRO A N 1
ATOM 2669 C CA . PRO A 1 334 ? -13.283 14.966 -3.771 1.00 43.81 334 PRO A CA 1
ATOM 2670 C C . PRO A 1 334 ? -12.835 13.491 -3.766 1.00 43.81 334 PRO A C 1
ATOM 2672 O O . PRO A 1 334 ? -13.150 12.769 -2.826 1.00 43.81 334 PRO A O 1
ATOM 2675 N N . LEU A 1 335 ? -12.071 13.028 -4.767 1.00 51.44 335 LEU A N 1
ATOM 2676 C CA . LEU A 1 335 ? -11.615 11.624 -4.831 1.00 51.44 335 LEU A CA 1
ATOM 2677 C C . LEU A 1 335 ? -10.589 11.276 -3.741 1.00 51.44 335 LEU A C 1
ATOM 2679 O O . LEU A 1 335 ? -10.429 10.111 -3.389 1.00 51.44 335 LEU A O 1
ATOM 2683 N N . ARG A 1 336 ? -9.911 12.279 -3.173 1.00 61.94 336 ARG A N 1
ATOM 2684 C CA . ARG A 1 336 ? -8.962 12.091 -2.072 1.00 61.94 336 ARG A CA 1
ATOM 2685 C C . ARG A 1 336 ? -9.654 11.855 -0.737 1.00 61.94 336 ARG A C 1
ATOM 2687 O O . ARG A 1 336 ? -8.946 11.521 0.198 1.00 61.94 336 ARG A O 1
ATOM 2694 N N . PHE A 1 337 ? -10.976 12.004 -0.640 1.00 65.94 337 PHE A N 1
ATOM 2695 C CA . PHE A 1 337 ? -11.747 11.658 0.554 1.00 65.94 337 PHE A CA 1
ATOM 2696 C C . PHE A 1 337 ? -12.338 10.255 0.507 1.00 65.94 337 PHE A C 1
ATOM 2698 O O . PHE A 1 337 ? -12.974 9.868 1.471 1.00 65.94 337 PHE A O 1
ATOM 2705 N N . LEU A 1 338 ? -12.131 9.461 -0.550 1.00 70.69 338 LEU A N 1
ATOM 2706 C CA . LEU A 1 338 ? -12.689 8.102 -0.597 1.00 70.69 338 LEU A CA 1
ATOM 2707 C C . LEU A 1 338 ? -12.218 7.216 0.567 1.00 70.69 338 LEU A C 1
ATOM 2709 O O . LEU A 1 338 ? -12.918 6.273 0.922 1.00 70.69 338 LEU A O 1
ATOM 2713 N N . TRP A 1 339 ? -11.095 7.553 1.215 1.00 71.25 339 TRP A N 1
ATOM 2714 C CA . TRP A 1 339 ? -10.680 6.889 2.450 1.00 71.25 339 TRP A CA 1
ATOM 2715 C C . TRP A 1 339 ? -11.730 6.989 3.563 1.00 71.25 339 TRP A C 1
ATOM 2717 O O . TRP A 1 339 ? -11.750 6.099 4.399 1.00 71.25 339 TRP A O 1
ATOM 2727 N N . THR A 1 340 ? -12.628 7.987 3.568 1.00 72.62 340 THR A N 1
ATOM 2728 C CA . THR A 1 340 ? -13.713 8.108 4.561 1.00 72.62 340 THR A CA 1
ATOM 2729 C C . THR A 1 340 ? -14.666 6.918 4.527 1.00 72.62 340 THR A C 1
ATOM 2731 O O . THR A 1 340 ? -15.188 6.542 5.570 1.00 72.62 340 THR A O 1
ATOM 2734 N N . HIS A 1 341 ? -14.847 6.284 3.363 1.00 75.56 341 HIS A N 1
ATOM 2735 C CA . HIS A 1 341 ? -15.640 5.059 3.234 1.00 75.56 341 HIS A CA 1
ATOM 2736 C C . HIS A 1 341 ? -14.955 3.832 3.844 1.00 75.56 341 HIS A C 1
ATOM 2738 O O . HIS A 1 341 ? -15.633 2.854 4.130 1.00 75.56 341 HIS A O 1
ATOM 2744 N N . ALA A 1 342 ? -13.636 3.881 4.038 1.00 77.12 342 ALA A N 1
ATOM 2745 C CA . ALA A 1 342 ? -12.860 2.828 4.687 1.00 77.12 342 ALA A CA 1
ATOM 2746 C C . ALA A 1 342 ? -12.634 3.093 6.190 1.00 77.12 342 ALA A C 1
ATOM 2748 O O . ALA A 1 342 ? -11.941 2.320 6.847 1.00 77.12 342 ALA A O 1
ATOM 2749 N N . VAL A 1 343 ? -13.160 4.196 6.743 1.00 78.38 343 VAL A N 1
ATOM 2750 C CA . VAL A 1 343 ? -12.970 4.530 8.162 1.00 78.38 343 VAL A CA 1
ATOM 2751 C C . VAL A 1 343 ? -13.987 3.812 9.021 1.00 78.38 343 VAL A C 1
ATOM 2753 O O . VAL A 1 343 ? -15.189 4.028 8.900 1.00 78.38 343 VAL A O 1
ATOM 2756 N N . GLU A 1 344 ? -13.469 3.048 9.973 1.00 80.75 344 GLU A N 1
ATOM 2757 C CA . GLU A 1 344 ? -14.256 2.371 10.993 1.00 80.75 344 GLU A CA 1
ATOM 2758 C C . GLU A 1 344 ? -13.842 2.871 12.385 1.00 80.75 344 GLU A C 1
ATOM 2760 O O . GLU A 1 344 ? -12.640 2.914 12.691 1.00 80.75 344 GLU A O 1
ATOM 2765 N N . PRO A 1 345 ? -14.797 3.253 13.255 1.00 85.25 345 PRO A N 1
ATOM 2766 C CA . PRO A 1 345 ? -14.485 3.644 14.621 1.00 85.25 345 PRO A CA 1
ATOM 2767 C C . PRO A 1 345 ? -14.050 2.411 15.418 1.00 85.25 345 PRO A C 1
ATOM 2769 O O . PRO A 1 345 ? -14.829 1.492 15.649 1.00 85.25 345 PRO A O 1
ATOM 2772 N N . ARG A 1 346 ? -12.781 2.393 15.834 1.00 88.31 346 ARG A N 1
ATOM 2773 C CA . ARG A 1 346 ? -12.164 1.267 16.563 1.00 88.31 346 ARG A CA 1
ATOM 2774 C C . ARG A 1 346 ? -11.444 1.685 17.843 1.00 88.31 346 ARG A C 1
ATOM 2776 O O . ARG A 1 346 ? -10.780 0.866 18.469 1.00 88.31 346 ARG A O 1
ATOM 2783 N N . LEU A 1 347 ? -11.530 2.958 18.225 1.00 89.88 347 LEU A N 1
ATOM 2784 C CA . LEU A 1 347 ? -10.933 3.448 19.464 1.00 89.88 347 LEU A CA 1
ATOM 2785 C C . LEU A 1 347 ? -11.727 2.909 20.657 1.00 89.88 347 LEU A C 1
ATOM 2787 O O . LEU A 1 347 ? -12.924 3.151 20.746 1.00 89.88 347 LEU A O 1
ATOM 2791 N N . LEU A 1 348 ? -11.060 2.217 21.576 1.00 91.44 348 LEU A N 1
ATOM 2792 C CA . LEU A 1 348 ? -11.641 1.737 22.826 1.00 91.44 348 LEU A CA 1
ATOM 2793 C C . LEU A 1 348 ? -11.083 2.556 23.991 1.00 91.44 348 LEU A C 1
ATOM 2795 O O . LEU A 1 348 ? -9.869 2.608 24.184 1.00 91.44 348 LEU A O 1
ATOM 2799 N N . VAL A 1 349 ? -11.962 3.177 24.776 1.00 92.75 349 VAL A N 1
ATOM 2800 C CA . VAL A 1 349 ? -11.613 4.048 25.904 1.00 92.75 349 VAL A CA 1
ATOM 2801 C C . VAL A 1 349 ? -12.315 3.553 27.172 1.00 92.75 349 VAL A C 1
ATOM 2803 O O . VAL A 1 349 ? -13.513 3.792 27.348 1.00 92.75 349 VAL A O 1
ATOM 2806 N N . PRO A 1 350 ? -11.594 2.886 28.087 1.00 92.62 350 PRO A N 1
ATOM 2807 C CA . PRO A 1 350 ? -12.097 2.583 29.420 1.00 92.62 350 PRO A CA 1
ATOM 2808 C C . PRO A 1 350 ? -12.389 3.869 30.197 1.00 92.62 350 PRO A C 1
ATOM 2810 O O . PRO A 1 350 ? -11.540 4.752 30.302 1.00 92.62 350 PRO A O 1
ATOM 2813 N N . MET A 1 351 ? -13.584 3.979 30.767 1.00 92.88 351 MET A N 1
ATOM 2814 C CA . MET A 1 351 ? -14.047 5.135 31.530 1.00 92.88 351 MET A CA 1
ATOM 2815 C C . MET A 1 351 ? -14.429 4.702 32.943 1.00 92.88 351 MET A C 1
ATOM 2817 O O . MET A 1 351 ? -15.242 3.800 33.124 1.00 92.88 351 MET A O 1
ATOM 2821 N N . CYS A 1 352 ? -13.907 5.378 33.965 1.00 90.38 352 CYS A N 1
ATOM 2822 C CA . CYS A 1 352 ? -14.327 5.144 35.345 1.00 90.38 352 CYS A CA 1
ATOM 2823 C C . CYS A 1 352 ? -15.801 5.533 35.526 1.00 90.38 352 CYS A C 1
ATOM 2825 O O . CYS A 1 352 ? -16.146 6.710 35.394 1.00 90.38 352 CYS A O 1
ATOM 2827 N N . ARG A 1 353 ? -16.651 4.575 35.917 1.00 89.38 353 ARG A N 1
ATOM 2828 C CA . ARG A 1 353 ? -18.098 4.785 36.113 1.00 89.38 353 ARG A CA 1
ATOM 2829 C C . ARG A 1 353 ? -18.418 5.896 37.123 1.00 89.38 353 ARG A C 1
ATOM 2831 O O . ARG A 1 353 ? -19.326 6.682 36.889 1.00 89.38 353 ARG A O 1
ATOM 2838 N N . LYS A 1 354 ? -17.659 5.993 38.224 1.00 88.12 354 LYS A N 1
ATOM 2839 C CA . LYS A 1 354 ? -17.866 7.009 39.278 1.00 88.12 354 LYS A CA 1
ATOM 2840 C C . LYS A 1 354 ? -17.398 8.408 38.856 1.00 88.12 354 LYS A C 1
ATOM 2842 O O . LYS A 1 354 ? -18.085 9.390 39.107 1.00 88.12 354 LYS A O 1
ATOM 2847 N N . LYS A 1 355 ? -16.201 8.509 38.262 1.00 87.62 355 LYS A N 1
ATOM 2848 C CA . LYS A 1 355 ? -15.528 9.797 37.987 1.00 87.62 355 LYS A CA 1
ATOM 2849 C C . LYS A 1 355 ? -15.772 10.330 36.573 1.00 87.62 355 LYS A C 1
ATOM 2851 O O . LYS A 1 355 ? -15.411 11.471 36.307 1.00 87.62 355 LYS A O 1
ATOM 2856 N N . ASN A 1 356 ? -16.333 9.513 35.679 1.00 89.00 356 ASN A N 1
ATOM 2857 C CA . ASN A 1 356 ? -16.492 9.792 34.250 1.00 89.00 356 ASN A CA 1
ATOM 2858 C C . ASN A 1 356 ? -15.191 10.295 33.588 1.00 89.00 356 ASN A C 1
ATOM 2860 O O . ASN A 1 356 ? -15.186 11.250 32.813 1.00 89.00 356 ASN A O 1
ATOM 2864 N N . LYS A 1 357 ? -14.064 9.669 33.943 1.00 90.81 357 LYS A N 1
ATOM 2865 C CA . LYS A 1 357 ? -12.728 9.982 33.415 1.00 90.81 357 LYS A CA 1
ATOM 2866 C C . LYS A 1 357 ? -12.128 8.753 32.739 1.00 90.81 357 LYS A C 1
ATOM 2868 O O . LYS A 1 357 ? -12.383 7.650 33.232 1.00 90.81 357 LYS A O 1
ATOM 2873 N N . PRO A 1 358 ? -11.333 8.929 31.669 1.00 91.00 358 PRO A N 1
ATOM 2874 C CA . PRO A 1 358 ? -10.620 7.823 31.055 1.00 91.00 358 PRO A CA 1
ATOM 2875 C C . PRO A 1 358 ? -9.642 7.214 32.059 1.00 91.00 358 PRO A C 1
ATOM 2877 O O . PRO A 1 358 ? -9.003 7.934 32.831 1.00 91.00 358 PRO A O 1
ATOM 2880 N N . ILE A 1 359 ? -9.561 5.891 32.059 1.00 91.25 359 ILE A N 1
ATOM 2881 C CA . ILE A 1 359 ? -8.637 5.115 32.884 1.00 91.25 359 ILE A CA 1
ATOM 2882 C C . ILE A 1 359 ? -7.796 4.213 31.989 1.00 91.25 359 ILE A C 1
ATOM 2884 O O . ILE A 1 359 ? -8.228 3.826 30.904 1.00 91.25 359 ILE A O 1
ATOM 2888 N N . GLN A 1 360 ? -6.589 3.897 32.449 1.00 91.62 360 GLN A N 1
ATOM 2889 C CA . GLN A 1 360 ? -5.780 2.868 31.816 1.00 91.62 360 GLN A CA 1
ATOM 2890 C C . GLN A 1 360 ? -6.168 1.502 32.375 1.00 91.62 360 GLN A C 1
ATOM 2892 O O . GLN A 1 360 ? -6.323 1.347 33.588 1.00 91.62 360 GLN A O 1
ATOM 2897 N N . CYS A 1 361 ? -6.355 0.534 31.484 1.00 91.44 361 CYS A N 1
ATOM 2898 C CA . CYS A 1 361 ? -6.656 -0.851 31.830 1.00 91.44 361 CYS A CA 1
ATOM 2899 C C . CYS A 1 361 ? -5.873 -1.783 30.914 1.00 91.44 361 CYS A C 1
ATOM 2901 O O . CYS A 1 361 ? -5.627 -1.452 29.752 1.00 91.44 361 CYS A O 1
ATOM 2903 N N . ASP A 1 362 ? -5.533 -2.957 31.422 1.00 93.44 362 ASP A N 1
ATOM 2904 C CA . ASP A 1 362 ? -4.933 -4.006 30.616 1.00 93.44 362 ASP A CA 1
ATOM 2905 C C . ASP A 1 362 ? -5.994 -4.579 29.679 1.00 93.44 362 ASP A C 1
ATOM 2907 O O . ASP A 1 362 ? -7.169 -4.713 30.035 1.00 93.44 362 ASP A O 1
ATOM 2911 N N . ILE A 1 363 ? -5.590 -4.903 28.458 1.00 93.12 363 ILE A N 1
ATOM 2912 C CA . ILE A 1 363 ? -6.466 -5.499 27.456 1.00 93.12 363 ILE A CA 1
ATOM 2913 C C . ILE A 1 363 ? -5.848 -6.790 26.938 1.00 93.12 363 ILE A C 1
ATOM 2915 O O . ILE A 1 363 ? -4.686 -6.825 26.539 1.00 93.12 363 ILE A O 1
ATOM 2919 N N . GLU A 1 364 ? -6.647 -7.852 26.949 1.00 93.56 364 GLU A N 1
ATOM 2920 C CA . GLU A 1 364 ? -6.334 -9.144 26.347 1.00 93.56 364 GLU A CA 1
ATOM 2921 C C . GLU A 1 364 ? -7.167 -9.302 25.073 1.00 93.56 364 GLU A C 1
ATOM 2923 O O . GLU A 1 364 ? -8.397 -9.222 25.118 1.00 93.56 364 GLU A O 1
ATOM 2928 N N . ILE A 1 365 ? -6.511 -9.548 23.940 1.00 92.81 365 ILE A N 1
ATOM 2929 C CA . ILE A 1 365 ? -7.161 -9.784 22.647 1.00 92.81 365 ILE A CA 1
ATOM 2930 C C . ILE A 1 365 ? -6.785 -11.179 22.157 1.00 92.81 365 ILE A C 1
ATOM 2932 O O . ILE A 1 365 ? -5.607 -11.520 22.064 1.00 92.81 365 ILE A O 1
ATOM 2936 N N . ARG A 1 366 ? -7.787 -11.981 21.793 1.00 91.38 366 ARG A N 1
ATOM 2937 C CA . ARG A 1 366 ? -7.586 -13.268 21.111 1.00 91.38 366 ARG A CA 1
ATOM 2938 C C . ARG A 1 366 ? -8.025 -13.143 19.667 1.00 91.38 366 ARG A C 1
ATOM 2940 O O . ARG A 1 366 ? -9.101 -12.607 19.412 1.00 91.38 366 ARG A O 1
ATOM 2947 N N . PHE A 1 367 ? -7.228 -13.659 18.741 1.00 89.31 367 PHE A N 1
ATOM 2948 C CA . PHE A 1 367 ? -7.528 -13.665 17.308 1.00 89.31 367 PHE A CA 1
ATOM 2949 C C . PHE A 1 367 ? -8.185 -14.976 16.877 1.00 89.31 367 PHE A C 1
ATOM 2951 O O . PHE A 1 367 ? -8.018 -16.005 17.527 1.00 89.31 367 PHE A O 1
ATOM 2958 N N . LYS A 1 368 ? -8.931 -14.948 15.767 1.00 85.88 368 LYS A N 1
ATOM 2959 C CA . LYS A 1 368 ? -9.575 -16.145 15.203 1.00 85.88 368 LYS A CA 1
ATOM 2960 C C . LYS A 1 368 ? -8.585 -17.082 14.506 1.00 85.88 368 LYS A C 1
ATOM 2962 O O . LYS A 1 368 ? -8.773 -18.292 14.559 1.00 85.88 368 LYS A O 1
ATOM 2967 N N . ILE A 1 369 ? -7.586 -16.532 13.805 1.00 72.00 369 ILE A N 1
ATOM 2968 C CA . ILE A 1 369 ? -6.780 -17.290 12.821 1.00 72.00 369 ILE A CA 1
ATOM 2969 C C . ILE A 1 369 ? -5.254 -17.133 13.013 1.00 72.00 369 ILE A C 1
ATOM 2971 O O . ILE A 1 369 ? -4.484 -17.859 12.392 1.00 72.00 369 ILE A O 1
ATOM 2975 N N . ALA A 1 370 ? -4.768 -16.280 13.918 1.00 61.41 370 ALA A N 1
ATOM 2976 C CA . ALA A 1 370 ? -3.329 -16.046 14.075 1.00 61.41 370 ALA A CA 1
ATOM 2977 C C . ALA A 1 370 ? -2.894 -16.113 15.546 1.00 61.41 370 ALA A C 1
ATOM 2979 O O . ALA A 1 370 ? -3.295 -15.273 16.343 1.00 61.41 370 ALA A O 1
ATOM 2980 N N . SER A 1 371 ? -2.027 -17.085 15.857 1.00 55.91 371 SER A N 1
ATOM 2981 C CA . SER A 1 371 ? -1.413 -17.367 17.167 1.00 55.91 371 SER A CA 1
ATOM 2982 C C . SER A 1 371 ? -2.350 -17.946 18.250 1.00 55.91 371 SER A C 1
ATOM 2984 O O . SER A 1 371 ? -3.408 -17.386 18.522 1.00 55.91 371 SER A O 1
ATOM 2986 N N . PRO A 1 372 ? -1.960 -19.042 18.939 1.00 62.09 372 PRO A N 1
ATOM 2987 C CA . PRO A 1 372 ? -2.670 -19.524 20.128 1.00 62.09 372 PRO A CA 1
ATOM 2988 C C . PRO A 1 372 ? -2.499 -18.592 21.339 1.00 62.09 372 PRO A C 1
ATOM 2990 O O . PRO A 1 372 ? -3.217 -18.738 22.328 1.00 62.09 372 PRO A O 1
ATOM 2993 N N . LEU A 1 373 ? -1.539 -17.661 21.288 1.00 78.19 373 LEU A N 1
ATOM 2994 C CA . LEU A 1 373 ? -1.254 -16.748 22.386 1.00 78.19 373 LEU A CA 1
ATOM 2995 C C . LEU A 1 373 ? -2.090 -15.468 22.258 1.00 78.19 373 LEU A C 1
ATOM 2997 O O . LEU A 1 373 ? -2.081 -14.842 21.194 1.00 78.19 373 LEU A O 1
ATOM 3001 N N . PRO A 1 374 ? -2.783 -15.050 23.332 1.00 85.06 374 PRO A N 1
ATOM 3002 C CA . PRO A 1 374 ? -3.446 -13.758 23.367 1.00 85.06 374 PRO A CA 1
ATOM 3003 C C . PRO A 1 374 ? -2.428 -12.618 23.270 1.00 85.06 374 PRO A C 1
ATOM 3005 O O . PRO A 1 374 ? -1.334 -12.686 23.831 1.00 85.06 374 PRO A O 1
ATOM 3008 N N . TYR A 1 375 ? -2.819 -11.544 22.593 1.00 89.50 375 TYR A N 1
ATOM 3009 C CA . TYR A 1 375 ? -2.113 -10.275 22.666 1.00 89.50 375 TYR A CA 1
ATOM 3010 C C . TYR A 1 375 ? -2.476 -9.563 23.969 1.00 89.50 375 TYR A C 1
ATOM 3012 O O . TYR A 1 375 ? -3.657 -9.453 24.306 1.00 89.50 375 TYR A O 1
ATOM 3020 N N . PHE A 1 376 ? -1.467 -9.032 24.655 1.00 91.50 376 PHE A N 1
ATOM 3021 C CA . PHE A 1 376 ? -1.635 -8.187 25.831 1.00 91.50 376 PHE A CA 1
ATOM 3022 C C . PHE A 1 376 ? -1.173 -6.767 25.518 1.00 91.50 376 PHE A C 1
ATOM 3024 O O . PHE A 1 376 ? -0.088 -6.562 24.975 1.00 91.50 376 PHE A O 1
ATOM 3031 N N . GLY A 1 377 ? -1.993 -5.789 25.882 1.00 90.31 377 GLY A N 1
ATOM 3032 C CA . GLY A 1 377 ? -1.666 -4.375 25.753 1.00 90.31 377 GLY A CA 1
ATOM 3033 C C . GLY A 1 377 ? -2.364 -3.541 26.817 1.00 90.31 377 GLY A C 1
ATOM 3034 O O . GLY A 1 377 ? -2.894 -4.069 27.795 1.00 90.31 377 GLY A O 1
ATOM 3035 N N . THR A 1 378 ? -2.418 -2.231 26.594 1.00 92.44 378 THR A N 1
ATOM 3036 C CA . THR A 1 378 ? -3.073 -1.281 27.499 1.00 92.44 378 THR A CA 1
ATOM 3037 C C . THR A 1 378 ? -4.062 -0.426 26.716 1.00 92.44 378 THR A C 1
ATOM 3039 O O . THR A 1 378 ? -3.709 0.166 25.698 1.00 92.44 378 THR A O 1
ATOM 3042 N N . ALA A 1 379 ? -5.301 -0.345 27.192 1.00 89.69 379 ALA A N 1
ATOM 3043 C CA . ALA A 1 379 ? -6.304 0.592 26.705 1.00 89.69 379 ALA A CA 1
ATOM 3044 C C . ALA A 1 379 ? -6.218 1.913 27.507 1.00 89.69 379 ALA A C 1
ATOM 3046 O O . ALA A 1 379 ? -5.900 1.856 28.697 1.00 89.69 379 ALA A O 1
ATOM 3047 N N . PRO A 1 380 ? -6.498 3.098 26.923 1.00 91.31 380 PRO A N 1
ATOM 3048 C CA . PRO A 1 380 ? -7.144 3.317 25.625 1.00 91.31 380 PRO A CA 1
ATOM 3049 C C . PRO A 1 380 ? -6.284 2.965 24.405 1.00 91.31 380 PRO A C 1
ATOM 3051 O O . PRO A 1 380 ? -5.122 3.354 24.340 1.00 91.31 380 PRO A O 1
ATOM 3054 N N . MET A 1 381 ? -6.861 2.265 23.424 1.00 89.75 381 MET A N 1
ATOM 3055 C CA . MET A 1 381 ? -6.158 1.896 22.187 1.00 89.75 381 MET A CA 1
ATOM 3056 C C . MET A 1 381 ? -7.102 1.749 20.990 1.00 89.75 381 MET A C 1
ATOM 3058 O O . MET A 1 381 ? -8.299 1.513 21.155 1.00 89.75 381 MET A O 1
ATOM 3062 N N . VAL A 1 382 ? -6.553 1.851 19.777 1.00 88.50 382 VAL A N 1
ATOM 3063 C CA . VAL A 1 382 ? -7.264 1.493 18.539 1.00 88.50 382 VAL A CA 1
ATOM 3064 C C . VAL A 1 382 ? -7.214 -0.021 18.359 1.00 88.50 382 VAL A C 1
ATOM 3066 O O . VAL A 1 382 ? -6.130 -0.600 18.262 1.00 88.50 382 VAL A O 1
ATOM 3069 N N . LEU A 1 383 ? -8.382 -0.655 18.304 1.00 89.81 383 LEU A N 1
ATOM 3070 C CA . LEU A 1 383 ? -8.508 -2.099 18.150 1.00 89.81 383 LEU A CA 1
ATOM 3071 C C . LEU A 1 383 ? -8.113 -2.564 16.732 1.00 89.81 383 LEU A C 1
ATOM 3073 O O . LEU A 1 383 ? -8.337 -1.836 15.756 1.00 89.81 383 LEU A O 1
ATOM 3077 N N . PRO A 1 384 ? -7.570 -3.789 16.588 1.00 89.00 384 PRO A N 1
ATOM 3078 C CA . PRO A 1 384 ? -7.452 -4.474 15.299 1.00 89.00 384 PRO A CA 1
ATOM 3079 C C . PRO A 1 384 ? -8.800 -4.603 14.570 1.00 89.00 384 PRO A C 1
ATOM 3081 O O . PRO A 1 384 ? -9.846 -4.295 15.150 1.00 89.00 384 PRO A O 1
ATOM 3084 N N . PRO A 1 385 ? -8.811 -5.035 13.296 1.00 87.75 385 PRO A N 1
ATOM 3085 C CA . PRO A 1 385 ? -10.055 -5.341 12.597 1.00 87.75 385 PRO A CA 1
ATOM 3086 C C . PRO A 1 385 ? -10.925 -6.300 13.420 1.00 87.75 385 PRO A C 1
ATOM 3088 O O . PRO A 1 385 ? -10.462 -7.336 13.896 1.00 87.75 385 PRO A O 1
ATOM 3091 N N . ILE A 1 386 ? -12.192 -5.936 13.617 1.00 88.81 386 ILE A N 1
ATOM 3092 C CA . ILE A 1 386 ? -13.098 -6.649 14.534 1.00 88.81 386 ILE A CA 1
ATOM 3093 C C . ILE A 1 386 ? -13.416 -8.050 14.017 1.00 88.81 386 ILE A C 1
ATOM 3095 O O . ILE A 1 386 ? -13.607 -8.977 14.804 1.00 88.81 386 ILE A O 1
ATOM 3099 N N . ASP A 1 387 ? -13.393 -8.227 12.699 1.00 87.94 387 ASP A N 1
ATOM 3100 C CA . ASP A 1 387 ? -13.603 -9.521 12.062 1.00 87.94 387 ASP A CA 1
ATOM 3101 C C . ASP A 1 387 ? -12.474 -10.523 12.332 1.00 87.94 387 ASP A C 1
ATOM 3103 O O . ASP A 1 387 ? -12.752 -11.724 12.363 1.00 87.94 387 ASP A O 1
ATOM 3107 N N . ASP A 1 388 ? -11.259 -10.055 12.630 1.00 87.62 388 ASP A N 1
ATOM 3108 C CA . ASP A 1 388 ? -10.100 -10.908 12.920 1.00 87.62 388 ASP A CA 1
ATOM 3109 C C . ASP A 1 388 ? -10.049 -11.352 14.394 1.00 87.62 388 ASP A C 1
ATOM 3111 O O . ASP A 1 388 ? -9.368 -12.324 14.739 1.00 87.62 388 ASP A O 1
ATOM 3115 N N . MET A 1 389 ? -10.776 -10.665 15.282 1.00 90.44 389 MET A N 1
ATOM 3116 C CA . MET A 1 389 ? -10.761 -10.903 16.727 1.00 90.44 389 MET A CA 1
ATOM 3117 C C . MET A 1 389 ? -11.813 -11.938 17.156 1.00 90.44 389 MET A C 1
ATOM 3119 O O . MET A 1 389 ? -12.971 -11.886 16.753 1.00 90.44 389 MET A O 1
ATOM 3123 N N . ALA A 1 390 ? -11.420 -12.872 18.020 1.00 91.50 390 ALA A N 1
ATOM 3124 C CA . ALA A 1 390 ? -12.290 -13.864 18.651 1.00 91.50 390 ALA A CA 1
ATOM 3125 C C . ALA A 1 390 ? -12.870 -13.365 19.982 1.00 91.50 390 ALA A C 1
ATOM 3127 O O . ALA A 1 390 ? -14.043 -13.590 20.265 1.00 91.50 390 ALA A O 1
ATOM 3128 N N . SER A 1 391 ? -12.075 -12.671 20.800 1.00 93.38 391 SER A N 1
ATOM 3129 C CA . SER A 1 391 ? -12.551 -12.111 22.069 1.00 93.38 391 SER A CA 1
ATOM 3130 C C . SER A 1 391 ? -11.682 -10.961 22.564 1.00 93.38 391 SER A C 1
ATOM 3132 O O . SER A 1 391 ? -10.485 -10.927 22.276 1.00 93.38 391 SER A O 1
ATOM 3134 N N . ILE A 1 392 ? -12.268 -10.089 23.383 1.00 94.50 392 ILE A N 1
ATOM 3135 C CA . ILE A 1 392 ? -11.592 -8.977 24.056 1.00 94.50 392 ILE A CA 1
ATOM 3136 C C . ILE A 1 392 ? -11.920 -9.034 25.548 1.00 94.50 392 ILE A C 1
ATOM 3138 O O . ILE A 1 392 ? -13.086 -9.177 25.916 1.00 94.50 392 ILE A O 1
ATOM 3142 N N . ALA A 1 393 ? -10.920 -8.894 26.411 1.00 93.44 393 ALA A N 1
ATOM 3143 C CA . ALA A 1 393 ? -11.119 -8.722 27.846 1.00 93.44 393 ALA A CA 1
ATOM 3144 C C . ALA A 1 393 ? -10.395 -7.468 28.342 1.00 93.44 393 ALA A C 1
ATOM 3146 O O . ALA A 1 393 ? -9.215 -7.288 28.060 1.00 93.44 393 ALA A O 1
ATOM 3147 N N . LEU A 1 394 ? -11.098 -6.622 29.092 1.00 92.25 394 LEU A N 1
ATOM 3148 C CA . LEU A 1 394 ? -10.521 -5.508 29.841 1.00 92.25 394 LEU A CA 1
ATOM 3149 C C . LEU A 1 394 ? -10.306 -5.959 31.283 1.00 92.25 394 LEU A C 1
ATOM 3151 O O . LEU A 1 394 ? -11.241 -6.438 31.925 1.00 92.25 394 LEU A O 1
ATOM 3155 N N . ARG A 1 395 ? -9.074 -5.821 31.770 1.00 89.19 395 ARG A N 1
ATOM 3156 C CA . ARG A 1 395 ? -8.611 -6.284 33.081 1.00 89.19 395 ARG A CA 1
ATOM 3157 C C . ARG A 1 395 ? -7.793 -5.202 33.780 1.00 89.19 395 ARG A C 1
ATOM 3159 O O . ARG A 1 395 ? -7.317 -4.254 33.162 1.00 89.19 395 ARG A O 1
ATOM 3166 N N . GLY A 1 396 ? -7.624 -5.346 35.087 1.00 81.88 396 GLY A N 1
ATOM 3167 C CA . GLY A 1 396 ? -6.740 -4.494 35.875 1.00 81.88 396 GLY A CA 1
ATOM 3168 C C . GLY A 1 396 ? -6.883 -4.769 37.366 1.00 81.88 396 GLY A C 1
ATOM 3169 O O . GLY A 1 396 ? -7.924 -5.240 37.826 1.00 81.88 396 GLY A O 1
ATOM 3170 N N . ALA A 1 397 ? -5.838 -4.475 38.138 1.00 76.56 397 ALA A N 1
ATOM 3171 C CA . ALA A 1 397 ? -5.903 -4.573 39.592 1.00 76.56 397 ALA A CA 1
ATOM 3172 C C . ALA A 1 397 ? -6.962 -3.596 40.136 1.00 76.56 397 ALA A C 1
ATOM 3174 O O . ALA A 1 397 ? -6.856 -2.388 39.939 1.00 76.56 397 ALA A O 1
ATOM 3175 N N . GLY A 1 398 ? -7.996 -4.124 40.797 1.00 77.62 398 GLY A N 1
ATOM 3176 C CA . GLY A 1 398 ? -9.103 -3.319 41.326 1.00 77.62 398 GLY A CA 1
ATOM 3177 C C . GLY A 1 398 ? -10.076 -2.790 40.262 1.00 77.62 398 GLY A C 1
ATOM 3178 O O . GLY A 1 398 ? -10.801 -1.828 40.511 1.00 77.62 398 GLY A O 1
ATOM 3179 N N . VAL A 1 399 ? -10.094 -3.385 39.069 1.00 82.62 399 VAL A N 1
ATOM 3180 C CA . VAL A 1 399 ? -10.996 -3.015 37.972 1.00 82.62 399 VAL A CA 1
ATOM 3181 C C . VAL A 1 399 ? -11.922 -4.194 37.663 1.00 82.62 399 VAL A C 1
ATOM 3183 O O . VAL A 1 399 ? -11.476 -5.336 37.593 1.00 82.62 399 VAL A O 1
ATOM 3186 N N . GLU A 1 400 ? -13.216 -3.921 37.493 1.00 84.31 400 GLU A N 1
ATOM 3187 C CA . GLU A 1 400 ? -14.206 -4.899 37.028 1.00 84.31 400 GLU A CA 1
ATOM 3188 C C . GLU A 1 400 ? -13.776 -5.500 35.681 1.00 84.31 400 GLU A C 1
ATOM 3190 O O . GLU A 1 400 ? -13.528 -4.770 34.720 1.00 84.31 400 GLU A O 1
ATOM 3195 N N . GLU A 1 401 ? -13.697 -6.830 35.604 1.00 88.00 401 GLU A N 1
ATOM 3196 C CA . GLU A 1 401 ? -13.355 -7.518 34.361 1.00 88.00 401 GLU A CA 1
ATOM 3197 C C . GLU A 1 401 ? -14.539 -7.476 33.389 1.00 88.00 401 GLU A C 1
ATOM 3199 O O . GLU A 1 401 ? -15.627 -7.975 33.682 1.00 88.00 401 GLU A O 1
ATOM 3204 N N . ILE A 1 402 ? -14.318 -6.905 32.204 1.00 90.44 402 ILE A N 1
ATOM 3205 C CA . ILE A 1 402 ? -15.319 -6.855 31.135 1.00 90.44 402 ILE A CA 1
ATOM 3206 C C . ILE A 1 402 ? -14.844 -7.730 29.985 1.00 90.44 402 ILE A C 1
ATOM 3208 O O . ILE A 1 402 ? -13.776 -7.495 29.425 1.00 90.44 402 ILE A O 1
ATOM 3212 N N . HIS A 1 403 ? -15.664 -8.707 29.598 1.00 92.69 403 HIS A N 1
ATOM 3213 C CA . HIS A 1 403 ? -15.347 -9.650 28.530 1.00 92.69 403 HIS A CA 1
ATOM 3214 C C . HIS A 1 403 ? -16.371 -9.613 27.387 1.00 92.69 403 HIS A C 1
ATOM 3216 O O . HIS A 1 403 ? -17.577 -9.809 27.588 1.00 92.69 403 HIS A O 1
ATOM 3222 N N . PHE A 1 404 ? -15.866 -9.426 26.169 1.00 92.06 404 PHE A N 1
ATOM 3223 C CA . PHE A 1 404 ? -16.606 -9.489 24.915 1.00 92.06 404 PHE A CA 1
ATOM 3224 C C . PHE A 1 404 ? -16.163 -10.718 24.118 1.00 92.06 404 PHE A C 1
ATOM 3226 O O . PHE A 1 404 ? -15.023 -10.807 23.667 1.00 92.06 404 PHE A O 1
ATOM 3233 N N . ASP A 1 405 ? -17.087 -11.654 23.927 1.00 92.44 405 ASP A N 1
ATOM 3234 C CA . ASP A 1 405 ? -16.915 -12.819 23.060 1.00 92.44 405 ASP A CA 1
ATOM 3235 C C . ASP A 1 405 ? -17.442 -12.473 21.662 1.00 92.44 405 ASP A C 1
ATOM 3237 O O . ASP A 1 405 ? -18.650 -12.350 21.470 1.00 92.44 405 ASP A O 1
ATOM 3241 N N . LEU A 1 406 ? -16.540 -12.282 20.700 1.00 92.25 406 LEU A N 1
ATOM 3242 C CA . LEU A 1 406 ? -16.856 -11.831 19.341 1.00 92.25 406 LEU A CA 1
ATOM 3243 C C . LEU A 1 406 ? -17.201 -12.986 18.396 1.00 92.25 406 LEU A C 1
ATOM 3245 O O . LEU A 1 406 ? -17.508 -12.753 17.228 1.00 92.25 406 LEU A O 1
ATOM 3249 N N . THR A 1 407 ? -17.187 -14.229 18.888 1.00 89.62 407 THR A N 1
ATOM 3250 C CA . THR A 1 407 ? -17.734 -15.377 18.150 1.00 89.62 407 THR A CA 1
ATOM 3251 C C . THR A 1 407 ? -19.265 -15.358 18.114 1.00 89.62 407 THR A C 1
ATOM 3253 O O . THR A 1 407 ? -19.874 -15.983 17.247 1.00 89.62 407 THR A O 1
ATOM 3256 N N . LYS A 1 408 ? -19.893 -14.610 19.031 1.00 91.62 408 LYS A N 1
ATOM 3257 C CA . LYS A 1 408 ? -21.343 -14.420 19.113 1.00 91.62 408 LYS A CA 1
ATOM 3258 C C . LYS A 1 408 ? -21.739 -13.100 18.458 1.00 91.62 408 LYS A C 1
ATOM 3260 O O . LYS A 1 408 ? -21.358 -12.033 18.934 1.00 91.62 408 LYS A O 1
ATOM 3265 N N . GLU A 1 409 ? -22.573 -13.170 17.423 1.00 90.88 409 GLU A N 1
ATOM 3266 C CA . GLU A 1 409 ? -23.013 -11.992 16.655 1.00 90.88 409 GLU A CA 1
ATOM 3267 C C . GLU A 1 409 ? -23.729 -10.930 17.506 1.00 90.88 409 GLU A C 1
ATOM 3269 O O . GLU A 1 409 ? -23.554 -9.735 17.280 1.00 90.88 409 GLU A O 1
ATOM 3274 N N . ASP A 1 410 ? -24.486 -11.327 18.532 1.00 91.88 410 ASP A N 1
ATOM 3275 C CA . ASP A 1 410 ? -25.136 -10.375 19.447 1.00 91.88 410 ASP A CA 1
ATOM 3276 C C . ASP A 1 410 ? -24.105 -9.540 20.216 1.00 91.88 410 ASP A C 1
ATOM 3278 O O . ASP A 1 410 ? -24.162 -8.315 20.226 1.00 91.88 410 ASP A O 1
ATOM 3282 N N . ARG A 1 411 ? -23.088 -10.201 20.776 1.00 91.00 411 ARG A N 1
ATOM 3283 C CA . ARG A 1 411 ? -22.021 -9.554 21.554 1.00 91.00 411 ARG A CA 1
ATOM 3284 C C . ARG A 1 411 ? -21.100 -8.718 20.670 1.00 91.00 411 ARG A C 1
ATOM 3286 O O . ARG A 1 411 ? -20.600 -7.683 21.105 1.00 91.00 411 ARG A O 1
ATOM 3293 N N . LYS A 1 412 ? -20.890 -9.151 19.423 1.00 91.56 412 LYS A N 1
ATOM 3294 C CA . LYS A 1 412 ? -20.198 -8.364 18.400 1.00 91.56 412 LYS A CA 1
ATOM 3295 C C . LYS A 1 412 ? -20.968 -7.076 18.094 1.00 91.56 412 LYS A C 1
ATOM 3297 O O . LYS A 1 412 ? -20.353 -6.013 18.054 1.00 91.56 412 LYS A O 1
ATOM 3302 N N . ARG A 1 413 ? -22.297 -7.146 17.932 1.00 91.69 413 ARG A N 1
ATOM 3303 C CA . ARG A 1 413 ? -23.151 -5.961 17.736 1.00 91.69 413 ARG A CA 1
ATOM 3304 C C . ARG A 1 413 ? -23.102 -5.006 18.924 1.00 91.69 413 ARG A C 1
ATOM 3306 O O . ARG A 1 413 ? -22.933 -3.814 18.690 1.00 91.69 413 ARG A O 1
ATOM 3313 N N . ASP A 1 414 ? -23.146 -5.514 20.156 1.00 91.44 414 ASP A N 1
ATOM 3314 C CA . ASP A 1 414 ? -23.014 -4.685 21.364 1.00 91.44 414 ASP A CA 1
ATOM 3315 C C . ASP A 1 414 ? -21.701 -3.879 21.351 1.00 91.44 414 ASP A C 1
ATOM 3317 O O . ASP A 1 414 ? -21.691 -2.671 21.593 1.00 91.44 414 ASP A O 1
ATOM 3321 N N . LEU A 1 415 ? -20.573 -4.530 21.029 1.00 91.00 415 LEU A N 1
ATOM 3322 C CA . LEU A 1 415 ? -19.281 -3.846 20.934 1.00 91.00 415 LEU A CA 1
ATOM 3323 C C . LEU A 1 415 ? -19.271 -2.810 19.800 1.00 91.00 415 LEU A C 1
ATOM 3325 O O . LEU A 1 415 ? -18.776 -1.701 19.990 1.00 91.00 415 LEU A O 1
ATOM 3329 N N . MET A 1 416 ? -19.822 -3.148 18.632 1.00 90.56 416 MET A N 1
ATOM 3330 C CA . MET A 1 416 ? -19.931 -2.214 17.507 1.00 90.56 416 MET A CA 1
ATOM 3331 C C . MET A 1 416 ? -20.761 -0.981 17.866 1.00 90.56 416 MET A C 1
ATOM 3333 O O . MET A 1 416 ? -20.397 0.133 17.489 1.00 90.56 416 MET A O 1
ATOM 3337 N N . GLU A 1 417 ? -21.847 -1.149 18.619 1.00 92.44 417 GLU A N 1
ATOM 3338 C CA . GLU A 1 417 ? -22.655 -0.039 19.120 1.00 92.44 417 GLU A CA 1
ATOM 3339 C C . GLU A 1 417 ? -21.837 0.845 20.072 1.00 92.44 417 GLU A C 1
ATOM 3341 O O . GLU A 1 417 ? -21.758 2.056 19.871 1.00 92.44 417 GLU A O 1
ATOM 3346 N N . ILE A 1 418 ? -21.110 0.254 21.026 1.00 91.62 418 ILE A N 1
ATOM 3347 C CA . ILE A 1 418 ? -20.210 0.999 21.924 1.00 91.62 418 ILE A CA 1
ATOM 3348 C C . ILE A 1 418 ? -19.172 1.810 21.136 1.00 91.62 418 ILE A C 1
ATOM 3350 O O . ILE A 1 418 ? -18.921 2.975 21.453 1.00 91.62 418 ILE A O 1
ATOM 3354 N N . LEU A 1 419 ? -18.557 1.219 20.111 1.00 89.62 419 LEU A N 1
ATOM 3355 C CA . LEU A 1 419 ? -17.536 1.882 19.299 1.00 89.62 419 LEU A CA 1
ATOM 3356 C C . LEU A 1 419 ? -18.116 3.015 18.439 1.00 89.62 419 LEU A C 1
ATOM 3358 O O . LEU A 1 419 ? -17.479 4.057 18.284 1.00 89.62 419 LEU A O 1
ATOM 3362 N N . THR A 1 420 ? -19.330 2.841 17.916 1.00 87.38 420 THR A N 1
ATOM 3363 C CA . THR A 1 420 ? -19.979 3.799 17.009 1.00 87.38 420 THR A CA 1
ATOM 3364 C C . THR A 1 420 ? -20.760 4.882 17.756 1.00 87.38 420 THR A C 1
ATOM 3366 O O . THR A 1 420 ? -20.388 6.054 17.701 1.00 87.38 420 THR A O 1
ATOM 3369 N N . THR A 1 421 ? -21.828 4.514 18.468 1.00 88.69 421 THR A N 1
ATOM 3370 C CA . THR A 1 421 ? -22.729 5.445 19.169 1.00 88.69 421 THR A CA 1
ATOM 3371 C C . THR A 1 421 ? -22.157 5.874 20.515 1.00 88.69 421 THR A C 1
ATOM 3373 O O . THR A 1 421 ? -22.276 7.036 20.900 1.00 88.69 421 THR A O 1
ATOM 3376 N N . GLY A 1 422 ? -21.472 4.959 21.208 1.00 83.62 422 GLY A N 1
ATOM 3377 C CA . GLY A 1 422 ? -20.796 5.224 22.479 1.00 83.62 422 GLY A CA 1
ATOM 3378 C C . GLY A 1 422 ? -19.447 5.938 22.343 1.00 83.62 422 GLY A C 1
ATOM 3379 O O . GLY A 1 422 ? -18.794 6.203 23.356 1.00 83.62 422 GLY A O 1
ATOM 3380 N N . HIS A 1 423 ? -19.005 6.248 21.116 1.00 86.25 423 HIS A N 1
ATOM 3381 C CA . HIS A 1 423 ? -17.688 6.824 20.814 1.00 86.25 423 HIS A CA 1
ATOM 3382 C C . HIS A 1 423 ? -16.522 6.047 21.453 1.00 86.25 423 HIS A C 1
ATOM 3384 O O . HIS A 1 423 ? -15.544 6.642 21.914 1.00 86.25 423 HIS A O 1
ATOM 3390 N N . GLY A 1 424 ? -16.654 4.723 21.553 1.00 86.56 424 GLY A N 1
ATOM 3391 C CA . GLY A 1 424 ? -15.631 3.847 22.115 1.00 86.56 424 GLY A CA 1
ATOM 3392 C C . GLY A 1 424 ? -15.567 3.793 23.635 1.00 86.56 424 GLY A C 1
ATOM 3393 O O . GLY A 1 424 ? -14.685 3.132 24.181 1.00 86.56 424 GLY A O 1
ATOM 3394 N N . ARG A 1 425 ? -16.461 4.485 24.346 1.00 91.25 425 ARG A N 1
ATOM 3395 C CA . ARG A 1 425 ? -16.401 4.613 25.806 1.00 91.25 425 ARG A CA 1
ATOM 3396 C C . ARG A 1 425 ? -17.010 3.395 26.491 1.00 91.25 425 ARG A C 1
ATOM 3398 O O . ARG A 1 425 ? -18.216 3.181 26.423 1.00 91.25 425 ARG A O 1
ATOM 3405 N N . VAL A 1 426 ? -16.192 2.648 27.228 1.00 91.81 426 VAL A N 1
ATOM 3406 C CA . VAL A 1 426 ? -16.642 1.512 28.046 1.00 91.81 426 VAL A CA 1
ATOM 3407 C C . VAL A 1 426 ? -16.643 1.918 29.512 1.00 91.81 426 VAL A C 1
ATOM 3409 O O . VAL A 1 426 ? -15.591 2.208 30.073 1.00 91.81 426 VAL A O 1
ATOM 3412 N N . ALA A 1 427 ? -17.812 1.943 30.151 1.00 89.69 427 ALA A N 1
ATOM 3413 C CA . ALA A 1 427 ? -17.921 2.278 31.568 1.00 89.69 427 ALA A CA 1
ATOM 3414 C C . ALA A 1 427 ? -17.506 1.092 32.453 1.00 89.69 427 ALA A C 1
ATOM 3416 O O . ALA A 1 427 ? -18.195 0.073 32.485 1.00 89.69 427 ALA A O 1
ATOM 3417 N N . ILE A 1 428 ? -16.425 1.255 33.216 1.00 89.38 428 ILE A N 1
ATOM 3418 C CA . ILE A 1 428 ? -15.865 0.224 34.095 1.00 89.38 428 ILE A CA 1
ATOM 3419 C C . ILE A 1 428 ? -15.944 0.658 35.555 1.00 89.38 428 ILE A C 1
ATOM 3421 O O . ILE A 1 428 ? -15.686 1.820 35.903 1.00 89.38 428 ILE A O 1
ATOM 3425 N N . THR A 1 429 ? -16.325 -0.276 36.423 1.00 87.75 429 THR A N 1
ATOM 3426 C CA . THR A 1 429 ? -16.331 -0.064 37.869 1.00 87.75 429 THR A CA 1
ATOM 3427 C C . THR A 1 429 ? -14.930 -0.301 38.425 1.00 87.75 429 THR A C 1
ATOM 3429 O O . THR A 1 429 ? -14.330 -1.345 38.195 1.00 87.75 429 THR A O 1
ATOM 3432 N N . VAL A 1 430 ? -14.402 0.680 39.156 1.00 83.12 430 VAL A N 1
ATOM 3433 C CA . VAL A 1 430 ? -13.118 0.565 39.859 1.00 83.12 430 VAL A CA 1
ATOM 3434 C C . VAL A 1 430 ? -13.437 0.358 41.336 1.00 83.12 430 VAL A C 1
ATOM 3436 O O . VAL A 1 430 ? -14.131 1.192 41.931 1.00 83.12 430 VAL A O 1
ATOM 3439 N N . THR A 1 431 ? -13.007 -0.769 41.898 1.00 73.94 431 THR A N 1
ATOM 3440 C CA . THR A 1 431 ? -13.050 -1.019 43.341 1.00 73.94 431 THR A CA 1
ATOM 3441 C C . THR A 1 431 ? -11.956 -0.181 43.992 1.00 73.94 431 THR A C 1
ATOM 3443 O O . THR A 1 431 ? -10.799 -0.276 43.588 1.00 73.94 431 THR A O 1
ATOM 3446 N N . GLU A 1 432 ? -12.354 0.688 44.923 1.00 59.03 432 GLU A N 1
ATOM 3447 C CA . GLU A 1 432 ? -11.450 1.571 45.677 1.00 59.03 432 GLU A CA 1
ATOM 3448 C C . GLU A 1 432 ? -10.638 0.816 46.726 1.00 59.03 432 GLU A C 1
ATOM 3450 O O . GLU A 1 432 ? -11.198 -0.132 47.326 1.00 59.03 432 GLU A O 1
#

Secondary structure (DSSP, 8-state):
--THHHHHHHHHHHT--SGGGTTTS-TT--SS--HHHHHHHHHH--BGGG-----HHHHS-TTTTS---S-------SS----SB--HHHHHHHHHHHHHHHTTTS--HHHHHHHSPPSSHHHHHTS-HHHHHHHHHHHHHHTGGG--SSHHHHHTTS-HHHHHHHHHHS-TT-SS--PPPHHHHHHHHHH--HHHHHHHHHHHHHHHHHHHHHHSTT--THHHHHHHHHHHHHHHTT---S-GGGPPTTTHHHHHHS-HHHHHHHHHHHHHHHHHHTTTT--HHHHHHHHHHHHT-S-GGGTTT-HHHHHHHHHHHHHHHHHTTTT------GGGGGGGGG----EEEEEETTT--B--EEEEEEESSS-SSPEEEEESEEPPPGGGEEEEEEE-TTB--EEEETTSHHHHHHHHHHHHTSTTEEEEPBP-

Foldseek 3Di:
DPPVVLVVLVVVLVVQADPPVVVPDDDDDDPEDDLLVLLLCLQLKDFVSNNDDDDPVNVVDPPPPPDDPDDPDPPADPPDDDDRMHDSVPRNLSSLLSLLSNLFCVLDPVSLVSLADDQDLVSLVVDDLLSLLSSLQSSCRNNVVPQALDPVSLVVSQHPVLVVCCCQPLVPPPLDDDDQDPVNVVVCVVPDLLQSSLSSSLSSSLSSLLSLLQSQQQPDDPSLVSSLVSLLVSLVLLQDAPDLVRRRPDSSSSCVSYDPLSSLVSNLSSLLSNLSNQFQPLDVVSLVSLVCLVVSDPCPVPCPPDPVSVVSNVSSVLSVCRNNPPPDPDDDDDVSCVCVVVDAQQFAFEAEQVPRHTDKWKKWWAFDPDDPGTDIDIDRDRHGDLNGTQKMWTHDDQKDIDIQGSVDVVSVVVQSCCRPVVVNYDHIYGHD

Organism: NCBI:txid51022

InterPro domains:
  IPR024990 Anaphase-promoting complex subunit 1 [PTHR12827] (34-329)

Radius of gyration: 25.84 Å; chains: 1; bounding box: 70×52×92 Å

pLDDT: mean 79.3, std 18.44, range [23.02, 97.88]